Protein AF-A0A7S4FQL6-F1 (afdb_monomer)

Nearest PDB structures (foldseek):
  6flo-assembly2_B  TM=5.146E-01  e=4.686E-15  Trypanosoma brucei brucei TREU927
  4cyd-assembly2_C  TM=7.370E-01  e=1.671E-10  Corynebacterium glutamicum
  3gyd-assembly1_A  TM=7.976E-01  e=1.298E-09  Methylobacillus flagellatus KT
  4byy-assembly1_B  TM=6.722E-01  e=3.794E-10  Corynebacterium glutamicum
  3d0s-assembly1_B  TM=6.463E-01  e=5.716E-10  Mycobacterium tuberculosis

Solvent-accessible surface area (backbone atoms only — not comparable to full-atom values): 20893 Å² total; per-residue (Å²): 109,84,39,52,50,69,36,80,44,51,46,21,36,31,31,63,43,50,30,33,37,34,27,38,66,72,87,52,97,74,82,79,60,87,63,83,48,48,75,76,49,74,53,64,52,65,72,48,66,50,49,55,61,24,39,80,35,101,44,51,30,86,41,22,30,33,64,79,48,85,57,46,64,49,75,46,45,23,70,59,52,53,52,54,49,72,69,44,58,70,71,57,42,51,50,60,47,49,58,51,48,52,54,47,46,60,43,34,65,74,77,54,56,81,43,45,70,62,45,41,72,41,78,61,39,51,86,55,55,67,70,59,34,45,54,52,46,72,64,40,41,74,47,74,38,51,58,72,36,72,79,42,50,49,69,36,78,42,62,48,30,35,39,36,65,43,48,36,35,37,33,21,40,57,68,98,43,97,78,43,39,84,75,49,71,50,49,56,87,39,74,47,51,57,63,14,58,75,67,75,36,48,27,88,38,23,33,30,21,68,34,57,25,39,27,35,36,35,43,38,66,63,51,47,56,59,32,67,75,41,58,70,52,44,53,51,27,47,54,49,52,40,52,57,55,20,73,67,53,78,80,78,58,46,63,65,57,40,70,30,83,86,42,48,81,94,51,57,40,72,68,49,22,55,52,54,54,69,65,39,44,64,40,59,38,41,64,90,44,60,78,38,49,49,76,37,71,63,55,46,34,41,36,28,70,36,46,34,34,28,53,98,91,46,79,44,37,62,76,37,74,44,46,57,65,42,40,40,73,49,42,63,43,31,91,50,54,26,31,23,76,34,64,24,40,32,36,33,37,44,47,67,60,49,47,53,54,36,72,76,33,61,74,59,33,35,54,48,37,67,70,64,32,72,67,29,26,52,45,60,64,51,79,78,60,83,127

InterPro domains:
  IPR000595 Cyclic nucleotide-binding domain [PF00027] (4-81)
  IPR000595 Cyclic nucleotide-binding domain [PF00027] (144-228)
  IPR000595 Cyclic nucleotide-binding domain [PS50042] (1-81)
  IPR000595 Cyclic nucleotide-binding domain [PS50042] (124-228)
  IPR000595 Cyclic nucleotide-binding domain [SM00100] (124-245)
  IPR000595 Cyclic nucleotide-binding domain [cd00038] (3-89)
  IPR000595 Cyclic nucleotide-binding domain [cd00038] (124-232)
  IPR014710 RmlC-like jelly roll fold [G3DSA:2.60.120.10] (2-101)
  IPR014710 RmlC-like jelly roll f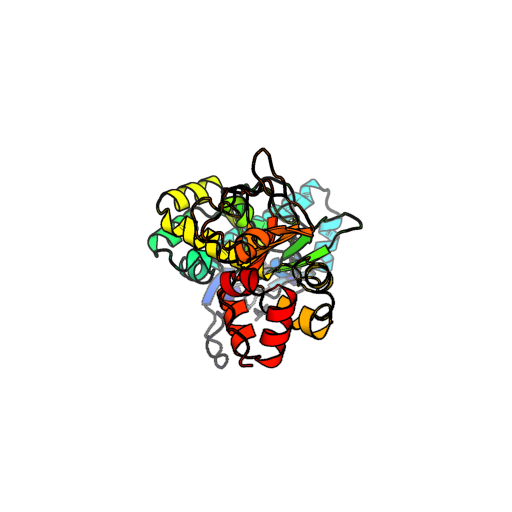old [G3DSA:2.60.120.10] (102-249)
  IPR014710 RmlC-like jelly roll fold [G3DSA:2.60.120.10] (284-380)
  IPR018488 Cyclic nucleotide-binding, conserved site [PS00889] (192-209)
  IPR018490 Cyclic nucleotide-binding domain superfamily [SSF51206] (4-89)
  IPR018490 Cyclic nucleotide-binding domain superfamily [SSF51206] (116-234)
  IPR018490 Cyclic nucleotide-binding domain superfamily [SSF51206] (306-371)

Secondary structure (DSSP, 8-state):
--B-TTS---EEEEEEES-EEEEEPPPPTTSS--PPPEEEEEE-STT-EE-HHHHHSSS--SSEEEESSS-EEEEEEHHHHHHHHHHS-HHHHHHHHHHHHHHHHHHHHHHS---HHHHHHSGGGTT--HHHHHHHHHH-EEEEE-TT-EEE-TTS---EEEEEEES-EEEEESTTSTT-EEEEEE-SSEEESHHHHHH-PPPSSEEEESS-EEEEEEEHHHHHHHHHH-HHHHHHHHHHHHHHHHHTSPPPPHHHHHTSTTS-GGG-SHHHHHHHHHH-EEEEE-TTSEEE-TTSB--EEEEEEES-EE-SS-EE-TT-EESHHHHHTT--B-SS-EEESS-EEEEEEEHHHHHHHHHT-HHHHHHHHHHH-HHHHHHTTPPPPP-

Foldseek 3Di:
DVAAFPAQDFKKKFWQAAKKWKFAFDDDPPNPDGDGTDTPDMDGDGGDMDPVCNLQFVGTHRTGMGTPDDTDIDIDGSVRVVVVLVVDDPVVVVVVVVVVFVVLQVVCVVPQQQALVQQCVDQLCVPPDRVLSVLQSVQWGKDKDAAFDWPFAAQAAQFKKKAWRAAKKWWWDPPPDPPIDTLDMDGPRDMPSVCCLLQVGGHHTIIGTNHITMIIIHTSVSVVVSCVVPVVSSVSSCVVVQLVVQVSDDQDDLVLVLVPPLQFPVQSDPVNSVVQSVQKGKGKAAQVDWPFAWFAFLFKKKAWQAAWKADPVDIDGHSDIPSLVCQQQLPGTDHDTIGGPHITIMIIRGLVSVLVVLVVPLVVLQVSCVRSDVSSCVSSVHDHRDD

Structure (mmCIF, N/CA/C/O backbone):
data_AF-A0A7S4FQL6-F1
#
_entry.id   AF-A0A7S4FQL6-F1
#
loop_
_atom_site.group_PDB
_atom_site.id
_atom_site.type_symbol
_atom_site.label_atom_id
_atom_site.label_alt_id
_atom_site.label_comp_id
_atom_site.label_asym_id
_atom_site.label_entity_id
_atom_site.label_seq_id
_atom_site.pdbx_PDB_ins_code
_atom_site.Cartn_x
_atom_site.Cartn_y
_atom_site.Cartn_z
_atom_site.occupancy
_atom_site.B_iso_or_equiv
_atom_site.auth_seq_id
_atom_site.auth_comp_id
_atom_site.auth_asym_id
_atom_site.auth_atom_id
_atom_site.pdbx_PDB_model_num
ATOM 1 N N . PHE A 1 1 ? -3.206 -10.158 40.724 1.00 79.44 1 PHE A N 1
ATOM 2 C CA . PHE A 1 1 ? -3.679 -9.679 39.409 1.00 79.44 1 PHE A CA 1
ATOM 3 C C . PHE A 1 1 ? -4.714 -10.658 38.898 1.00 79.44 1 PHE A C 1
ATOM 5 O O . PHE A 1 1 ? -4.441 -11.848 38.910 1.00 79.44 1 PHE A O 1
ATOM 12 N N . CYS A 1 2 ? -5.886 -10.172 38.501 1.00 85.56 2 CYS A N 1
ATOM 13 C CA . CYS A 1 2 ? -6.956 -10.993 37.926 1.00 85.56 2 CYS A CA 1
ATOM 14 C C . CYS A 1 2 ? -6.731 -11.196 36.419 1.00 85.56 2 CYS A C 1
ATOM 16 O O . CYS A 1 2 ? -7.103 -12.214 35.850 1.00 85.56 2 CYS A O 1
ATOM 18 N N . VAL A 1 3 ? -6.085 -10.217 35.779 1.00 89.56 3 VAL A N 1
ATOM 19 C CA . VAL A 1 3 ? -5.707 -10.226 34.366 1.00 89.56 3 VAL A CA 1
ATOM 20 C C . VAL A 1 3 ? -4.296 -9.659 34.243 1.00 89.56 3 VAL A C 1
ATOM 22 O O . VAL A 1 3 ? -3.945 -8.719 34.955 1.00 89.56 3 VAL A O 1
ATOM 25 N N . MET A 1 4 ? -3.494 -10.216 33.339 1.00 88.12 4 MET A N 1
ATOM 26 C CA . MET A 1 4 ? -2.138 -9.749 33.045 1.00 88.12 4 MET A CA 1
ATOM 27 C C . MET A 1 4 ? -2.039 -9.352 31.576 1.00 88.12 4 MET A C 1
ATOM 29 O O . MET A 1 4 ? -2.412 -10.142 30.709 1.00 88.12 4 MET A O 1
ATOM 33 N N . GLN A 1 5 ? -1.532 -8.150 31.305 1.00 85.06 5 GLN A N 1
ATOM 34 C CA . GLN A 1 5 ? -1.265 -7.661 29.954 1.00 85.06 5 GLN A CA 1
ATOM 35 C C . GLN A 1 5 ? -0.342 -8.617 29.191 1.00 85.06 5 GLN A C 1
ATOM 37 O O . GLN A 1 5 ? 0.608 -9.156 29.757 1.00 85.06 5 GLN A O 1
ATOM 42 N N . GLY A 1 6 ? -0.612 -8.812 27.901 1.00 80.19 6 GLY A N 1
ATOM 43 C CA . GLY A 1 6 ? 0.155 -9.686 27.014 1.00 80.19 6 GLY A CA 1
ATOM 44 C C . GLY A 1 6 ? -0.189 -11.172 27.134 1.00 80.19 6 GLY A C 1
ATOM 45 O O . GLY A 1 6 ? 0.158 -11.936 26.238 1.00 80.19 6 GLY A O 1
ATOM 46 N N . ASN A 1 7 ? -0.915 -11.595 28.175 1.00 83.75 7 ASN A N 1
ATOM 47 C CA . ASN A 1 7 ? -1.389 -12.974 28.255 1.00 83.75 7 ASN A CA 1
ATOM 48 C C . ASN A 1 7 ? -2.545 -13.199 27.268 1.00 83.75 7 ASN A C 1
ATOM 50 O O . ASN A 1 7 ? -3.341 -12.285 27.042 1.00 83.75 7 ASN A O 1
ATOM 54 N N . PRO A 1 8 ? -2.710 -14.412 26.721 1.00 80.44 8 PRO A N 1
ATOM 55 C CA . PRO A 1 8 ? -3.966 -14.784 26.086 1.00 80.44 8 PRO A CA 1
ATOM 56 C C . PRO A 1 8 ? -5.089 -14.756 27.132 1.00 80.44 8 PRO A C 1
ATOM 58 O O . PRO A 1 8 ? -4.867 -14.984 28.324 1.00 80.44 8 PRO A O 1
ATOM 61 N N . GLY A 1 9 ? -6.312 -14.460 26.706 1.00 76.06 9 GLY A N 1
ATOM 62 C CA . GLY A 1 9 ? -7.464 -14.454 27.599 1.00 76.06 9 GLY A CA 1
ATOM 63 C C . GLY A 1 9 ? -8.682 -15.059 26.936 1.00 76.06 9 GLY A C 1
ATOM 64 O O . GLY A 1 9 ? -8.991 -14.736 25.799 1.00 76.06 9 GLY A O 1
ATOM 65 N N . ALA A 1 10 ? -9.385 -15.907 27.682 1.00 82.25 10 ALA A N 1
ATOM 66 C CA . ALA A 1 10 ? -10.635 -16.523 27.251 1.00 82.25 10 ALA A CA 1
ATOM 67 C C . ALA A 1 10 ? -11.822 -16.123 28.140 1.00 82.25 10 ALA A C 1
ATOM 69 O O . ALA A 1 10 ? -12.900 -16.679 27.997 1.00 82.25 10 ALA A O 1
ATOM 70 N N . LEU A 1 11 ? -11.636 -15.187 29.075 1.00 89.12 11 LEU A N 1
ATOM 71 C CA . LEU A 1 11 ? -12.656 -14.781 30.046 1.00 89.12 11 LEU A CA 1
ATOM 72 C C . LEU A 1 11 ? -12.856 -13.267 30.013 1.00 89.12 11 LEU A C 1
ATOM 74 O O . LEU A 1 11 ? -11.873 -12.525 30.001 1.00 89.12 11 LEU A O 1
ATOM 78 N N . MET A 1 12 ? -14.094 -12.802 30.081 1.00 89.69 12 MET A N 1
ATOM 79 C CA . MET A 1 12 ? -14.406 -11.440 30.513 1.00 89.69 12 MET A CA 1
ATOM 80 C C . MET A 1 12 ? -14.982 -11.482 31.922 1.00 89.69 12 MET A C 1
ATOM 82 O O . MET A 1 12 ? -15.565 -12.490 32.318 1.00 89.69 12 MET A O 1
ATOM 86 N N . TYR A 1 13 ? -14.809 -10.403 32.672 1.00 93.06 13 TYR A N 1
ATOM 87 C CA . TYR A 1 13 ? -15.212 -10.324 34.068 1.00 93.06 13 TYR A CA 1
ATOM 88 C C . TYR A 1 13 ? -16.205 -9.192 34.269 1.00 93.06 13 TYR A C 1
ATOM 90 O O . TYR A 1 13 ? -16.000 -8.113 33.720 1.00 93.06 13 TYR A O 1
ATOM 98 N N . ILE A 1 14 ? -17.241 -9.421 35.069 1.00 94.25 14 ILE A N 1
ATOM 99 C CA . ILE A 1 14 ? -18.219 -8.414 35.493 1.00 94.25 14 ILE A CA 1
ATOM 100 C C . ILE A 1 14 ? -18.098 -8.265 37.006 1.00 94.25 14 ILE A C 1
ATOM 102 O O . ILE A 1 14 ? -18.117 -9.260 37.729 1.00 94.25 14 ILE A O 1
ATOM 106 N N . ILE A 1 15 ? -17.957 -7.034 37.487 1.00 95.44 15 ILE A N 1
ATOM 107 C CA . ILE A 1 15 ? -17.819 -6.737 38.912 1.00 95.44 15 ILE A CA 1
ATOM 108 C C . ILE A 1 15 ? -19.174 -6.922 39.592 1.00 95.44 15 ILE A C 1
ATOM 110 O O . ILE A 1 15 ? -20.138 -6.239 39.244 1.00 95.44 15 ILE A O 1
ATOM 114 N N . ASP A 1 16 ? -19.240 -7.814 40.581 1.00 96.19 16 ASP A N 1
ATOM 115 C CA . ASP A 1 16 ? -20.387 -7.886 41.488 1.00 96.19 16 ASP A CA 1
ATOM 116 C C . ASP A 1 16 ? -20.178 -6.969 42.703 1.00 96.19 16 ASP A C 1
ATOM 118 O O . ASP A 1 16 ? -21.017 -6.113 42.978 1.00 96.19 16 ASP A O 1
ATOM 122 N N . HIS A 1 17 ? -19.025 -7.076 43.369 1.00 95.44 17 HIS A N 1
ATOM 123 C CA . HIS A 1 17 ? -18.615 -6.187 44.460 1.00 95.44 17 HIS A CA 1
ATOM 124 C C . HIS A 1 17 ? -17.087 -6.070 44.555 1.00 95.44 17 HIS A C 1
ATOM 126 O O . HIS A 1 17 ? -16.366 -6.972 44.130 1.00 95.44 17 HIS A O 1
ATOM 132 N N . GLY A 1 18 ? -16.605 -4.963 45.126 1.00 94.81 18 GLY A N 1
ATOM 133 C CA . GLY A 1 18 ? -15.184 -4.626 45.253 1.00 94.81 18 GLY A CA 1
ATOM 134 C C . GLY A 1 18 ? -14.681 -3.654 44.178 1.00 94.81 18 GLY A C 1
ATOM 135 O O . GLY A 1 18 ? -15.458 -3.091 43.401 1.00 94.81 18 GLY A O 1
ATOM 136 N N . SER A 1 19 ? -13.362 -3.479 44.119 1.00 95.88 19 SER A N 1
ATOM 137 C CA . SER A 1 19 ? -12.692 -2.499 43.265 1.00 95.88 19 SER A CA 1
ATOM 138 C C . SER A 1 19 ? -11.448 -3.089 42.610 1.00 95.88 19 SER A C 1
ATOM 140 O O . SER A 1 19 ? -10.640 -3.784 43.235 1.00 95.88 19 SER A O 1
ATOM 142 N N . VAL A 1 20 ? -11.262 -2.760 41.332 1.00 96.00 20 VAL A N 1
ATOM 143 C CA . VAL A 1 20 ? -10.068 -3.104 40.560 1.00 96.00 20 VAL A CA 1
ATOM 144 C C . VAL A 1 20 ? -9.440 -1.863 39.936 1.00 96.00 20 VAL A C 1
ATOM 146 O O . VAL A 1 20 ? -10.123 -0.920 39.545 1.00 96.00 20 VAL A O 1
ATOM 149 N N . GLU A 1 21 ? -8.124 -1.884 39.772 1.00 94.19 21 GLU A N 1
ATOM 150 C CA . GLU A 1 21 ? -7.391 -0.915 38.963 1.00 94.19 21 GLU A CA 1
ATOM 151 C C . GLU A 1 21 ? -6.871 -1.556 37.674 1.00 94.19 21 GLU A C 1
ATOM 153 O O . GLU A 1 21 ? -6.461 -2.723 37.646 1.00 94.19 21 GLU A O 1
ATOM 158 N N . VAL A 1 22 ? -6.888 -0.772 36.598 1.00 90.56 22 VAL A N 1
ATOM 159 C CA . VAL A 1 22 ? -6.403 -1.154 35.271 1.00 90.56 22 VAL A CA 1
ATOM 160 C C . VAL A 1 22 ? -5.054 -0.485 35.035 1.00 90.56 22 VAL A C 1
ATOM 162 O O . VAL A 1 22 ? -4.926 0.735 35.142 1.00 90.56 22 VAL A O 1
ATOM 165 N N . LEU A 1 23 ? -4.050 -1.295 34.715 1.00 88.69 23 LEU A N 1
ATOM 166 C CA . LEU A 1 23 ? -2.646 -0.915 34.601 1.00 88.69 23 LEU A CA 1
ATOM 167 C C . LEU A 1 23 ? -2.124 -1.282 33.209 1.00 88.69 23 LEU A C 1
ATOM 169 O O . LEU A 1 23 ? -2.214 -2.443 32.805 1.00 88.69 23 LEU A O 1
ATOM 173 N N . ILE A 1 24 ? -1.531 -0.324 32.499 1.00 83.38 24 ILE A N 1
ATOM 174 C CA . ILE A 1 24 ? -0.880 -0.551 31.204 1.00 83.38 24 ILE A CA 1
ATOM 175 C C . ILE A 1 24 ? 0.624 -0.365 31.354 1.00 83.38 24 ILE A C 1
ATOM 177 O O . ILE A 1 24 ? 1.111 0.659 31.824 1.00 83.38 24 ILE A O 1
ATOM 181 N N . HIS A 1 25 ? 1.370 -1.379 30.946 1.00 79.75 25 HIS A N 1
ATOM 182 C CA . HIS A 1 25 ? 2.816 -1.354 30.855 1.00 79.75 25 HIS A CA 1
ATOM 183 C C . HIS A 1 25 ? 3.183 -0.965 29.428 1.00 79.75 25 HIS A C 1
ATOM 185 O O . HIS A 1 25 ? 2.857 -1.684 28.479 1.00 79.75 25 HIS A O 1
ATOM 191 N N . ASN A 1 26 ? 3.879 0.159 29.282 1.00 66.00 26 ASN A N 1
ATOM 192 C CA . ASN A 1 26 ? 4.527 0.484 28.021 1.00 66.00 26 ASN A CA 1
ATOM 193 C C . ASN A 1 26 ? 5.752 -0.428 27.850 1.00 66.00 26 ASN A C 1
ATOM 195 O O . ASN A 1 26 ? 6.461 -0.678 28.834 1.00 66.00 26 ASN A O 1
ATOM 199 N N . PRO A 1 27 ? 6.021 -0.941 26.637 1.00 54.94 27 PRO A N 1
ATOM 200 C CA . PRO A 1 27 ? 7.258 -1.660 26.377 1.00 54.9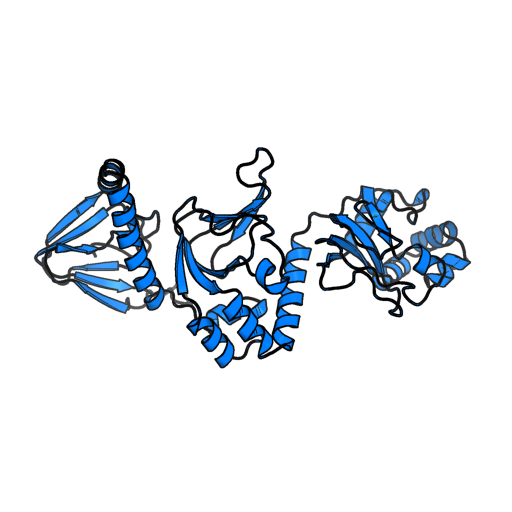4 27 PRO A CA 1
ATOM 201 C C . PRO A 1 27 ? 8.448 -0.752 26.718 1.00 54.94 27 PRO A C 1
ATOM 203 O O . PRO A 1 27 ? 8.566 0.353 26.191 1.00 54.94 27 PRO A O 1
ATOM 206 N N . SER A 1 28 ? 9.305 -1.192 27.642 1.00 46.72 28 SER A N 1
ATOM 207 C CA . SER A 1 28 ? 10.559 -0.495 27.942 1.00 46.72 28 SER A CA 1
ATOM 208 C C . SER A 1 28 ? 11.533 -0.700 26.783 1.00 46.72 28 SER A C 1
ATOM 210 O O . SER A 1 28 ? 11.661 -1.823 26.293 1.00 46.72 28 SER A O 1
ATOM 212 N N . ALA A 1 29 ? 12.242 0.358 26.383 1.00 44.81 29 ALA A N 1
ATOM 213 C CA . ALA A 1 29 ? 13.237 0.327 25.308 1.00 44.81 29 ALA A CA 1
ATOM 214 C C . ALA A 1 29 ? 14.391 -0.668 25.555 1.00 44.81 29 ALA A C 1
ATOM 216 O O . ALA A 1 29 ? 15.084 -1.029 24.613 1.00 44.81 29 ALA A O 1
ATOM 217 N N . ASP A 1 30 ? 14.580 -1.129 26.797 1.00 45.56 30 ASP A N 1
ATOM 218 C CA . ASP A 1 30 ? 15.787 -1.854 27.217 1.00 45.56 30 ASP A CA 1
ATOM 219 C C . ASP A 1 30 ? 15.522 -3.296 27.701 1.00 45.56 30 ASP A C 1
ATOM 221 O O . ASP A 1 30 ? 16.417 -3.972 28.203 1.00 45.56 30 ASP A O 1
ATOM 225 N N . GLY A 1 31 ? 14.273 -3.785 27.610 1.00 49.69 31 GLY A N 1
ATOM 226 C CA . GLY A 1 31 ? 13.874 -5.184 27.872 1.00 49.69 31 GLY A CA 1
ATOM 227 C C . GLY A 1 31 ? 14.119 -5.750 29.287 1.00 49.69 31 GLY A C 1
ATOM 228 O O . GLY A 1 31 ? 13.591 -6.808 29.619 1.00 49.69 31 GLY A O 1
ATOM 229 N N . LYS A 1 32 ? 14.886 -5.063 30.142 1.00 45.53 32 LYS A N 1
ATOM 230 C CA . LYS A 1 32 ? 15.458 -5.606 31.387 1.00 45.53 32 LYS A CA 1
ATOM 231 C C . LYS A 1 32 ? 14.798 -5.105 32.674 1.00 45.53 32 LYS A C 1
ATOM 233 O O . LYS A 1 32 ? 15.065 -5.651 33.741 1.00 45.53 32 LYS A O 1
ATOM 238 N N . ARG A 1 33 ? 13.892 -4.122 32.607 1.00 47.41 33 ARG A N 1
ATOM 239 C CA . ARG 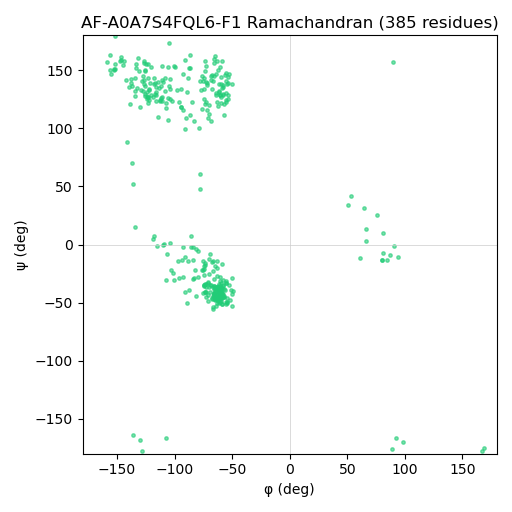A 1 33 ? 13.061 -3.689 33.748 1.00 47.41 33 ARG A CA 1
ATOM 240 C C . ARG A 1 33 ? 11.626 -3.413 33.299 1.00 47.41 33 ARG A C 1
ATOM 242 O O . ARG A 1 33 ? 11.394 -2.551 32.455 1.00 47.41 33 ARG A O 1
ATOM 249 N N . ARG A 1 34 ? 10.650 -4.120 33.888 1.00 52.75 34 ARG A N 1
ATOM 250 C CA . ARG A 1 34 ? 9.231 -3.737 33.792 1.00 52.75 34 ARG A CA 1
ATOM 251 C C . ARG A 1 34 ? 9.057 -2.436 34.577 1.00 52.75 34 ARG A C 1
ATOM 253 O O . ARG A 1 34 ? 9.119 -2.457 35.802 1.00 52.75 34 ARG A O 1
ATOM 260 N N . ALA A 1 35 ? 8.887 -1.316 33.876 1.00 57.03 35 ALA A N 1
ATOM 261 C CA . ALA A 1 35 ? 8.445 -0.073 34.501 1.00 57.03 35 ALA A CA 1
ATOM 262 C C . ALA A 1 35 ? 7.116 -0.320 35.246 1.00 57.03 35 ALA A C 1
ATOM 264 O O . ALA A 1 35 ? 6.336 -1.167 34.797 1.00 57.03 35 ALA A O 1
ATOM 265 N N . PRO A 1 36 ? 6.839 0.366 36.369 1.00 63.12 36 PRO A N 1
ATOM 266 C CA . PRO A 1 36 ? 5.543 0.257 37.030 1.00 63.12 36 PRO A CA 1
ATOM 267 C C . PRO A 1 36 ? 4.437 0.651 36.040 1.00 63.12 36 PRO A C 1
ATOM 269 O O . PRO A 1 36 ? 4.535 1.683 35.377 1.00 63.12 36 PRO A O 1
ATOM 272 N N . GLY A 1 37 ? 3.422 -0.205 35.887 1.00 70.62 37 GLY A N 1
ATOM 273 C CA . GLY A 1 37 ? 2.324 0.034 34.953 1.00 70.62 37 GLY A CA 1
ATOM 274 C C . GLY A 1 37 ? 1.604 1.352 35.247 1.00 70.62 37 GLY A C 1
ATOM 275 O O . GLY A 1 37 ? 1.335 1.680 36.402 1.00 70.62 37 GLY A O 1
ATOM 276 N N . ILE A 1 38 ? 1.278 2.103 34.198 1.00 82.25 38 ILE A N 1
ATOM 277 C CA . ILE A 1 38 ? 0.515 3.347 34.281 1.00 82.25 38 ILE A CA 1
ATOM 278 C C . ILE A 1 38 ? -0.935 2.982 34.599 1.00 82.25 38 ILE A C 1
ATOM 280 O O . ILE A 1 38 ? -1.566 2.223 33.857 1.00 82.25 38 ILE A O 1
ATOM 284 N N . ARG A 1 39 ? -1.477 3.510 35.702 1.00 87.69 39 ARG A N 1
ATOM 285 C CA . ARG A 1 39 ? -2.892 3.329 36.046 1.00 87.69 39 ARG A CA 1
ATOM 286 C C . ARG A 1 39 ? -3.755 4.158 35.105 1.00 87.69 39 ARG A C 1
ATOM 288 O O . ARG A 1 39 ? -3.689 5.382 35.130 1.00 87.69 39 ARG A O 1
ATOM 295 N N . VAL A 1 40 ? -4.578 3.483 34.308 1.00 85.12 40 VAL A N 1
ATOM 296 C CA . VAL A 1 40 ? -5.446 4.118 33.303 1.00 85.12 40 VAL A CA 1
ATOM 297 C C . VAL A 1 40 ? -6.905 4.216 33.737 1.00 85.12 40 VAL A C 1
ATOM 299 O O . VAL A 1 40 ? -7.632 5.063 33.225 1.00 85.12 40 VAL A O 1
ATOM 302 N N . ALA A 1 41 ? -7.346 3.378 34.680 1.00 85.50 41 ALA A N 1
ATOM 303 C CA . ALA A 1 41 ? -8.700 3.429 35.225 1.00 85.50 41 ALA A CA 1
ATOM 304 C C . ALA A 1 41 ? -8.800 2.744 36.596 1.00 85.50 41 ALA A C 1
ATOM 306 O O . ALA A 1 41 ? -8.028 1.833 36.902 1.00 85.50 41 ALA A O 1
ATOM 307 N N . THR A 1 42 ? -9.812 3.139 37.369 1.00 92.38 42 THR A N 1
ATOM 308 C CA . THR A 1 42 ? -10.306 2.416 38.548 1.00 92.38 42 THR A CA 1
ATOM 309 C C . THR A 1 42 ? -11.759 2.035 38.288 1.00 92.38 42 THR A C 1
ATOM 311 O O . THR A 1 42 ? -12.564 2.896 37.934 1.00 92.38 42 THR A O 1
ATOM 314 N N . LEU A 1 43 ? -12.091 0.754 38.436 1.00 92.75 43 LEU A N 1
ATOM 315 C CA . LEU A 1 43 ? -13.433 0.215 38.234 1.00 92.75 43 LEU A CA 1
ATOM 316 C C . LEU A 1 43 ? -13.954 -0.290 39.583 1.00 92.75 43 LEU A C 1
ATOM 318 O O . LEU A 1 43 ? -13.458 -1.282 40.109 1.00 92.75 43 LEU A O 1
ATOM 322 N N . ASN A 1 44 ? -14.936 0.410 40.145 1.00 93.25 44 ASN A N 1
ATOM 323 C CA . ASN A 1 44 ? -15.443 0.185 41.505 1.00 93.25 44 ASN A CA 1
ATOM 324 C C . ASN A 1 44 ? -16.979 0.179 41.586 1.00 93.25 44 ASN A C 1
ATOM 326 O O . ASN A 1 44 ? -17.549 0.319 42.664 1.00 93.25 44 ASN A O 1
ATOM 330 N N . LYS A 1 45 ? -17.665 0.065 40.442 1.00 92.56 45 LYS A N 1
ATOM 331 C CA . LYS A 1 45 ? -19.129 -0.006 40.392 1.00 92.56 45 LYS A CA 1
ATOM 332 C C . LYS A 1 45 ? -19.572 -1.390 39.945 1.00 92.56 45 LYS A C 1
ATOM 334 O O . LYS A 1 45 ? -19.044 -1.933 38.972 1.00 92.56 45 LYS A O 1
ATOM 339 N N . ARG A 1 46 ? -20.590 -1.915 40.626 1.00 93.94 46 ARG A N 1
ATOM 340 C CA . ARG A 1 46 ? -21.281 -3.152 40.252 1.00 93.94 46 ARG A CA 1
ATOM 341 C C . ARG A 1 46 ? -21.795 -3.075 38.812 1.00 93.94 46 ARG A C 1
ATOM 343 O O . ARG A 1 46 ? -22.306 -2.040 38.390 1.00 93.94 46 ARG A O 1
ATOM 350 N N . GLY A 1 47 ? -21.647 -4.165 38.065 1.00 88.56 47 GLY A N 1
ATOM 351 C CA . GLY A 1 47 ? -22.064 -4.282 36.665 1.00 88.56 47 GLY A CA 1
ATOM 352 C C . GLY A 1 47 ? -21.045 -3.766 35.644 1.00 88.56 47 GLY A C 1
ATOM 353 O O . GLY A 1 47 ? -21.165 -4.090 34.463 1.00 88.56 47 GLY A O 1
ATOM 354 N N . ILE A 1 48 ? -20.009 -3.024 36.060 1.00 89.19 48 ILE A N 1
ATOM 355 C CA . ILE A 1 48 ? -18.891 -2.703 35.163 1.00 89.19 48 ILE A CA 1
ATOM 356 C C . ILE A 1 48 ? -18.138 -3.991 34.834 1.00 89.19 48 ILE A C 1
ATOM 358 O O . ILE A 1 48 ? -17.922 -4.839 35.700 1.00 89.19 48 ILE A O 1
ATOM 362 N N . TYR A 1 49 ? -17.707 -4.126 33.584 1.00 89.25 49 TYR A N 1
ATOM 363 C CA . TYR A 1 49 ? -16.982 -5.292 33.105 1.00 89.25 49 TYR A CA 1
ATOM 364 C C . TYR A 1 49 ? -15.658 -4.928 32.434 1.00 89.25 49 TYR A C 1
ATOM 366 O O . TYR A 1 49 ? -15.473 -3.803 31.969 1.00 89.25 49 TYR A O 1
ATOM 374 N N . PHE A 1 50 ? -14.744 -5.895 32.386 1.00 88.06 50 PHE A N 1
ATOM 375 C CA . PHE A 1 50 ? -13.435 -5.782 31.746 1.00 88.06 50 PHE A CA 1
ATOM 376 C C . PHE A 1 50 ? -12.993 -7.112 31.129 1.00 88.06 50 PHE A C 1
ATOM 378 O O . PHE A 1 50 ? -13.431 -8.195 31.521 1.00 88.06 50 PHE A O 1
ATOM 385 N N . GLY A 1 51 ? -12.074 -7.044 30.168 1.00 82.31 51 GLY A N 1
ATOM 386 C CA . GLY A 1 51 ? -11.568 -8.232 29.479 1.00 82.31 51 GLY A CA 1
ATOM 387 C C . GLY A 1 51 ? -12.485 -8.731 28.359 1.00 82.31 51 GLY A C 1
ATOM 388 O O . GLY A 1 51 ? -12.236 -9.795 27.799 1.00 82.31 51 GLY A O 1
ATOM 389 N N . GLU A 1 52 ? -13.498 -7.944 28.004 1.00 76.62 52 GLU A N 1
ATOM 390 C CA . GLU A 1 52 ? -14.385 -8.132 26.858 1.00 76.62 52 GLU A CA 1
ATOM 391 C C . GLU A 1 52 ? -13.607 -8.235 25.546 1.00 76.62 52 GLU A C 1
ATOM 393 O O . GLU A 1 52 ? -13.966 -9.013 24.668 1.00 76.62 52 GLU A O 1
ATOM 398 N N . PHE A 1 53 ? -12.486 -7.516 25.441 1.00 69.56 53 PHE A N 1
ATOM 399 C CA . PHE A 1 53 ? -11.660 -7.494 24.239 1.00 69.56 53 PHE A CA 1
ATOM 400 C C . PHE A 1 53 ? -11.140 -8.876 23.873 1.00 69.56 53 PHE A C 1
ATOM 402 O O . PHE A 1 53 ? -11.178 -9.251 22.722 1.00 69.56 53 PHE A O 1
ATOM 409 N N . THR A 1 54 ? -10.705 -9.670 24.840 1.00 66.06 54 THR A N 1
ATOM 410 C CA . THR A 1 54 ? -10.106 -11.000 24.602 1.00 66.06 54 THR A CA 1
ATOM 411 C C . THR A 1 54 ? -11.159 -12.053 24.273 1.00 66.06 54 THR A C 1
ATOM 413 O O . THR A 1 54 ? -10.873 -13.087 23.677 1.00 66.06 54 THR A O 1
ATOM 416 N N . VAL A 1 55 ? -12.401 -11.787 24.677 1.00 69.69 55 VAL A N 1
ATOM 417 C CA . VAL A 1 55 ? -13.552 -12.612 24.335 1.00 69.69 55 VAL A CA 1
ATOM 418 C C . VAL A 1 55 ? -14.056 -12.276 22.930 1.00 69.69 55 VAL A C 1
ATOM 420 O O . VAL A 1 55 ? -14.327 -13.175 22.142 1.00 69.69 55 VAL A O 1
ATOM 423 N N . LEU A 1 56 ? -14.152 -10.994 22.590 1.00 64.06 56 LEU A N 1
ATOM 424 C CA . LEU A 1 56 ? -14.646 -10.551 21.286 1.00 64.06 56 LEU A CA 1
ATOM 425 C C . LEU A 1 56 ? -13.559 -10.590 20.199 1.00 64.06 56 LEU A C 1
ATOM 427 O O . LEU A 1 56 ? -13.875 -10.652 19.017 1.00 64.06 56 LEU A O 1
ATOM 431 N N . VAL A 1 57 ? -12.284 -10.554 20.591 1.00 56.88 57 VAL A N 1
ATOM 432 C CA . VAL A 1 57 ? -11.106 -10.444 19.720 1.00 56.88 57 VAL A CA 1
ATOM 433 C C . VAL A 1 57 ? -10.059 -11.470 20.132 1.00 56.88 57 VAL A C 1
ATOM 435 O O . VAL A 1 57 ? -9.733 -11.602 21.308 1.00 56.88 57 VAL A O 1
ATOM 438 N N . GLU A 1 58 ? -9.474 -12.172 19.163 1.00 60.19 58 GLU A N 1
ATOM 439 C CA . GLU A 1 58 ? -8.329 -13.072 19.377 1.00 60.19 58 GLU A CA 1
ATOM 440 C C . GLU A 1 58 ? -7.009 -12.323 19.517 1.00 60.19 58 GLU A C 1
ATOM 442 O O . GLU A 1 58 ? -6.066 -12.500 18.744 1.00 60.19 58 GLU A O 1
ATOM 447 N N . GLU A 1 59 ? -6.949 -11.469 20.529 1.00 67.81 59 GLU A N 1
ATOM 448 C CA . GLU A 1 59 ? -5.761 -10.705 20.867 1.00 67.81 59 GLU A CA 1
ATOM 449 C C . GLU A 1 59 ? -5.344 -10.932 22.318 1.00 67.81 59 GLU A C 1
ATOM 451 O O . GLU A 1 59 ? -6.175 -11.283 23.153 1.00 67.81 59 GLU A O 1
ATOM 456 N N . PRO A 1 60 ? -4.060 -10.735 22.657 1.00 72.56 60 PRO A N 1
ATOM 457 C CA . PRO A 1 60 ? -3.614 -10.745 24.042 1.00 72.56 60 PRO A CA 1
ATOM 458 C C . PRO A 1 60 ? -4.260 -9.619 24.860 1.00 72.56 60 PRO A C 1
ATOM 460 O O . PRO A 1 60 ? -4.685 -8.593 24.330 1.00 72.56 60 PRO A O 1
ATOM 463 N N . ARG A 1 61 ? -4.297 -9.772 26.185 1.00 82.94 61 ARG A N 1
ATOM 464 C CA . ARG A 1 61 ? -4.811 -8.754 27.112 1.00 82.94 61 ARG A CA 1
ATOM 465 C C . ARG A 1 61 ? -4.085 -7.417 26.909 1.00 82.94 61 ARG A C 1
ATOM 467 O O . ARG A 1 61 ? -2.871 -7.348 27.084 1.00 82.94 61 ARG A O 1
ATOM 474 N N . GLY A 1 62 ? -4.827 -6.350 26.609 1.00 76.81 62 GLY A N 1
ATOM 475 C CA . GLY A 1 62 ? -4.267 -5.003 26.413 1.00 76.81 62 GLY A CA 1
ATOM 476 C C . GLY A 1 62 ? -3.822 -4.297 27.701 1.00 76.81 62 GLY A C 1
ATOM 477 O O . GLY A 1 62 ? -3.032 -3.362 27.646 1.00 76.81 62 GLY A O 1
ATOM 478 N N . ALA A 1 63 ? -4.284 -4.764 28.862 1.00 83.38 63 ALA A N 1
ATOM 479 C CA . ALA A 1 63 ? -3.937 -4.213 30.168 1.00 83.38 63 ALA A CA 1
ATOM 480 C C . ALA A 1 63 ? -3.916 -5.309 31.241 1.00 83.38 63 ALA A C 1
ATOM 482 O O . ALA A 1 63 ? -4.549 -6.359 31.097 1.00 83.38 63 ALA A O 1
ATOM 483 N N . SER A 1 64 ? -3.203 -5.045 32.332 1.00 89.75 64 SER A N 1
ATOM 484 C CA . SER A 1 64 ? -3.277 -5.824 33.564 1.00 89.75 64 SER A CA 1
ATOM 485 C C . SER A 1 64 ? -4.385 -5.263 34.450 1.00 89.75 64 SER A C 1
ATOM 487 O O . SER A 1 64 ? -4.564 -4.052 34.529 1.00 89.75 64 SER A O 1
ATOM 489 N N . VAL A 1 65 ? -5.108 -6.128 35.156 1.00 92.75 65 VAL A N 1
ATOM 490 C CA . VAL A 1 65 ? -6.155 -5.725 36.104 1.00 92.75 65 VAL A CA 1
ATOM 491 C C . VAL A 1 65 ? -5.836 -6.311 37.472 1.00 92.75 65 VAL A C 1
ATOM 493 O O . VAL A 1 65 ? -5.594 -7.518 37.608 1.00 92.75 65 VAL A O 1
ATOM 496 N N . ARG A 1 66 ? -5.806 -5.456 38.494 1.00 94.31 66 ARG A N 1
ATOM 497 C CA . ARG A 1 66 ? -5.484 -5.822 39.876 1.00 94.31 66 ARG A CA 1
ATOM 498 C C . ARG A 1 66 ? -6.635 -5.428 40.793 1.00 94.31 66 ARG A C 1
ATOM 500 O O . ARG A 1 66 ? -7.034 -4.274 40.795 1.00 94.31 66 ARG A O 1
ATOM 507 N N . ALA A 1 67 ? -7.137 -6.375 41.580 1.00 95.31 67 ALA A N 1
ATOM 508 C CA . ALA A 1 67 ? -8.042 -6.064 42.680 1.00 95.31 67 ALA A CA 1
ATOM 509 C C . ALA A 1 67 ? -7.314 -5.220 43.736 1.00 95.31 67 ALA A C 1
ATOM 511 O O . ALA A 1 67 ? -6.194 -5.560 44.127 1.00 95.31 67 ALA A O 1
ATOM 512 N N . THR A 1 68 ? -7.929 -4.116 44.154 1.00 95.25 68 THR A N 1
ATOM 513 C CA . THR A 1 68 ? -7.407 -3.219 45.200 1.00 95.25 68 THR A CA 1
ATOM 514 C C . THR A 1 68 ? -7.951 -3.572 46.583 1.00 95.25 68 THR A C 1
ATOM 516 O O . THR A 1 68 ? -7.418 -3.114 47.586 1.00 95.25 68 THR A O 1
ATOM 519 N N . GLU A 1 69 ? -8.988 -4.405 46.627 1.00 94.88 69 GLU A N 1
ATOM 520 C CA . GLU A 1 69 ? -9.648 -4.933 47.821 1.00 94.88 69 GLU A CA 1
ATOM 521 C C . GLU A 1 69 ? -10.264 -6.310 47.514 1.00 94.88 69 GLU A C 1
ATOM 523 O O . GLU A 1 69 ? -10.180 -6.794 46.377 1.00 94.88 69 GLU A O 1
ATOM 528 N N . THR A 1 70 ? -10.906 -6.946 48.499 1.00 95.75 70 THR A N 1
ATOM 529 C CA . THR A 1 70 ? -11.684 -8.175 48.275 1.00 95.75 70 THR A CA 1
ATOM 530 C C . THR A 1 70 ? -12.756 -7.922 47.218 1.00 95.75 70 THR A C 1
ATOM 532 O O . THR A 1 70 ? -13.697 -7.166 47.439 1.00 95.75 70 THR A O 1
ATOM 535 N N . THR A 1 71 ? -12.592 -8.544 46.051 1.00 95.38 71 THR A N 1
ATOM 536 C CA . THR A 1 71 ? -13.422 -8.293 44.869 1.00 95.38 71 THR A CA 1
ATOM 537 C C . THR A 1 71 ? -14.011 -9.600 44.366 1.00 95.38 71 THR A C 1
ATOM 539 O O . THR A 1 71 ? -13.276 -10.562 44.137 1.00 95.38 71 THR A O 1
ATOM 542 N N . CYS A 1 72 ? -15.321 -9.621 44.145 1.00 96.00 72 CYS A N 1
ATOM 543 C CA . CYS A 1 72 ? -16.019 -10.731 43.515 1.00 96.00 72 CYS A CA 1
ATOM 544 C C . CYS A 1 72 ? -16.380 -10.382 42.074 1.00 96.00 72 CYS A C 1
ATOM 546 O O . CYS A 1 72 ? -16.881 -9.295 41.768 1.00 96.00 72 CYS A O 1
ATOM 548 N N . LEU A 1 73 ? -16.106 -11.332 41.186 1.00 95.81 73 LEU A N 1
ATOM 549 C CA . LEU A 1 73 ? -16.256 -11.183 39.750 1.00 95.81 73 LEU A CA 1
ATOM 550 C C . LEU A 1 73 ? -17.073 -12.352 39.208 1.00 95.81 73 LEU A C 1
ATOM 552 O O . LEU A 1 73 ? -16.746 -13.510 39.465 1.00 95.81 73 LEU A O 1
ATOM 556 N N . TRP A 1 74 ? -18.059 -12.054 38.370 1.00 95.56 74 TRP A N 1
ATOM 557 C CA . TRP A 1 74 ? -18.600 -13.040 37.442 1.00 95.56 74 TRP A CA 1
ATOM 558 C C . TRP A 1 74 ? -17.637 -13.194 36.275 1.00 95.56 74 TRP A C 1
ATOM 560 O O . TRP A 1 74 ? -17.194 -12.190 35.724 1.00 95.56 74 TRP A O 1
ATOM 570 N N . ALA A 1 75 ? -17.320 -14.425 35.882 1.00 92.75 75 ALA A N 1
ATOM 571 C CA . ALA A 1 75 ? -16.449 -14.702 34.745 1.00 92.75 75 ALA A CA 1
ATOM 572 C C . ALA A 1 75 ? -17.248 -15.366 33.617 1.00 92.75 75 ALA A C 1
ATOM 574 O O . AL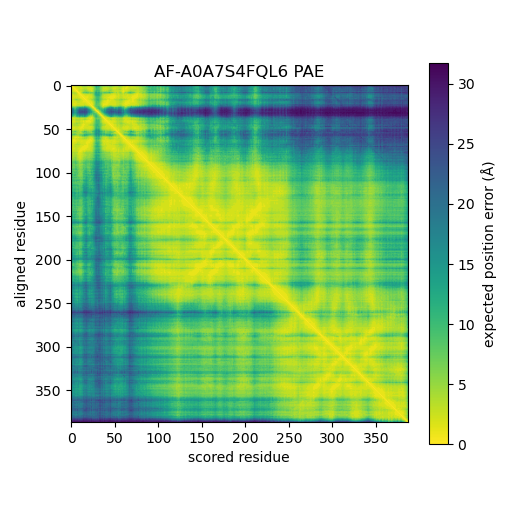A A 1 75 ? -17.872 -16.405 33.820 1.00 92.75 75 ALA A O 1
ATOM 575 N N . LEU A 1 76 ? -17.213 -14.778 32.422 1.00 89.69 76 LEU A N 1
ATOM 576 C CA . LEU A 1 76 ? -17.872 -15.302 31.229 1.00 89.69 76 LEU A CA 1
ATOM 577 C C . LEU A 1 76 ? -16.828 -15.774 30.218 1.00 89.69 76 LEU A C 1
ATOM 579 O O . LEU A 1 76 ? -15.959 -15.003 29.805 1.00 89.69 76 LEU A O 1
ATOM 583 N N . HIS A 1 77 ? -16.922 -17.042 29.812 1.00 89.31 77 HIS A N 1
ATOM 584 C CA . HIS A 1 77 ? -16.001 -17.642 28.850 1.00 89.31 77 HIS A CA 1
ATOM 585 C C . HIS A 1 77 ? -16.287 -17.199 27.420 1.00 89.31 77 HIS A C 1
ATOM 587 O O . HIS A 1 77 ? -17.441 -17.070 27.012 1.00 89.31 77 HIS A O 1
ATOM 593 N N . LYS A 1 78 ? -15.221 -17.052 26.634 1.00 82.94 78 LYS A N 1
ATOM 594 C CA . LYS A 1 78 ? -15.278 -16.627 25.244 1.00 82.94 78 LYS A CA 1
ATOM 595 C C . LYS A 1 78 ? -16.204 -17.509 24.431 1.00 82.94 78 LYS A C 1
ATOM 597 O O . LYS A 1 78 ? -17.099 -17.006 23.775 1.00 82.94 78 LYS A O 1
ATOM 602 N N . GLN A 1 79 ? -16.014 -18.822 24.528 1.00 85.00 79 GLN A N 1
ATOM 603 C CA . GLN A 1 79 ? -16.829 -19.785 23.787 1.00 85.00 79 GLN A CA 1
ATOM 604 C C . GLN A 1 79 ? -18.312 -19.672 24.153 1.00 85.00 79 GLN A C 1
ATOM 606 O O . GLN A 1 79 ? -19.155 -19.761 23.268 1.00 85.00 79 GLN A O 1
ATOM 611 N N . ALA A 1 80 ? -18.629 -19.417 25.427 1.00 88.25 80 ALA A N 1
ATOM 612 C CA . ALA A 1 80 ? -20.006 -19.222 25.863 1.00 88.25 80 ALA A CA 1
ATOM 613 C C . ALA A 1 80 ? -20.585 -17.922 25.289 1.00 88.25 80 ALA A C 1
ATOM 615 O O . ALA A 1 80 ? -21.676 -17.947 24.728 1.00 88.25 80 ALA A O 1
ATOM 616 N N . LEU A 1 81 ? -19.852 -16.804 25.361 1.00 84.12 81 LEU A N 1
ATOM 617 C CA . LEU A 1 81 ? -20.330 -15.543 24.792 1.00 84.12 81 LEU A CA 1
ATOM 618 C C . LEU A 1 81 ? -20.472 -15.627 23.268 1.00 84.12 81 LEU A C 1
ATOM 620 O O . LEU A 1 81 ? -21.507 -15.240 22.741 1.00 84.12 81 LEU A O 1
ATOM 624 N N . SER A 1 82 ? -19.477 -16.167 22.561 1.00 80.62 82 SER A N 1
ATOM 625 C CA . SER A 1 82 ? -19.533 -16.370 21.109 1.00 80.62 82 SER A CA 1
ATOM 626 C C . SER A 1 82 ? -20.705 -17.266 20.711 1.00 80.62 82 SER A C 1
ATOM 628 O O . SER A 1 82 ? -21.411 -16.951 19.755 1.00 80.62 82 SER A O 1
ATOM 630 N N . PHE A 1 83 ? -20.957 -18.342 21.466 1.00 85.75 83 PHE A N 1
ATOM 631 C CA . PHE A 1 83 ? -22.131 -19.186 21.266 1.00 85.75 83 PHE A CA 1
ATOM 632 C C . PHE A 1 83 ? -23.420 -18.372 21.408 1.00 85.75 83 PHE A C 1
ATOM 634 O O . PHE A 1 83 ? -24.235 -18.383 20.491 1.00 85.75 83 PHE A O 1
ATOM 641 N N . TRP A 1 84 ? -23.589 -17.609 22.489 1.00 86.38 84 TRP A N 1
ATOM 642 C CA . TRP A 1 84 ? -24.800 -16.812 22.695 1.00 86.38 84 TRP A CA 1
ATOM 643 C C . TRP A 1 84 ? -24.976 -15.697 21.660 1.00 86.38 84 TRP A C 1
ATOM 645 O O . TRP A 1 84 ? -26.077 -15.546 21.140 1.00 86.38 84 TRP A O 1
ATOM 655 N N . ILE A 1 85 ? -23.908 -14.985 21.281 1.00 82.69 85 ILE A N 1
ATOM 656 C CA . ILE A 1 85 ? -23.949 -13.982 20.205 1.00 82.69 85 ILE A CA 1
ATOM 657 C C . ILE A 1 85 ? -24.400 -14.629 18.891 1.00 82.69 85 ILE A C 1
ATOM 659 O O . ILE A 1 85 ? -25.262 -14.080 18.213 1.00 82.69 85 ILE A O 1
ATOM 663 N N . SER A 1 86 ? -23.904 -15.828 18.560 1.00 83.62 86 SER A N 1
ATOM 664 C CA . SER A 1 86 ? -24.321 -16.545 17.343 1.00 83.62 86 SER A CA 1
ATOM 665 C C . SER A 1 86 ? -25.807 -16.931 17.326 1.00 83.62 86 SER A C 1
ATOM 667 O O . SER A 1 86 ? -26.364 -17.192 16.261 1.00 83.62 86 SER A O 1
ATOM 669 N N . LYS A 1 87 ? -26.457 -16.978 18.498 1.00 90.19 87 LYS A N 1
ATOM 670 C CA . LYS A 1 87 ? -27.892 -17.258 18.643 1.00 90.19 87 LYS A CA 1
ATOM 671 C C . LYS A 1 87 ? -28.753 -15.998 18.634 1.00 90.19 87 LYS A C 1
ATOM 673 O O . LYS A 1 87 ? -29.972 -16.119 18.545 1.00 90.19 87 LYS A O 1
ATOM 678 N N . LEU A 1 88 ? -28.154 -14.809 18.729 1.00 87.12 88 LEU A N 1
ATOM 679 C CA . LEU A 1 88 ? -28.902 -13.561 18.651 1.00 87.12 88 LEU A CA 1
ATOM 680 C C . LEU A 1 88 ? -29.481 -13.374 17.240 1.00 87.12 88 LEU A C 1
ATOM 682 O O . LEU A 1 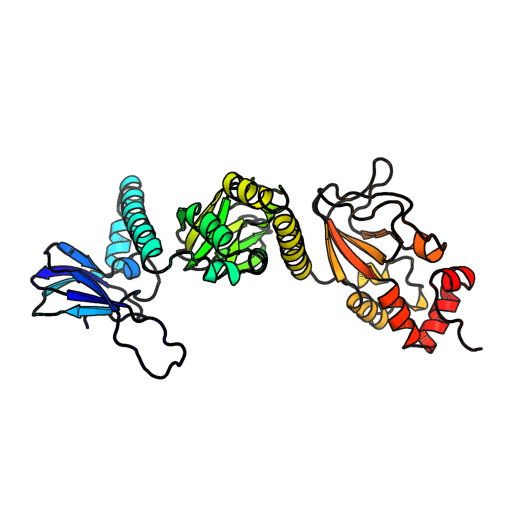88 ? -28.827 -13.732 16.259 1.00 87.12 88 LEU A O 1
ATOM 686 N N . PRO A 1 89 ? -30.670 -12.766 17.108 1.00 91.88 89 PRO A N 1
ATOM 687 C CA . PRO A 1 89 ? -31.155 -12.256 15.833 1.00 91.88 89 PRO A CA 1
ATOM 688 C C . PRO A 1 89 ? -30.124 -11.322 15.169 1.00 91.88 89 PRO A C 1
ATOM 690 O O . PRO A 1 89 ? -29.453 -10.572 15.885 1.00 91.88 89 PRO A O 1
ATOM 693 N N . PRO A 1 90 ? -30.026 -11.291 13.824 1.00 89.00 90 PRO A N 1
ATOM 694 C CA . PRO A 1 90 ? -29.030 -10.480 13.117 1.00 89.00 90 PRO A CA 1
ATOM 695 C C . PRO A 1 90 ? -28.943 -9.003 13.555 1.00 89.00 90 PRO A C 1
ATOM 697 O O . PRO A 1 90 ? -27.823 -8.522 13.716 1.00 89.00 90 PRO A O 1
ATOM 700 N N . PRO A 1 91 ? -30.052 -8.283 13.839 1.00 90.75 91 PRO A N 1
ATOM 701 C CA . PRO A 1 91 ? -29.970 -6.896 14.310 1.00 90.75 91 PRO A CA 1
ATOM 702 C C . PRO A 1 91 ? -29.185 -6.735 15.620 1.00 90.75 91 PRO A C 1
ATOM 704 O O . PRO A 1 91 ? -28.356 -5.837 15.739 1.00 90.75 91 PRO A O 1
ATOM 707 N N . LEU A 1 92 ? -29.380 -7.648 16.577 1.00 85.56 92 LEU A N 1
ATOM 708 C CA . LEU A 1 92 ? -28.690 -7.611 17.870 1.00 85.56 92 LEU A CA 1
ATOM 709 C C . LEU A 1 92 ? -27.220 -8.036 17.757 1.00 85.56 92 LEU A C 1
ATOM 711 O O . LEU A 1 92 ? -26.394 -7.605 18.557 1.00 85.56 92 LEU A O 1
ATOM 715 N N . GLN A 1 93 ? -26.866 -8.852 16.758 1.00 80.94 93 GLN A N 1
ATOM 716 C CA . GLN A 1 93 ? -25.461 -9.158 16.468 1.00 80.94 93 GLN A CA 1
ATOM 717 C C . GLN A 1 93 ? -24.709 -7.911 15.989 1.00 80.94 93 GLN A C 1
ATOM 719 O O . GLN A 1 93 ? -23.578 -7.672 16.415 1.00 80.94 93 GLN A O 1
ATOM 724 N N . VAL A 1 94 ? -25.345 -7.104 15.132 1.00 83.69 94 VAL A N 1
ATOM 725 C CA . VAL A 1 94 ? -24.787 -5.832 14.651 1.00 83.69 94 VAL A CA 1
ATOM 726 C C . VAL A 1 94 ? -24.650 -4.836 15.800 1.00 83.69 94 VAL A C 1
ATOM 728 O O . VAL A 1 94 ? -23.596 -4.226 15.946 1.00 83.69 94 VAL A O 1
ATOM 731 N N . GLU A 1 95 ? -25.660 -4.722 16.663 1.00 84.38 95 GLU A N 1
ATOM 732 C CA . GLU A 1 95 ? -25.612 -3.835 17.831 1.00 84.38 95 GLU A CA 1
ATOM 733 C C . GLU A 1 95 ? -24.502 -4.234 18.818 1.00 84.38 95 GLU A C 1
ATOM 735 O O . GLU A 1 95 ? -23.691 -3.400 19.219 1.00 84.38 95 GLU A O 1
ATOM 740 N N . ALA A 1 96 ? -24.391 -5.525 19.151 1.00 79.56 96 ALA A N 1
ATOM 741 C CA . ALA A 1 96 ? -23.326 -6.028 20.021 1.00 79.56 96 ALA A CA 1
ATOM 742 C C . ALA A 1 96 ? -21.927 -5.738 19.451 1.00 79.56 96 ALA A C 1
ATOM 744 O O . ALA A 1 96 ? -20.992 -5.418 2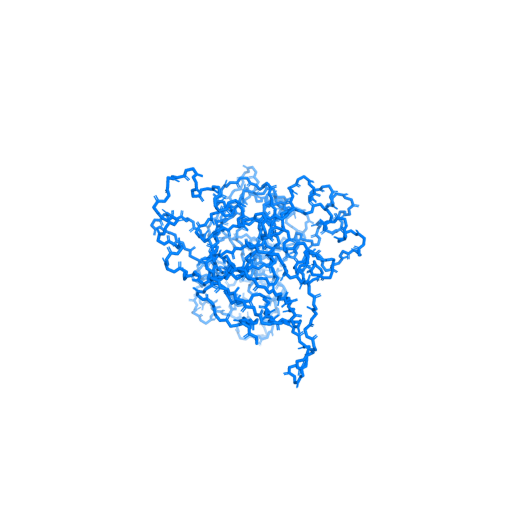0.193 1.00 79.56 96 ALA A O 1
ATOM 745 N N . ARG A 1 97 ? -21.784 -5.835 18.126 1.00 81.19 97 ARG A N 1
ATOM 746 C CA . ARG A 1 97 ? -20.556 -5.486 17.419 1.00 81.19 97 ARG A CA 1
ATOM 747 C C . ARG A 1 97 ? -20.269 -3.982 17.483 1.00 81.19 97 ARG A C 1
ATOM 749 O O . ARG A 1 97 ? -19.140 -3.616 17.804 1.00 81.19 97 ARG A O 1
ATOM 756 N N . GLU A 1 98 ? -21.259 -3.130 17.236 1.00 84.50 98 GLU A N 1
ATOM 757 C CA . GLU A 1 98 ? -21.099 -1.669 17.253 1.00 84.50 98 GLU A CA 1
ATOM 758 C C . GLU A 1 98 ? -20.670 -1.160 18.636 1.00 84.50 98 GLU A C 1
ATOM 760 O O . GLU A 1 98 ? -19.748 -0.352 18.738 1.00 84.50 98 GLU A O 1
ATOM 765 N N . VAL A 1 99 ? -21.242 -1.710 19.714 1.00 82.44 99 VAL A N 1
ATOM 766 C CA . VAL A 1 99 ? -20.832 -1.397 21.098 1.00 82.44 99 VAL A CA 1
ATOM 767 C C . VAL A 1 99 ? -19.354 -1.737 21.333 1.00 82.44 99 VAL A C 1
ATOM 769 O O . VAL A 1 99 ? -18.624 -1.000 22.006 1.00 82.44 99 VAL A O 1
ATOM 772 N N . ALA A 1 100 ? -18.879 -2.852 20.775 1.00 79.06 100 ALA A N 1
ATOM 773 C CA . ALA A 1 100 ? -17.472 -3.231 20.861 1.00 79.06 100 ALA A CA 1
ATOM 774 C C . ALA A 1 100 ? -16.573 -2.297 20.028 1.00 79.06 100 ALA A C 1
ATOM 776 O O . ALA A 1 100 ? -15.495 -1.907 20.488 1.00 79.06 100 ALA A O 1
ATOM 777 N N . ASP A 1 101 ? -17.020 -1.909 18.832 1.00 84.19 101 ASP A N 1
ATOM 778 C CA . ASP A 1 101 ? -16.306 -1.000 17.931 1.00 84.19 101 ASP A CA 1
ATOM 779 C C . ASP A 1 101 ? -16.256 0.440 18.479 1.00 84.19 101 ASP A C 1
ATOM 781 O O . ASP A 1 101 ? -15.237 1.120 18.351 1.00 84.19 101 ASP A O 1
ATOM 785 N N . GLU A 1 102 ? -17.294 0.918 19.168 1.00 85.25 102 GLU A N 1
ATOM 786 C CA . GLU A 1 102 ? -17.293 2.202 19.883 1.00 85.25 102 GLU A CA 1
ATOM 787 C C . GLU A 1 102 ? -16.230 2.240 20.989 1.00 85.25 102 GLU A C 1
ATOM 789 O O . GLU A 1 102 ? -15.412 3.164 21.050 1.00 85.25 102 GLU A O 1
ATOM 794 N N . ARG A 1 103 ? -16.154 1.187 21.812 1.00 79.31 103 ARG A N 1
ATOM 795 C CA . ARG A 1 103 ? -15.102 1.071 22.834 1.00 79.31 103 ARG A CA 1
ATOM 796 C C . ARG A 1 103 ? -13.704 1.013 22.226 1.00 79.31 103 ARG A C 1
ATOM 798 O O . ARG A 1 103 ? -12.785 1.628 22.770 1.00 79.31 103 ARG A O 1
ATOM 805 N N . ARG A 1 104 ? -13.525 0.305 21.104 1.00 80.88 104 ARG A N 1
ATOM 806 C CA . ARG A 1 104 ? -12.252 0.281 20.360 1.00 80.88 104 ARG A CA 1
ATOM 807 C C . ARG A 1 104 ? -11.861 1.672 19.889 1.00 80.88 104 ARG A C 1
ATOM 809 O O . ARG A 1 104 ? -10.742 2.088 20.159 1.00 80.88 104 ARG A O 1
ATOM 816 N N . ARG A 1 105 ? -12.780 2.420 19.273 1.00 87.12 105 ARG A N 1
ATOM 817 C CA . ARG A 1 105 ? -12.525 3.805 18.842 1.00 87.12 105 ARG A CA 1
ATOM 818 C C . ARG A 1 105 ? -12.107 4.689 20.018 1.00 87.12 105 ARG A C 1
ATOM 820 O O . ARG A 1 105 ? -11.110 5.399 19.919 1.00 87.12 105 ARG A O 1
ATOM 827 N N . ALA A 1 106 ? -12.797 4.593 21.156 1.00 83.25 106 ALA A N 1
ATOM 828 C CA . ALA A 1 106 ? -12.446 5.346 22.361 1.00 83.25 106 ALA A CA 1
ATOM 829 C C . ALA A 1 106 ? -11.056 4.980 22.921 1.00 83.25 106 ALA A C 1
ATOM 831 O O . ALA A 1 106 ? -10.319 5.856 23.380 1.00 83.25 106 ALA A O 1
ATOM 832 N N . ASN A 1 107 ? -10.682 3.699 22.879 1.00 78.38 107 ASN A N 1
ATOM 833 C CA . ASN A 1 107 ? -9.363 3.236 23.308 1.00 78.38 107 ASN A CA 1
ATOM 834 C C . ASN A 1 107 ? -8.260 3.597 22.312 1.00 78.38 107 ASN A C 1
ATOM 836 O O . ASN A 1 107 ? -7.153 3.900 22.746 1.00 78.38 107 ASN A O 1
ATOM 840 N N . LEU A 1 108 ? -8.551 3.619 21.012 1.00 84.12 108 LEU A N 1
ATOM 841 C CA . LEU A 1 108 ? -7.591 3.977 19.973 1.00 84.12 108 LEU A CA 1
ATOM 842 C C . LEU A 1 108 ? -7.067 5.404 20.186 1.00 84.12 108 LEU A C 1
ATOM 844 O O . LEU A 1 108 ? -5.857 5.603 20.205 1.00 84.12 108 LEU A O 1
ATOM 848 N N . TYR A 1 109 ? -7.946 6.367 20.494 1.00 81.62 109 TYR A N 1
ATOM 849 C CA . TYR A 1 109 ? -7.536 7.730 20.870 1.00 81.62 109 TYR A CA 1
ATOM 850 C C . TYR A 1 109 ? -6.596 7.779 22.084 1.00 81.62 109 TYR A C 1
ATOM 852 O O . TYR A 1 109 ? -5.686 8.602 22.126 1.00 81.62 109 TYR A O 1
ATOM 860 N N . LYS A 1 110 ? -6.826 6.928 23.090 1.00 78.81 110 LYS A N 1
ATOM 861 C CA . LYS A 1 110 ? -6.113 6.983 24.378 1.00 78.81 110 LYS A CA 1
ATOM 862 C C . LYS A 1 110 ? -4.806 6.197 24.379 1.00 78.81 110 LYS A C 1
ATOM 864 O O . LYS A 1 110 ? -3.848 6.609 25.023 1.00 78.81 110 LYS A O 1
ATOM 869 N N . LEU A 1 111 ? -4.799 5.038 23.729 1.00 76.25 111 LEU A N 1
ATOM 870 C CA . LEU A 1 111 ? -3.739 4.035 23.844 1.00 76.25 111 LEU A CA 1
ATOM 871 C C . LEU A 1 111 ? -2.865 3.959 22.596 1.00 76.25 111 LEU A C 1
ATOM 873 O O . LEU A 1 111 ? -1.682 3.646 22.703 1.00 76.25 111 LEU A O 1
ATOM 877 N N . PHE A 1 112 ? -3.436 4.251 21.427 1.00 84.81 112 PH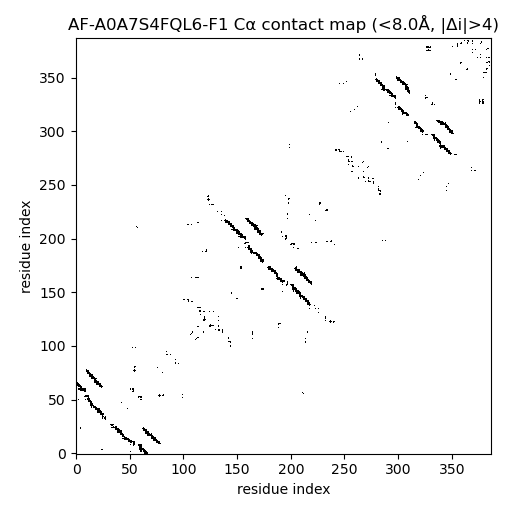E A N 1
ATOM 878 C CA . PHE A 1 112 ? -2.763 4.128 20.135 1.00 84.81 112 PHE A CA 1
ATOM 879 C C . PHE A 1 112 ? -3.048 5.347 19.237 1.00 84.81 112 PHE A C 1
ATOM 881 O O . PHE A 1 112 ? -3.498 5.183 18.095 1.00 84.81 112 PHE A O 1
ATOM 888 N N . PRO A 1 113 ? -2.827 6.580 19.739 1.00 88.62 113 PRO A N 1
ATOM 889 C CA . PRO A 1 113 ? -3.078 7.777 18.955 1.00 88.62 113 PRO A CA 1
ATOM 890 C C . PRO A 1 113 ? -2.182 7.788 17.718 1.00 88.62 113 PRO A C 1
ATOM 892 O O . PRO A 1 113 ? -0.983 7.500 17.801 1.00 88.62 113 PRO A O 1
ATOM 895 N N . LEU A 1 114 ? -2.742 8.176 16.572 1.00 92.50 114 LEU A N 1
ATOM 896 C CA . LEU A 1 114 ? -1.907 8.610 15.462 1.00 92.50 114 LEU A CA 1
ATOM 897 C C . LEU A 1 114 ? -1.175 9.875 15.910 1.00 92.50 114 LEU A C 1
ATOM 899 O O . LEU A 1 114 ? -1.788 10.809 16.418 1.00 92.50 114 LEU A O 1
ATOM 903 N N . THR A 1 115 ? 0.143 9.897 15.757 1.00 93.38 115 THR A N 1
ATOM 904 C CA . THR A 1 115 ? 0.963 11.052 16.132 1.00 93.38 115 THR A CA 1
ATOM 905 C C . THR A 1 115 ? 1.820 11.475 14.955 1.00 93.38 115 THR A C 1
ATOM 907 O O . THR A 1 115 ? 2.166 10.655 14.103 1.00 93.38 115 THR A O 1
ATOM 910 N N . ALA A 1 116 ? 2.233 12.741 14.939 1.00 93.00 116 ALA A N 1
ATOM 911 C CA . ALA A 1 116 ? 3.190 13.237 13.956 1.00 93.00 116 ALA A CA 1
ATOM 912 C C . ALA A 1 116 ? 4.496 12.422 13.942 1.00 93.00 116 ALA A C 1
ATOM 914 O O . ALA A 1 116 ? 5.077 12.197 12.884 1.00 93.00 116 ALA A O 1
ATOM 915 N N . ARG A 1 117 ? 4.925 11.910 15.104 1.00 90.81 117 ARG A N 1
ATOM 916 C CA . ARG A 1 117 ? 6.077 11.007 15.203 1.00 90.81 117 ARG A CA 1
ATOM 917 C C . ARG A 1 117 ? 5.856 9.714 14.416 1.00 90.81 117 ARG A C 1
ATOM 919 O O . ARG A 1 117 ? 6.717 9.354 13.626 1.00 90.81 117 ARG A O 1
ATOM 926 N N . LEU A 1 118 ? 4.716 9.047 14.615 1.00 90.62 118 LEU A N 1
ATOM 927 C CA . LEU A 1 118 ? 4.383 7.815 13.890 1.00 90.62 118 LEU A CA 1
ATOM 928 C C . LEU A 1 118 ? 4.221 8.068 12.387 1.00 90.62 118 LEU A C 1
ATOM 930 O O . LEU A 1 118 ? 4.645 7.247 11.580 1.00 90.62 118 LEU A O 1
ATOM 934 N N . LEU A 1 119 ? 3.657 9.218 11.998 1.00 91.94 119 LEU A N 1
ATOM 935 C CA . LEU A 1 119 ? 3.583 9.610 10.590 1.00 91.94 119 LEU A CA 1
ATOM 936 C C . LEU A 1 119 ? 4.972 9.706 9.962 1.00 91.94 119 LEU A C 1
ATOM 938 O O . LEU A 1 119 ? 5.183 9.160 8.886 1.00 91.94 119 LEU A O 1
ATOM 942 N N . LYS A 1 120 ? 5.940 10.312 10.653 1.00 90.94 120 LYS A N 1
ATOM 943 C CA . LYS A 1 120 ? 7.321 10.431 10.164 1.00 90.94 120 LYS A CA 1
ATOM 944 C C . LYS A 1 120 ? 8.069 9.097 10.064 1.00 90.94 120 LYS A C 1
ATOM 946 O O . LYS A 1 120 ? 9.098 9.045 9.402 1.00 90.94 120 LYS A O 1
ATOM 951 N N . GLU A 1 121 ? 7.577 8.008 10.656 1.00 90.19 121 GLU A N 1
ATOM 952 C CA . GLU A 1 121 ? 8.132 6.665 10.413 1.00 90.19 121 GLU A CA 1
ATOM 953 C C . GLU A 1 121 ? 7.730 6.118 9.032 1.00 90.19 121 GLU A C 1
ATOM 955 O O . GLU A 1 121 ? 8.411 5.255 8.476 1.00 90.19 121 GLU A O 1
ATOM 960 N N . ILE A 1 122 ? 6.657 6.648 8.436 1.00 89.44 122 ILE A N 1
ATOM 961 C CA . ILE A 1 122 ? 6.190 6.266 7.105 1.00 89.44 122 ILE A CA 1
ATOM 962 C C . ILE A 1 122 ? 6.965 7.082 6.051 1.00 89.44 122 ILE A C 1
ATOM 964 O O . ILE A 1 122 ? 6.880 8.314 6.051 1.00 89.44 122 ILE A O 1
ATOM 968 N N . PRO A 1 123 ? 7.668 6.433 5.097 1.00 89.19 123 PRO A N 1
ATOM 969 C CA . PRO A 1 123 ? 8.587 7.109 4.176 1.00 89.19 123 PRO A CA 1
ATOM 970 C C . PRO A 1 123 ? 8.029 8.344 3.456 1.00 89.19 123 PRO A C 1
ATOM 972 O O . PRO A 1 123 ? 8.705 9.364 3.383 1.00 89.19 123 PRO A O 1
ATOM 975 N N . MET A 1 124 ? 6.783 8.302 2.970 1.00 88.12 124 MET A N 1
ATOM 976 C CA . MET A 1 124 ? 6.202 9.422 2.212 1.00 88.12 124 MET A CA 1
ATOM 977 C C . MET A 1 124 ? 5.901 10.682 3.043 1.00 88.12 124 MET A C 1
ATOM 979 O O . MET A 1 124 ? 5.665 11.737 2.463 1.00 88.12 124 MET A O 1
ATOM 983 N N . PHE A 1 125 ? 5.935 10.589 4.377 1.00 89.94 125 PHE A N 1
ATOM 984 C CA . PHE A 1 125 ? 5.717 11.714 5.295 1.00 89.94 125 PHE A CA 1
ATOM 985 C C . PHE A 1 125 ? 6.996 12.152 6.024 1.00 89.94 125 PHE A C 1
ATOM 987 O O . PHE A 1 125 ? 6.958 13.090 6.814 1.00 89.94 125 PHE A O 1
ATOM 994 N N . GLN A 1 126 ? 8.145 11.512 5.774 1.00 89.00 126 GLN A N 1
ATOM 995 C CA . GLN A 1 126 ? 9.397 11.805 6.490 1.00 89.00 126 GLN A CA 1
ATOM 996 C C . GLN A 1 126 ? 9.840 13.267 6.371 1.00 89.00 126 GLN A C 1
ATOM 998 O O . GLN A 1 126 ? 10.375 13.832 7.322 1.00 89.00 126 GLN A O 1
ATOM 1003 N N . MET A 1 127 ? 9.601 13.883 5.211 1.00 86.75 127 MET A N 1
ATOM 1004 C CA . MET A 1 127 ? 9.992 15.267 4.923 1.00 86.75 127 MET A CA 1
ATOM 1005 C C . MET A 1 127 ? 8.965 16.308 5.392 1.00 86.75 127 MET A C 1
ATOM 1007 O O . MET A 1 127 ? 9.187 17.504 5.217 1.00 86.75 127 MET A O 1
ATOM 1011 N N . TRP A 1 128 ? 7.833 15.882 5.957 1.00 89.38 128 TRP A N 1
ATOM 1012 C CA . TRP A 1 128 ? 6.776 16.801 6.366 1.00 89.38 128 TRP A CA 1
ATOM 1013 C C . TRP A 1 128 ? 7.158 17.549 7.642 1.00 89.38 128 TRP A C 1
ATOM 1015 O O . TRP A 1 128 ? 7.757 16.990 8.570 1.00 89.38 128 TRP A O 1
ATOM 1025 N N . SER A 1 129 ? 6.760 18.822 7.723 1.00 90.69 129 SER A N 1
ATOM 1026 C CA . SER A 1 129 ? 6.924 19.584 8.962 1.00 90.69 129 SER A CA 1
ATOM 1027 C C . SER A 1 129 ? 6.042 19.005 10.073 1.00 90.69 129 SER A C 1
ATOM 1029 O O . SER A 1 129 ? 5.074 18.280 9.824 1.00 90.69 129 SER A O 1
ATOM 1031 N N . GLN A 1 130 ? 6.398 19.313 11.322 1.00 92.69 130 GLN A N 1
ATOM 1032 C CA . GLN A 1 130 ? 5.625 18.891 12.489 1.00 92.69 130 GLN A CA 1
ATOM 1033 C C . GLN A 1 130 ? 4.159 19.348 12.391 1.00 92.69 130 GLN A C 1
ATOM 1035 O O . GLN A 1 130 ? 3.266 18.508 12.457 1.00 92.69 130 GLN A O 1
ATOM 1040 N N . ASP A 1 131 ? 3.930 20.633 12.121 1.00 92.19 131 ASP A N 1
ATOM 1041 C CA . ASP A 1 131 ? 2.594 21.243 12.067 1.00 92.19 131 ASP A CA 1
ATOM 1042 C C . ASP A 1 131 ? 1.689 20.608 11.004 1.00 92.19 131 ASP A C 1
ATOM 1044 O O . ASP A 1 131 ? 0.496 20.390 11.220 1.00 92.19 131 ASP A O 1
ATOM 1048 N N . HIS A 1 132 ? 2.245 20.248 9.847 1.00 90.62 132 HIS A N 1
ATOM 1049 C CA . HIS A 1 132 ? 1.458 19.609 8.795 1.00 90.62 132 HIS A CA 1
ATOM 1050 C C . HIS A 1 132 ? 1.138 18.151 9.115 1.00 90.62 132 HIS A C 1
ATOM 1052 O O . HIS A 1 132 ? 0.042 17.682 8.808 1.00 90.62 132 HIS A O 1
ATOM 1058 N N . CYS A 1 133 ? 2.057 17.438 9.773 1.00 93.12 133 CYS A N 1
ATOM 1059 C CA . CYS A 1 133 ? 1.745 16.117 10.304 1.00 93.12 133 CYS A CA 1
ATOM 1060 C C . CYS A 1 133 ? 0.615 16.215 11.335 1.00 93.12 133 CYS A C 1
ATOM 1062 O O . CYS A 1 133 ? -0.322 15.429 11.279 1.00 93.12 133 CYS A O 1
ATOM 1064 N N . GLU A 1 134 ? 0.660 17.194 12.239 1.00 94.62 134 GLU A N 1
ATOM 1065 C CA . GLU A 1 134 ? -0.398 17.428 13.230 1.00 94.62 134 GLU A CA 1
ATOM 1066 C C . GLU A 1 134 ? -1.736 17.790 12.574 1.00 94.62 134 GLU A C 1
ATOM 1068 O O . GLU A 1 134 ? -2.776 17.260 12.966 1.00 94.62 134 GLU A O 1
ATOM 1073 N N . THR A 1 135 ? -1.709 18.593 11.509 1.00 94.00 135 THR A N 1
ATOM 1074 C CA . THR A 1 135 ? -2.901 18.917 10.712 1.00 94.00 135 THR A CA 1
ATOM 1075 C C . THR A 1 135 ? -3.499 17.663 10.064 1.00 94.00 135 THR A C 1
ATOM 1077 O O . THR A 1 135 ? -4.716 17.469 10.092 1.00 94.00 135 THR A O 1
ATOM 1080 N N . LEU A 1 136 ? -2.659 16.771 9.523 1.00 94.19 136 LEU A N 1
ATOM 1081 C CA . LEU A 1 136 ? -3.101 15.485 8.981 1.00 94.19 136 LEU A CA 1
ATOM 1082 C C . LEU A 1 136 ? -3.714 14.600 10.069 1.00 94.19 136 LEU A C 1
ATOM 1084 O O . LEU A 1 136 ? -4.793 14.042 9.868 1.00 94.19 136 LEU A O 1
ATOM 1088 N N . VAL A 1 137 ? -3.054 14.489 11.227 1.00 95.25 137 VAL A N 1
ATOM 1089 C CA . VAL A 1 137 ? -3.560 13.716 12.372 1.00 95.25 137 VAL A CA 1
ATOM 1090 C C . VAL A 1 137 ? -4.938 14.216 12.796 1.00 95.25 137 VAL A C 1
ATOM 1092 O O . VAL A 1 137 ? -5.838 13.404 12.994 1.00 95.25 137 VAL A O 1
ATOM 1095 N N . ALA A 1 138 ? -5.131 15.533 12.885 1.00 95.38 138 ALA A N 1
ATOM 1096 C CA . ALA A 1 138 ? -6.395 16.135 13.304 1.00 95.38 138 ALA A CA 1
ATOM 1097 C C . ALA A 1 138 ? -7.567 15.832 12.350 1.00 95.38 138 ALA A C 1
ATOM 1099 O O . ALA A 1 138 ? -8.720 15.795 12.780 1.00 95.38 138 ALA A O 1
ATOM 1100 N N . LYS A 1 139 ? -7.283 15.592 11.064 1.00 96.12 139 LYS A N 1
ATOM 1101 C CA . LYS A 1 139 ? -8.279 15.222 10.043 1.00 96.12 139 LYS A CA 1
ATOM 1102 C C . LYS A 1 139 ? -8.605 13.725 10.025 1.00 96.12 139 LYS A C 1
ATOM 1104 O O . LYS A 1 139 ? -9.594 13.321 9.415 1.00 96.12 139 LYS A O 1
ATOM 1109 N N . CYS A 1 140 ? -7.806 12.892 10.691 1.00 96.81 140 CYS A N 1
ATOM 1110 C CA . CYS A 1 140 ? -8.011 11.451 10.699 1.00 96.81 140 CYS A CA 1
ATOM 1111 C C . CYS A 1 140 ? -9.133 11.020 11.657 1.00 96.81 140 CYS A C 1
ATOM 1113 O O . CYS A 1 140 ? -9.241 11.505 12.784 1.00 96.81 140 CYS A O 1
ATOM 1115 N N . LYS A 1 141 ? -9.934 10.034 11.240 1.00 95.88 141 LYS A N 1
ATOM 1116 C CA . LYS A 1 141 ? -11.008 9.446 12.060 1.00 95.88 141 LYS A CA 1
ATOM 1117 C C . LYS A 1 141 ? -10.764 7.962 12.325 1.00 95.88 141 LYS A C 1
ATOM 1119 O O . LYS A 1 141 ? -10.296 7.267 11.428 1.00 95.88 141 LYS A O 1
ATOM 1124 N N . PRO A 1 142 ? -11.089 7.442 13.516 1.00 95.62 142 PRO A N 1
ATOM 1125 C CA . PRO A 1 142 ? -10.859 6.043 13.828 1.00 95.62 142 PRO A CA 1
ATOM 1126 C C . PRO A 1 142 ? -11.880 5.153 13.107 1.00 95.62 142 PRO A C 1
ATOM 1128 O O . PRO A 1 142 ? -13.084 5.415 13.149 1.00 95.62 142 PRO A O 1
ATOM 1131 N N . VAL A 1 143 ? -11.407 4.079 12.480 1.00 95.94 143 VAL A N 1
ATOM 1132 C CA . VAL A 1 143 ? -12.245 3.074 11.810 1.00 95.94 143 VAL A CA 1
ATOM 1133 C C . VAL A 1 143 ? -11.763 1.682 12.194 1.00 95.94 143 VAL A C 1
ATOM 1135 O O . VAL A 1 143 ? -10.561 1.400 12.162 1.00 95.94 143 VAL A O 1
ATOM 1138 N N . ILE A 1 144 ? -12.708 0.821 12.572 1.00 93.31 144 ILE A N 1
ATOM 1139 C CA . ILE A 1 144 ? -12.449 -0.557 12.983 1.00 93.31 144 ILE A CA 1
ATOM 1140 C C . ILE A 1 144 ? -12.946 -1.500 11.896 1.00 93.31 144 ILE A C 1
ATOM 1142 O O . ILE A 1 144 ? -14.080 -1.374 11.441 1.00 93.31 144 ILE A O 1
ATOM 1146 N N . PHE A 1 145 ? -12.103 -2.459 11.526 1.00 94.12 145 PHE A N 1
ATOM 1147 C CA . PHE A 1 145 ? -12.461 -3.552 10.632 1.00 94.12 145 PHE A CA 1
ATOM 1148 C C . PHE A 1 145 ? -12.366 -4.873 11.385 1.00 94.12 145 PHE A C 1
ATOM 1150 O O . PHE A 1 145 ? -11.379 -5.138 12.071 1.00 94.12 145 PHE A O 1
ATOM 1157 N N . ASN A 1 146 ? -13.400 -5.696 11.274 1.00 88.81 146 ASN A N 1
ATOM 1158 C CA . ASN A 1 146 ? -13.461 -7.028 11.861 1.00 88.81 146 ASN A CA 1
ATOM 1159 C C . ASN A 1 146 ? -12.836 -8.074 10.915 1.00 88.81 146 ASN A C 1
ATOM 1161 O O . ASN A 1 146 ? -12.646 -7.792 9.732 1.00 88.81 146 ASN A O 1
ATOM 1165 N N . PRO A 1 147 ? -12.479 -9.278 11.403 1.00 88.75 147 PRO A N 1
ATOM 1166 C CA . PRO A 1 147 ? -11.808 -10.282 10.582 1.00 88.75 147 PRO A CA 1
ATOM 1167 C C . PRO A 1 147 ? -12.646 -10.648 9.351 1.00 88.75 147 PRO A C 1
ATOM 1169 O O . PRO A 1 147 ? -13.856 -10.848 9.453 1.00 88.75 147 PRO A O 1
ATOM 1172 N N . GLY A 1 148 ? -11.997 -10.737 8.193 1.00 92.44 148 GLY A N 1
ATOM 1173 C CA . GLY A 1 148 ? -12.630 -11.013 6.904 1.00 92.44 148 GLY A CA 1
ATOM 1174 C C . GLY A 1 148 ? -13.280 -9.799 6.235 1.00 92.44 148 GLY A C 1
ATOM 1175 O O . GLY A 1 148 ? -13.694 -9.902 5.081 1.00 92.44 148 GLY A O 1
ATOM 1176 N N . GLU A 1 149 ? -13.357 -8.645 6.902 1.00 95.31 149 GLU A N 1
ATOM 1177 C CA . GLU A 1 149 ? -13.921 -7.453 6.281 1.00 95.31 149 GLU A CA 1
ATOM 1178 C C . GLU A 1 149 ? -13.006 -6.867 5.216 1.00 95.31 149 GLU A C 1
ATOM 1180 O O . GLU A 1 149 ? -11.785 -6.769 5.371 1.00 95.31 149 GLU A O 1
ATOM 1185 N N . VAL A 1 150 ? -13.631 -6.444 4.121 1.00 97.69 150 VAL A N 1
ATOM 1186 C CA . VAL A 1 150 ? -12.942 -5.808 3.008 1.00 97.69 150 VAL A CA 1
ATOM 1187 C C . VAL A 1 150 ? -12.830 -4.314 3.285 1.00 97.69 150 VAL A C 1
ATOM 1189 O O . VAL A 1 150 ? -13.824 -3.596 3.259 1.00 97.69 150 VAL A O 1
ATOM 1192 N N . ILE A 1 151 ? -11.603 -3.854 3.517 1.00 97.69 151 ILE A N 1
ATOM 1193 C CA . ILE A 1 151 ? -11.269 -2.449 3.783 1.00 97.69 151 ILE A CA 1
ATOM 1194 C C . ILE A 1 151 ? -11.393 -1.623 2.499 1.00 97.69 151 ILE A C 1
ATOM 1196 O O . ILE A 1 151 ? -11.877 -0.496 2.506 1.00 97.69 151 ILE A O 1
ATOM 1200 N N . MET A 1 152 ? -10.947 -2.187 1.375 1.00 96.88 152 MET A N 1
ATOM 1201 C CA . MET A 1 152 ? -11.087 -1.596 0.044 1.00 96.88 152 MET A CA 1
ATOM 1202 C C . MET A 1 152 ? -11.057 -2.697 -1.016 1.00 96.88 152 MET A C 1
ATOM 1204 O O . MET A 1 152 ? -10.360 -3.696 -0.840 1.00 96.88 152 MET A O 1
ATOM 1208 N N . ARG A 1 153 ? -11.800 -2.521 -2.114 1.00 96.56 153 ARG A N 1
ATOM 1209 C CA . ARG A 1 153 ? -11.887 -3.488 -3.221 1.00 96.56 153 ARG A CA 1
ATOM 1210 C C . ARG A 1 153 ? -11.094 -3.019 -4.425 1.00 96.56 153 ARG A C 1
ATOM 1212 O O . ARG A 1 153 ? -11.220 -1.859 -4.801 1.00 96.56 153 ARG A O 1
ATOM 1219 N N . GLN A 1 154 ? -10.343 -3.926 -5.047 1.00 95.06 154 GLN A N 1
ATOM 1220 C CA . GLN A 1 154 ? -9.698 -3.692 -6.340 1.00 95.06 154 GLN A CA 1
ATOM 1221 C C . GLN A 1 154 ? -10.712 -3.143 -7.354 1.00 95.06 154 GLN A C 1
ATOM 1223 O O . GLN A 1 154 ? -11.852 -3.599 -7.406 1.00 95.06 154 GLN A O 1
ATOM 1228 N N . GLY A 1 155 ? -10.300 -2.150 -8.141 1.00 92.75 155 GLY A N 1
ATOM 1229 C CA . GLY A 1 155 ? -11.145 -1.499 -9.144 1.00 92.75 155 GLY A CA 1
ATOM 1230 C C . GLY A 1 155 ? -12.110 -0.441 -8.596 1.00 92.75 155 GLY A C 1
ATOM 1231 O O . GLY A 1 155 ? -12.628 0.348 -9.380 1.00 92.75 155 GLY A O 1
ATOM 1232 N N . ALA A 1 156 ? -12.320 -0.358 -7.278 1.00 93.75 156 ALA A N 1
ATOM 1233 C CA . ALA A 1 156 ? -13.142 0.697 -6.689 1.00 93.75 156 ALA A CA 1
ATOM 1234 C C . ALA A 1 156 ? -12.420 2.062 -6.707 1.00 93.75 156 ALA A C 1
ATOM 1236 O O . ALA A 1 156 ? -11.186 2.107 -6.737 1.00 93.75 156 ALA A O 1
ATOM 1237 N N . PRO A 1 157 ? -13.149 3.186 -6.639 1.00 92.44 157 PRO A N 1
ATOM 1238 C CA . PRO A 1 157 ? -12.558 4.497 -6.395 1.00 92.44 157 PRO A CA 1
ATOM 1239 C C . PRO A 1 157 ? -11.778 4.583 -5.070 1.00 92.44 157 PRO A C 1
ATOM 1241 O O . PRO A 1 157 ? -11.956 3.795 -4.132 1.00 92.44 157 PRO A O 1
ATOM 1244 N N . GLY A 1 158 ? -10.861 5.548 -5.004 1.00 89.56 158 GLY A N 1
ATOM 1245 C CA . GLY A 1 158 ? -10.120 5.872 -3.792 1.00 89.56 158 GLY A CA 1
ATOM 1246 C C . GLY A 1 158 ? -10.818 6.935 -2.956 1.00 89.56 158 GLY A C 1
ATOM 1247 O O . GLY A 1 158 ? -10.632 8.108 -3.251 1.00 89.56 158 GLY A O 1
ATOM 1248 N N . ASP A 1 159 ? -11.551 6.545 -1.908 1.00 92.88 159 ASP A N 1
ATOM 1249 C CA . ASP A 1 159 ? -12.258 7.501 -1.025 1.00 92.88 159 ASP A CA 1
ATOM 1250 C C . ASP A 1 159 ? -11.477 7.854 0.252 1.00 92.88 159 ASP A C 1
ATOM 1252 O O . ASP A 1 159 ? -11.610 8.945 0.807 1.00 92.88 159 ASP A O 1
ATOM 1256 N N . PHE A 1 160 ? -10.654 6.911 0.717 1.00 96.00 160 PHE A N 1
ATOM 1257 C CA . PHE A 1 160 ? -9.872 7.024 1.946 1.00 96.00 160 PHE A CA 1
ATOM 1258 C C . PHE A 1 160 ? -8.512 6.336 1.818 1.00 96.00 160 PHE A C 1
ATOM 1260 O O . PHE A 1 160 ? -8.353 5.357 1.081 1.00 96.00 160 PHE A O 1
ATOM 1267 N N . MET A 1 161 ? -7.548 6.787 2.604 1.00 96.00 161 MET A N 1
ATOM 1268 C CA . MET A 1 161 ? -6.386 5.990 2.995 1.00 96.00 161 MET A CA 1
ATOM 1269 C C . MET A 1 161 ? -6.462 5.668 4.484 1.00 96.00 161 MET A C 1
ATOM 1271 O O . MET A 1 161 ? -7.074 6.414 5.250 1.00 96.00 161 MET A O 1
ATOM 1275 N N . TYR A 1 162 ? -5.835 4.567 4.889 1.00 97.38 162 TYR A N 1
ATOM 1276 C CA . TYR A 1 162 ? -5.888 4.077 6.263 1.00 97.38 162 TYR A CA 1
ATOM 1277 C C . TYR A 1 162 ? -4.484 3.893 6.827 1.00 97.38 162 TYR A C 1
ATOM 1279 O O . TYR A 1 162 ? -3.659 3.198 6.235 1.00 97.38 162 TYR A O 1
ATOM 1287 N N . PHE A 1 163 ? -4.240 4.474 7.997 1.00 96.44 163 PHE A N 1
ATOM 1288 C CA . PHE A 1 163 ? -3.055 4.237 8.813 1.00 96.44 163 PHE A CA 1
ATOM 1289 C C . PHE A 1 163 ? -3.370 3.124 9.808 1.00 96.44 163 PHE A C 1
ATOM 1291 O O . PHE A 1 163 ? -4.250 3.277 10.657 1.00 96.44 163 PHE A O 1
ATOM 1298 N N . LEU A 1 164 ? -2.676 1.995 9.700 1.00 94.56 164 LEU A N 1
ATOM 1299 C CA . LEU A 1 164 ? -2.870 0.854 10.587 1.00 94.56 164 LEU A CA 1
ATOM 1300 C C . LEU A 1 164 ? -2.218 1.151 11.936 1.00 94.56 164 LEU A C 1
ATOM 1302 O O . LEU A 1 164 ? -0.997 1.281 12.020 1.00 94.56 164 LEU A O 1
ATOM 1306 N N . ALA A 1 165 ? -3.032 1.211 12.988 1.00 91.56 165 ALA A N 1
ATOM 1307 C CA . ALA A 1 165 ? -2.559 1.324 14.362 1.00 91.56 165 ALA A CA 1
ATOM 1308 C C . ALA A 1 165 ? -2.370 -0.060 14.996 1.00 91.56 165 ALA A C 1
ATOM 1310 O O . ALA A 1 165 ? -1.380 -0.294 15.688 1.00 91.56 165 ALA A O 1
ATOM 1311 N N . ARG A 1 166 ? -3.297 -0.995 14.733 1.00 88.94 166 ARG A N 1
ATOM 1312 C CA . ARG A 1 166 ? -3.255 -2.384 15.223 1.00 88.94 166 ARG A CA 1
ATOM 1313 C C . ARG A 1 166 ? -3.854 -3.363 14.221 1.00 88.94 166 ARG A C 1
ATOM 1315 O O . ARG A 1 166 ? -4.624 -2.979 13.344 1.00 88.94 166 ARG A O 1
ATOM 1322 N N . GLY A 1 167 ? -3.515 -4.637 14.394 1.00 89.56 167 GLY A N 1
ATOM 1323 C CA . GLY A 1 167 ? -4.005 -5.736 13.570 1.00 89.56 167 GLY A CA 1
ATOM 1324 C C . GLY A 1 167 ? -3.093 -6.064 12.392 1.00 89.56 167 GLY A C 1
ATOM 1325 O O . GLY A 1 167 ? -1.932 -5.655 12.329 1.00 89.56 167 GLY A O 1
ATOM 1326 N N . LYS A 1 168 ? -3.628 -6.853 11.465 1.00 93.38 168 LYS A N 1
ATOM 1327 C CA . LYS A 1 168 ? -2.950 -7.283 10.244 1.00 93.38 168 LYS A CA 1
ATOM 1328 C C . LYS A 1 168 ? -3.952 -7.317 9.101 1.00 93.38 168 LYS A C 1
ATOM 1330 O O . LYS A 1 168 ? -5.095 -7.731 9.288 1.00 93.38 168 LYS A O 1
ATOM 1335 N N . VAL A 1 169 ? -3.505 -6.910 7.921 1.00 97.31 169 VAL A N 1
ATOM 1336 C CA . VAL A 1 169 ? -4.291 -6.996 6.687 1.00 97.31 169 VAL A CA 1
ATOM 1337 C C . VAL A 1 169 ? -3.572 -7.847 5.652 1.00 97.31 169 VAL A C 1
ATOM 1339 O O . VAL A 1 169 ? -2.340 -7.921 5.630 1.00 97.31 169 VAL A O 1
ATOM 1342 N N . HIS A 1 170 ? -4.356 -8.450 4.771 1.00 97.25 170 HIS A N 1
ATOM 1343 C CA . HIS A 1 170 ? -3.908 -9.158 3.585 1.00 97.25 170 HIS A CA 1
ATOM 1344 C C . HIS A 1 170 ? -4.293 -8.378 2.330 1.00 97.25 170 HIS A C 1
ATOM 1346 O O . HIS A 1 170 ? -5.377 -7.802 2.253 1.00 97.25 170 HIS A O 1
ATOM 1352 N N . VAL A 1 171 ? -3.388 -8.353 1.354 1.00 96.06 171 VAL A N 1
ATOM 1353 C CA . VAL A 1 171 ? -3.570 -7.654 0.080 1.00 96.06 171 VAL A CA 1
ATOM 1354 C C . VAL A 1 171 ? -3.672 -8.692 -1.028 1.00 96.06 171 VAL A C 1
ATOM 1356 O O . VAL A 1 171 ? -2.760 -9.500 -1.194 1.00 96.06 171 VAL A O 1
ATOM 1359 N N . PHE A 1 172 ? -4.759 -8.662 -1.792 1.00 96.06 172 PHE A N 1
ATOM 1360 C CA . PHE A 1 172 ? -5.073 -9.640 -2.831 1.00 96.06 172 PHE A CA 1
ATOM 1361 C C . PHE A 1 172 ? -5.279 -8.975 -4.193 1.00 96.06 172 PHE A C 1
ATOM 1363 O O . PHE A 1 172 ? -5.888 -7.907 -4.267 1.00 96.06 172 PHE A O 1
ATOM 1370 N N . SER A 1 173 ? -4.845 -9.635 -5.268 1.00 93.44 173 SER A N 1
ATOM 1371 C CA . SER A 1 173 ? -5.429 -9.425 -6.599 1.00 93.44 173 SER A CA 1
ATOM 1372 C C . SER A 1 173 ? -6.541 -10.441 -6.835 1.00 93.44 173 SER A C 1
ATOM 1374 O O . SER A 1 173 ? -6.450 -11.564 -6.336 1.00 93.44 173 SER A O 1
ATOM 1376 N N . ASP A 1 174 ? -7.572 -10.035 -7.576 1.00 92.88 174 ASP A N 1
ATOM 1377 C CA . ASP A 1 174 ? -8.690 -10.882 -8.016 1.00 92.88 174 ASP A CA 1
ATOM 1378 C C . ASP A 1 174 ? -9.364 -11.611 -6.837 1.00 92.88 174 ASP A C 1
ATOM 1380 O O . ASP A 1 174 ? -9.649 -12.802 -6.866 1.00 92.88 174 ASP A O 1
ATOM 1384 N N . TYR A 1 175 ? -9.555 -10.894 -5.725 1.00 95.50 175 TYR A N 1
ATOM 1385 C CA . TYR A 1 175 ? -10.095 -11.457 -4.485 1.00 95.50 175 TYR A CA 1
ATOM 1386 C C . TYR A 1 175 ? -11.487 -12.072 -4.691 1.00 95.50 175 TYR A C 1
ATOM 1388 O O . TYR A 1 175 ? -12.357 -11.424 -5.269 1.00 95.50 175 TYR A O 1
ATOM 1396 N N . GLN A 1 176 ? -11.701 -13.275 -4.142 1.00 92.56 176 GLN A N 1
ATOM 1397 C CA . GLN A 1 176 ? -12.910 -14.097 -4.335 1.00 92.56 176 GLN A CA 1
ATOM 1398 C C . GLN A 1 176 ? -13.119 -14.622 -5.773 1.00 92.56 176 GLN A C 1
ATOM 1400 O O . GLN A 1 176 ? -14.181 -15.171 -6.059 1.00 92.56 176 GLN A O 1
ATOM 1405 N N . ASP A 1 177 ? -12.104 -14.539 -6.639 1.00 94.56 177 ASP A N 1
ATOM 1406 C CA . ASP A 1 177 ? -12.034 -15.237 -7.930 1.00 94.56 177 ASP A CA 1
ATOM 1407 C C . ASP A 1 177 ? -11.156 -16.508 -7.819 1.00 94.56 177 ASP A C 1
ATOM 1409 O O . ASP A 1 177 ? -10.235 -16.547 -6.991 1.00 94.56 177 ASP A O 1
ATOM 1413 N N . PRO A 1 178 ? -11.378 -17.559 -8.636 1.00 93.88 178 PRO A N 1
ATOM 1414 C CA . PRO A 1 178 ? -10.436 -18.673 -8.768 1.00 93.88 178 PRO A CA 1
ATOM 1415 C C . PRO A 1 178 ? -8.978 -18.262 -9.040 1.00 93.88 178 PRO A C 1
ATOM 1417 O O . PRO A 1 178 ? -8.066 -18.984 -8.637 1.00 93.88 178 PRO A O 1
ATOM 1420 N N . SER A 1 179 ? -8.738 -17.118 -9.689 1.00 92.31 179 SER A N 1
ATOM 1421 C CA . SER A 1 179 ? -7.402 -16.573 -9.952 1.00 92.31 179 SER A CA 1
ATOM 1422 C C . SER A 1 179 ? -6.827 -15.731 -8.808 1.00 92.31 179 SER A C 1
ATOM 1424 O O . SER A 1 179 ? -5.774 -15.114 -8.998 1.00 92.31 179 SER A O 1
ATOM 1426 N N . GLN A 1 180 ? -7.481 -15.684 -7.637 1.00 95.25 180 GLN A N 1
ATOM 1427 C CA . GLN A 1 180 ? -7.031 -14.845 -6.528 1.00 95.25 180 GLN A CA 1
ATOM 1428 C C . GLN A 1 180 ? -5.568 -15.110 -6.161 1.00 95.25 180 GLN A C 1
ATOM 1430 O O . GLN A 1 180 ? -5.111 -16.254 -6.066 1.00 95.25 180 GLN A O 1
ATOM 1435 N N . LYS A 1 181 ? -4.828 -14.040 -5.874 1.00 93.38 181 LYS A N 1
ATOM 1436 C CA . LYS A 1 181 ? -3.429 -14.136 -5.455 1.00 93.38 181 LYS A CA 1
ATOM 1437 C C . LYS A 1 181 ? -3.164 -13.242 -4.259 1.00 93.38 181 LYS A C 1
ATOM 1439 O O . LYS A 1 181 ? -3.420 -12.041 -4.301 1.00 93.38 181 LYS A O 1
ATOM 1444 N N . LEU A 1 182 ? -2.586 -13.819 -3.204 1.00 94.12 182 LEU A N 1
ATOM 1445 C CA . LEU A 1 182 ? -2.051 -13.049 -2.084 1.00 94.12 182 LEU A CA 1
ATOM 1446 C C . LEU A 1 182 ? -0.795 -12.302 -2.551 1.00 94.12 182 LEU A C 1
ATOM 1448 O O . LEU A 1 182 ? 0.231 -12.913 -2.848 1.00 94.12 182 LEU A O 1
ATOM 1452 N N . LEU A 1 183 ? -0.885 -10.977 -2.616 1.00 90.81 183 LEU A N 1
ATOM 1453 C CA . LEU A 1 183 ? 0.220 -10.095 -2.995 1.00 90.81 183 LEU A CA 1
ATOM 1454 C C . LEU A 1 183 ? 1.134 -9.788 -1.807 1.00 90.81 183 LEU A C 1
ATOM 1456 O O . LEU A 1 183 ? 2.320 -9.525 -1.988 1.00 90.81 183 LEU A O 1
ATOM 1460 N N . GLY A 1 184 ? 0.589 -9.807 -0.591 1.00 91.81 184 GLY A N 1
ATOM 1461 C CA . GLY A 1 184 ? 1.352 -9.538 0.619 1.00 91.81 184 GLY A CA 1
ATOM 1462 C C . GLY A 1 184 ? 0.476 -9.344 1.848 1.00 91.81 184 GLY A C 1
ATOM 1463 O O . GLY A 1 184 ? -0.742 -9.514 1.818 1.00 91.81 184 GLY A O 1
ATOM 1464 N N . SER A 1 185 ? 1.122 -8.993 2.956 1.00 94.44 185 SER A N 1
ATOM 1465 C CA . SER A 1 185 ? 0.455 -8.638 4.209 1.00 94.44 185 SER A CA 1
ATOM 1466 C C . SER A 1 185 ? 1.068 -7.371 4.778 1.00 94.44 185 SER A C 1
ATOM 1468 O O . SER A 1 185 ? 2.254 -7.116 4.570 1.00 94.44 185 SER A O 1
ATOM 1470 N N . CYS A 1 186 ? 0.282 -6.614 5.533 1.00 92.31 186 CYS A N 1
ATOM 1471 C CA . CYS A 1 186 ? 0.735 -5.389 6.175 1.00 92.31 186 CYS A CA 1
ATOM 1472 C C . CYS A 1 186 ? 0.404 -5.405 7.670 1.00 92.31 186 CYS A C 1
ATOM 1474 O O . CYS A 1 186 ? -0.664 -5.869 8.074 1.00 92.31 186 CYS A O 1
ATOM 1476 N N . VAL A 1 187 ? 1.333 -4.893 8.476 1.00 91.69 187 VAL A N 1
ATOM 1477 C CA . VAL A 1 187 ? 1.217 -4.712 9.930 1.00 91.69 187 VAL A CA 1
ATOM 1478 C C . VAL A 1 187 ? 1.692 -3.298 10.293 1.00 91.69 187 VAL A C 1
ATOM 1480 O O . VAL A 1 187 ? 2.472 -2.730 9.527 1.00 91.69 187 VAL A O 1
ATOM 1483 N N . PRO A 1 188 ? 1.248 -2.714 11.417 1.00 89.12 188 PRO A N 1
ATOM 1484 C CA . PRO A 1 188 ? 1.720 -1.405 11.869 1.00 89.12 188 PRO A CA 1
ATOM 1485 C C . PRO A 1 188 ? 3.253 -1.324 12.047 1.00 89.12 188 PRO A C 1
ATOM 1487 O O . PRO A 1 188 ? 3.846 -2.303 12.510 1.00 89.12 188 PRO A O 1
ATOM 1490 N N . PRO A 1 189 ? 3.886 -0.163 11.773 1.00 85.00 189 PRO A N 1
ATOM 1491 C CA . PRO A 1 189 ? 3.314 1.009 11.108 1.00 85.00 189 PRO A CA 1
ATOM 1492 C C . PRO A 1 189 ? 3.155 0.750 9.601 1.00 85.00 189 PRO A C 1
ATOM 1494 O O . PRO A 1 189 ? 4.104 0.389 8.907 1.00 85.00 189 PRO A O 1
ATOM 1497 N N . CYS A 1 190 ? 1.945 0.934 9.074 1.00 88.31 190 CYS A N 1
ATOM 1498 C CA . CYS A 1 190 ? 1.683 0.783 7.646 1.00 88.31 190 CYS A CA 1
ATOM 1499 C C . CYS A 1 190 ? 0.520 1.668 7.203 1.00 88.31 190 CYS A C 1
ATOM 1501 O O . CYS A 1 190 ? -0.394 1.954 7.978 1.00 88.31 190 CYS A O 1
ATOM 1503 N N . VAL A 1 191 ? 0.562 2.072 5.938 1.00 93.44 191 VAL A N 1
ATOM 1504 C CA . VAL A 1 191 ? -0.507 2.787 5.256 1.00 93.44 191 VAL A CA 1
ATOM 1505 C C . VAL A 1 191 ? -1.012 1.931 4.109 1.00 93.44 191 VAL A C 1
ATOM 1507 O O . VAL A 1 191 ? -0.217 1.301 3.412 1.00 93.44 191 VAL A O 1
ATOM 1510 N N . VAL A 1 192 ? -2.330 1.914 3.927 1.00 94.56 192 VAL A N 1
ATOM 1511 C CA . VAL A 1 192 ? -2.976 1.286 2.776 1.00 94.56 192 VAL A CA 1
ATOM 1512 C C . VAL A 1 192 ? -3.926 2.259 2.087 1.00 94.56 192 VAL A C 1
ATOM 1514 O O . VAL A 1 192 ? -4.612 3.058 2.727 1.00 94.56 192 VAL A O 1
ATOM 1517 N N . GLY A 1 193 ? -4.003 2.151 0.763 1.00 93.00 193 GLY A N 1
ATOM 1518 C CA . GLY A 1 193 ? -4.909 2.940 -0.070 1.00 93.00 193 GLY A CA 1
ATOM 1519 C C . GLY A 1 193 ? -4.324 4.257 -0.584 1.00 93.00 193 GLY A C 1
ATOM 1520 O O . GLY A 1 193 ? -4.987 4.935 -1.363 1.00 93.00 193 GLY A O 1
ATOM 1521 N N . GLU A 1 194 ? -3.085 4.583 -0.228 1.00 92.56 194 GLU A N 1
ATOM 1522 C CA . GLU A 1 194 ? -2.351 5.790 -0.615 1.00 92.56 194 GLU A CA 1
ATOM 1523 C C . GLU A 1 194 ? -2.168 5.939 -2.131 1.00 92.56 194 GLU A C 1
ATOM 1525 O O . GLU A 1 194 ? -2.203 7.049 -2.657 1.00 92.56 194 GLU A O 1
ATOM 1530 N N . VAL A 1 195 ? -2.031 4.822 -2.855 1.00 90.19 195 VAL A N 1
ATOM 1531 C CA . VAL A 1 195 ? -1.809 4.830 -4.311 1.00 90.19 195 VAL A CA 1
ATOM 1532 C C . VAL A 1 195 ? -2.988 5.469 -5.047 1.00 90.19 195 VAL A C 1
ATOM 1534 O O . VAL A 1 195 ? -2.789 6.320 -5.910 1.00 90.19 195 VAL A O 1
ATOM 1537 N N . ALA A 1 196 ? -4.217 5.100 -4.683 1.00 88.88 196 ALA A N 1
ATOM 1538 C CA . ALA A 1 196 ? -5.414 5.623 -5.340 1.00 88.88 196 ALA A CA 1
ATOM 1539 C C . ALA A 1 196 ? -5.540 7.146 -5.159 1.00 88.88 196 ALA A C 1
ATOM 1541 O O . ALA A 1 196 ? -5.937 7.854 -6.080 1.00 88.88 196 ALA A O 1
ATOM 1542 N N . LEU A 1 197 ? -5.126 7.654 -3.995 1.00 90.56 197 LEU A N 1
ATOM 1543 C CA . LEU A 1 197 ? -5.173 9.078 -3.668 1.00 90.56 197 LEU A CA 1
ATOM 1544 C C . LEU A 1 197 ? -4.065 9.874 -4.379 1.00 90.56 197 LEU A C 1
ATOM 1546 O O . LEU A 1 197 ? -4.324 10.954 -4.902 1.00 90.56 197 LEU A O 1
ATOM 1550 N N . LEU A 1 198 ? -2.841 9.342 -4.440 1.00 88.50 198 LEU A N 1
ATOM 1551 C CA . LEU A 1 198 ? -1.691 10.018 -5.059 1.00 88.50 198 LEU A CA 1
ATOM 1552 C C . LEU A 1 198 ? -1.750 10.055 -6.592 1.00 88.50 198 LEU A C 1
ATOM 1554 O O . LEU A 1 198 ? -1.273 11.007 -7.213 1.00 88.50 198 LEU A O 1
ATOM 1558 N N . TYR A 1 199 ? -2.305 9.009 -7.201 1.00 85.56 199 TYR A N 1
ATOM 1559 C CA . TYR A 1 199 ? -2.284 8.815 -8.652 1.00 85.56 199 TYR A CA 1
ATOM 1560 C C . TYR A 1 199 ? -3.649 8.981 -9.317 1.00 85.56 199 TYR A C 1
ATOM 1562 O O . TYR A 1 199 ? -3.740 8.861 -10.535 1.00 85.56 199 TYR A O 1
ATOM 1570 N N . LYS A 1 200 ? -4.704 9.262 -8.536 1.00 79.69 200 LYS A N 1
ATOM 1571 C CA . LYS A 1 200 ? -6.099 9.285 -9.011 1.00 79.69 200 LYS A CA 1
ATOM 1572 C C . LYS A 1 200 ? -6.465 8.005 -9.779 1.00 79.69 200 LYS A C 1
ATOM 1574 O O . LYS A 1 200 ? -7.224 8.027 -10.743 1.00 79.69 200 LYS A O 1
ATOM 1579 N N . GLU A 1 201 ? -5.887 6.887 -9.347 1.00 83.94 201 GLU A N 1
ATOM 1580 C CA . GLU A 1 201 ? -6.155 5.552 -9.872 1.00 83.94 201 GLU A CA 1
ATOM 1581 C C . GLU A 1 201 ? -7.283 4.893 -9.064 1.00 83.94 201 GLU A C 1
ATOM 1583 O O . GLU A 1 201 ? -7.527 5.227 -7.902 1.00 83.94 201 GLU A O 1
ATOM 1588 N N . VAL A 1 202 ? -7.939 3.891 -9.651 1.00 90.50 202 VAL A N 1
ATOM 1589 C CA . VAL A 1 202 ? -8.755 2.945 -8.877 1.00 90.50 202 VAL A CA 1
ATOM 1590 C C . VAL A 1 202 ? -7.869 2.123 -7.932 1.00 90.50 202 VAL A C 1
ATOM 1592 O O . VAL A 1 202 ? -6.652 2.027 -8.114 1.00 90.50 202 VAL A O 1
ATOM 1595 N N . ARG A 1 203 ? -8.458 1.485 -6.917 1.00 93.69 203 ARG A N 1
ATOM 1596 C CA . ARG A 1 203 ? -7.725 0.583 -6.020 1.00 93.69 203 ARG A CA 1
ATOM 1597 C C . ARG A 1 203 ? -7.021 -0.508 -6.827 1.00 93.69 203 ARG A C 1
ATOM 1599 O O . ARG A 1 203 ? -7.653 -1.262 -7.563 1.00 93.69 203 ARG A O 1
ATOM 1606 N N . SER A 1 204 ? -5.712 -0.621 -6.641 1.00 88.75 204 SER A N 1
ATOM 1607 C CA . SER A 1 204 ? -4.870 -1.584 -7.358 1.00 88.75 204 SER A CA 1
ATOM 1608 C C . SER A 1 204 ? -5.027 -3.027 -6.872 1.00 88.75 204 SER A C 1
ATOM 1610 O O . SER A 1 204 ? -4.644 -3.950 -7.583 1.00 88.75 204 SER A O 1
ATOM 1612 N N . ALA A 1 205 ? -5.565 -3.219 -5.668 1.00 92.50 205 ALA A N 1
ATOM 1613 C CA . ALA A 1 205 ? -5.739 -4.507 -5.014 1.00 92.50 205 ALA A CA 1
ATOM 1614 C C . ALA A 1 205 ? -6.877 -4.427 -3.987 1.00 92.50 205 ALA A C 1
ATOM 1616 O O . ALA A 1 205 ? -7.279 -3.339 -3.565 1.00 92.50 205 ALA A O 1
ATOM 1617 N N . THR A 1 206 ? -7.375 -5.587 -3.570 1.00 97.12 206 THR A N 1
ATOM 1618 C CA . THR A 1 206 ? -8.328 -5.713 -2.468 1.00 97.12 206 THR A CA 1
ATOM 1619 C C . THR A 1 206 ? -7.563 -5.875 -1.160 1.00 97.12 206 THR A C 1
ATOM 1621 O O . THR A 1 206 ? -6.657 -6.702 -1.075 1.00 97.12 206 THR A O 1
ATOM 1624 N N . VAL A 1 207 ? -7.922 -5.106 -0.134 1.00 97.88 207 VAL A N 1
ATOM 1625 C CA . VAL A 1 207 ? -7.329 -5.209 1.208 1.00 97.88 207 VAL A CA 1
ATOM 1626 C C . VAL A 1 207 ? -8.370 -5.769 2.163 1.00 97.88 207 VAL A C 1
ATOM 1628 O O . VAL A 1 207 ? -9.474 -5.234 2.257 1.00 97.88 207 VAL A O 1
ATOM 1631 N N . VAL A 1 208 ? -8.011 -6.836 2.869 1.00 98.12 208 VAL A N 1
ATOM 1632 C CA . VAL A 1 208 ? -8.903 -7.581 3.762 1.00 98.12 208 VAL A CA 1
ATOM 1633 C C . VAL A 1 208 ? -8.278 -7.670 5.144 1.00 98.12 208 VAL A C 1
ATOM 1635 O O . VAL A 1 208 ? -7.080 -7.925 5.276 1.00 98.12 208 VAL A O 1
ATOM 1638 N N . ALA A 1 209 ? -9.080 -7.460 6.178 1.00 96.69 209 ALA A N 1
ATOM 1639 C CA . ALA A 1 209 ? -8.656 -7.615 7.558 1.00 96.69 209 ALA A CA 1
ATOM 1640 C C . ALA A 1 209 ? -8.432 -9.107 7.888 1.00 96.69 209 ALA A C 1
ATOM 1642 O O . ALA A 1 209 ? -9.347 -9.917 7.776 1.00 96.69 209 ALA A O 1
ATOM 1643 N N . ASP A 1 210 ? -7.211 -9.485 8.281 1.00 93.25 210 ASP A N 1
ATOM 1644 C CA . ASP A 1 210 ? -6.880 -10.855 8.730 1.00 93.25 210 ASP A CA 1
ATOM 1645 C C . ASP A 1 210 ? -7.451 -11.118 10.130 1.00 93.25 210 ASP A C 1
ATOM 1647 O O . ASP A 1 210 ? -8.007 -12.169 10.439 1.00 93.25 210 ASP A O 1
ATOM 1651 N N . LYS A 1 211 ? -7.337 -10.100 10.983 1.00 85.25 211 LYS A N 1
ATOM 1652 C CA . LYS A 1 211 ? -7.881 -10.043 12.342 1.00 85.25 211 LYS A CA 1
ATOM 1653 C C . LYS A 1 211 ? -8.648 -8.739 12.509 1.00 85.25 211 LYS A C 1
ATOM 1655 O O . LYS A 1 211 ? -8.876 -8.037 11.533 1.00 85.25 211 LYS A O 1
ATOM 1660 N N . ILE A 1 212 ? -9.023 -8.388 13.738 1.00 86.00 212 ILE A N 1
ATOM 1661 C CA . ILE A 1 212 ? -9.490 -7.026 13.996 1.00 86.00 212 ILE A CA 1
ATOM 1662 C C . ILE A 1 212 ? -8.352 -6.056 13.681 1.00 86.00 212 ILE A C 1
ATOM 1664 O O . ILE A 1 212 ? -7.208 -6.269 14.083 1.00 86.00 212 ILE A O 1
ATOM 1668 N N . VAL A 1 213 ? -8.675 -5.024 12.914 1.00 92.69 213 VAL A N 1
ATOM 1669 C CA . VAL A 1 213 ? -7.745 -4.001 12.457 1.00 92.69 213 VAL A CA 1
ATOM 1670 C C . VAL A 1 213 ? -8.280 -2.655 12.912 1.00 92.69 213 VAL A C 1
ATOM 1672 O O . VAL A 1 213 ? -9.402 -2.268 12.588 1.00 92.69 213 VAL A O 1
ATOM 1675 N N . GLU A 1 214 ? -7.467 -1.948 13.687 1.00 92.88 214 GLU A N 1
ATOM 1676 C CA . GLU A 1 214 ? -7.775 -0.609 14.178 1.00 92.88 214 GLU A CA 1
ATOM 1677 C C . GLU A 1 214 ? -6.996 0.391 13.327 1.00 92.88 214 GLU A C 1
ATOM 1679 O O . GLU A 1 214 ? -5.768 0.295 13.206 1.00 92.88 214 GLU A O 1
ATOM 1684 N N . THR A 1 215 ? -7.705 1.333 12.709 1.00 96.69 215 THR A N 1
ATOM 1685 C CA . THR A 1 215 ? -7.118 2.265 11.744 1.00 96.69 215 THR A CA 1
ATOM 1686 C C . THR A 1 215 ? -7.510 3.704 12.011 1.00 96.69 215 THR A C 1
ATOM 1688 O O . THR A 1 215 ? -8.534 3.987 12.631 1.00 96.69 215 THR A O 1
ATOM 1691 N N . TRP A 1 216 ? -6.711 4.607 11.458 1.00 97.75 216 TRP A N 1
ATOM 1692 C CA . TRP A 1 216 ? -7.056 6.005 11.263 1.00 97.75 216 TRP A CA 1
ATOM 1693 C C . TRP A 1 216 ? -7.309 6.239 9.775 1.00 97.75 216 TRP A C 1
ATOM 1695 O O . TRP A 1 216 ? -6.437 5.961 8.958 1.00 97.75 216 TRP A O 1
ATOM 1705 N N . ALA A 1 217 ? -8.496 6.710 9.417 1.00 97.56 217 ALA A N 1
ATOM 1706 C CA . ALA A 1 217 ? -8.902 6.987 8.048 1.00 97.56 217 ALA A CA 1
ATOM 1707 C C . ALA A 1 217 ? -8.748 8.477 7.732 1.00 97.56 217 ALA A C 1
ATOM 1709 O O . ALA A 1 217 ? -9.225 9.322 8.492 1.00 97.56 217 ALA A O 1
ATOM 1710 N N . LEU A 1 218 ? -8.138 8.782 6.590 1.00 97.31 218 LEU A N 1
ATOM 1711 C CA . LEU A 1 218 ? -8.056 10.123 6.016 1.00 97.31 218 LEU A CA 1
ATOM 1712 C C . LEU A 1 218 ? -8.775 10.123 4.669 1.00 97.31 218 LEU A C 1
ATOM 1714 O O . LEU A 1 218 ? -8.524 9.243 3.843 1.00 97.31 218 LEU A O 1
ATOM 1718 N N . SER A 1 219 ? -9.676 11.083 4.463 1.00 96.56 219 SER A N 1
ATOM 1719 C CA . SER A 1 219 ? -10.436 11.189 3.216 1.00 96.56 219 SER A CA 1
ATOM 1720 C C . SER A 1 219 ? -9.562 11.677 2.061 1.00 96.56 219 SER A C 1
ATOM 1722 O O . SER A 1 219 ? -8.579 12.391 2.261 1.00 96.56 219 SER A O 1
ATOM 1724 N N . THR A 1 220 ? -9.937 11.322 0.835 1.00 93.25 220 THR A N 1
ATOM 1725 C CA . THR A 1 220 ? -9.266 11.804 -0.381 1.00 93.25 220 THR A CA 1
ATOM 1726 C C . THR A 1 220 ? -9.304 13.323 -0.503 1.00 93.25 220 THR A C 1
ATOM 1728 O O . THR A 1 220 ? -8.315 13.911 -0.933 1.00 93.25 220 THR A O 1
ATOM 1731 N N . GLY A 1 221 ? -10.408 13.960 -0.098 1.00 92.75 221 GLY A N 1
ATOM 1732 C CA . GLY A 1 221 ? -10.531 15.420 -0.082 1.00 92.75 221 GLY A CA 1
ATOM 1733 C C . GLY A 1 221 ? -9.543 16.055 0.893 1.00 92.75 221 GLY A C 1
ATOM 1734 O O . GLY A 1 221 ? -8.714 16.862 0.490 1.00 92.75 221 GLY A O 1
ATOM 1735 N N . ASP A 1 222 ? -9.544 15.592 2.146 1.00 94.31 222 ASP A N 1
ATOM 1736 C CA . ASP A 1 222 ? -8.628 16.092 3.175 1.00 94.31 222 ASP A CA 1
ATOM 1737 C C . ASP A 1 222 ? -7.156 15.895 2.801 1.00 94.31 222 ASP A C 1
ATOM 1739 O O . ASP A 1 222 ? -6.326 16.773 3.030 1.00 94.31 222 ASP A O 1
ATOM 1743 N N . PHE A 1 223 ? -6.824 14.737 2.228 1.00 91.88 223 PHE A N 1
ATOM 1744 C CA . PHE A 1 223 ? -5.477 14.456 1.751 1.00 91.88 223 PHE A CA 1
ATOM 1745 C C . PHE A 1 223 ? -5.084 15.362 0.585 1.00 91.88 223 PHE A C 1
ATOM 1747 O O . PHE A 1 223 ? -3.960 15.858 0.547 1.00 91.88 223 PHE A O 1
ATOM 1754 N N . HIS A 1 224 ? -5.996 15.586 -0.363 1.00 88.81 224 HIS A N 1
ATOM 1755 C CA . HIS A 1 224 ? -5.741 16.457 -1.500 1.00 88.81 224 HIS A CA 1
ATOM 1756 C C . HIS A 1 224 ? -5.484 17.897 -1.051 1.00 88.81 224 HIS A C 1
ATOM 1758 O O . HIS A 1 224 ? -4.485 18.476 -1.470 1.00 88.81 224 HIS A O 1
ATOM 1764 N N . ASP A 1 225 ? -6.305 18.434 -0.147 1.00 89.62 225 ASP A N 1
ATOM 1765 C CA . ASP A 1 225 ? -6.143 19.790 0.385 1.00 89.62 225 ASP A CA 1
ATOM 1766 C C . ASP A 1 225 ? -4.771 19.979 1.055 1.00 89.62 225 ASP A C 1
ATOM 1768 O O . ASP A 1 225 ? -4.084 20.971 0.809 1.00 89.62 225 ASP A O 1
ATOM 1772 N N . LEU A 1 226 ? -4.330 18.990 1.842 1.00 88.62 226 LEU A N 1
ATOM 1773 C CA . LEU A 1 226 ? -3.005 18.985 2.478 1.00 88.62 226 LEU A CA 1
ATOM 1774 C C . LEU A 1 226 ? -1.860 18.894 1.464 1.00 88.62 226 LEU A C 1
ATOM 1776 O O . LEU A 1 226 ? -0.816 19.513 1.636 1.00 88.62 226 LEU A O 1
ATOM 1780 N N . MET A 1 227 ? -2.032 18.110 0.403 1.00 84.44 227 MET A N 1
ATOM 1781 C CA . MET A 1 227 ? -1.014 17.978 -0.639 1.00 84.44 227 MET A CA 1
ATOM 1782 C C . MET A 1 227 ? -0.892 19.246 -1.486 1.00 84.44 227 MET A C 1
ATOM 1784 O O . MET A 1 227 ? 0.202 19.593 -1.928 1.00 84.44 227 MET A O 1
ATOM 1788 N N . MET A 1 228 ? -2.000 19.957 -1.696 1.00 83.50 228 MET A N 1
ATOM 1789 C CA . MET A 1 228 ? -2.015 21.208 -2.450 1.00 83.50 228 MET A CA 1
ATOM 1790 C C . MET A 1 228 ? -1.444 22.388 -1.658 1.00 83.50 228 MET A C 1
ATOM 1792 O O . MET A 1 228 ? -0.976 23.341 -2.278 1.00 83.50 228 MET A O 1
ATOM 1796 N N . SER A 1 229 ? -1.418 22.328 -0.320 1.00 84.94 229 SER A N 1
ATOM 1797 C CA . SER A 1 229 ? -0.765 23.367 0.484 1.00 84.94 229 SER A CA 1
ATOM 1798 C C . SER A 1 229 ? 0.762 23.342 0.355 1.00 84.94 229 SER A C 1
ATOM 1800 O O . SER A 1 229 ? 1.393 24.381 0.535 1.00 84.94 229 SER A O 1
ATOM 1802 N N . VAL A 1 230 ? 1.359 22.190 0.013 1.00 82.38 230 VAL A N 1
ATOM 1803 C CA . VAL A 1 230 ? 2.809 22.044 -0.215 1.00 82.38 230 VAL A CA 1
ATOM 1804 C C . VAL A 1 230 ? 3.094 21.091 -1.395 1.00 82.38 230 VAL A C 1
ATOM 1806 O O . VAL A 1 230 ? 3.313 19.891 -1.199 1.00 82.38 230 VAL A O 1
ATOM 1809 N N . PRO A 1 231 ? 3.151 21.600 -2.642 1.00 83.19 231 PRO A N 1
ATOM 1810 C CA . PRO A 1 231 ? 3.307 20.770 -3.844 1.00 83.19 231 PRO A CA 1
ATOM 1811 C C . PRO A 1 231 ? 4.567 19.889 -3.878 1.00 83.19 231 PRO A C 1
ATOM 1813 O O . PRO A 1 231 ? 4.553 18.797 -4.451 1.00 83.19 231 PRO A O 1
ATOM 1816 N N . GLU A 1 232 ? 5.659 20.331 -3.251 1.00 84.56 232 GLU A N 1
ATOM 1817 C CA . GLU A 1 232 ? 6.919 19.576 -3.173 1.00 84.56 232 GLU A CA 1
ATOM 1818 C C . GLU A 1 232 ? 6.735 18.224 -2.470 1.00 84.56 232 GLU A C 1
ATOM 1820 O O . GLU A 1 232 ? 7.320 17.214 -2.868 1.00 84.56 232 GLU A O 1
ATOM 1825 N N . TRP A 1 233 ? 5.864 18.173 -1.462 1.00 84.50 233 TRP A N 1
ATOM 1826 C CA . TRP A 1 233 ? 5.563 16.947 -0.732 1.00 84.50 233 TRP A CA 1
ATOM 1827 C C . TRP A 1 233 ? 4.737 15.975 -1.538 1.00 84.50 233 TRP A C 1
ATOM 1829 O O . TRP A 1 233 ? 4.970 14.771 -1.458 1.00 84.50 233 TRP A O 1
ATOM 1839 N N . PHE A 1 234 ? 3.807 16.489 -2.339 1.00 84.88 234 PHE A N 1
ATOM 1840 C CA . PHE A 1 234 ? 3.051 15.661 -3.261 1.00 84.88 234 PHE A CA 1
ATOM 1841 C C . PHE A 1 234 ? 3.992 14.957 -4.241 1.00 84.88 234 PHE A C 1
ATOM 1843 O O . PHE A 1 234 ? 3.890 13.745 -4.439 1.00 84.88 234 PHE A O 1
ATOM 1850 N N . LEU A 1 235 ? 4.968 15.685 -4.793 1.00 85.12 235 LEU A N 1
ATOM 1851 C CA . LEU A 1 235 ? 5.959 15.100 -5.690 1.00 85.12 235 LEU A CA 1
ATOM 1852 C C . LEU A 1 235 ? 6.842 14.069 -4.971 1.00 85.12 235 LEU A C 1
ATOM 1854 O O . LEU A 1 235 ? 7.001 12.956 -5.475 1.00 85.12 235 LEU A O 1
ATOM 1858 N N . ALA A 1 236 ? 7.359 14.392 -3.782 1.00 87.25 236 ALA A N 1
ATOM 1859 C CA . ALA A 1 236 ? 8.175 13.472 -2.989 1.00 87.25 236 ALA A CA 1
ATOM 1860 C C . ALA A 1 236 ? 7.410 12.187 -2.620 1.00 87.25 236 ALA A C 1
ATOM 1862 O O . ALA A 1 236 ? 7.919 11.079 -2.810 1.00 87.25 236 ALA A O 1
ATOM 1863 N N . ALA A 1 237 ? 6.160 12.318 -2.168 1.00 88.88 237 ALA A N 1
ATOM 1864 C CA . ALA A 1 237 ? 5.295 11.193 -1.836 1.00 88.88 237 ALA A CA 1
ATOM 1865 C C . ALA A 1 237 ? 5.034 10.306 -3.057 1.00 88.88 237 ALA A C 1
ATOM 1867 O O . ALA A 1 237 ? 5.160 9.083 -2.961 1.00 88.88 237 ALA A O 1
ATOM 1868 N N . LYS A 1 238 ? 4.747 10.901 -4.226 1.00 88.31 238 LYS A N 1
ATOM 1869 C CA . LYS A 1 238 ? 4.615 10.144 -5.477 1.00 88.31 238 LYS A CA 1
ATOM 1870 C C . LYS A 1 238 ? 5.896 9.382 -5.786 1.00 88.31 238 LYS A C 1
ATOM 1872 O O . LYS A 1 238 ? 5.828 8.171 -5.950 1.00 88.31 238 LYS A O 1
ATOM 1877 N N . VAL A 1 239 ? 7.062 10.028 -5.781 1.00 88.25 239 VAL A N 1
ATOM 1878 C CA . VAL A 1 239 ? 8.343 9.356 -6.067 1.00 88.25 239 VAL A CA 1
ATOM 1879 C C . VAL A 1 239 ? 8.563 8.150 -5.146 1.00 88.25 239 VAL A C 1
ATOM 1881 O O . VAL A 1 239 ? 8.804 7.046 -5.635 1.00 88.25 239 VAL A O 1
ATOM 1884 N N . ILE A 1 240 ? 8.397 8.327 -3.834 1.00 90.06 240 ILE A N 1
ATOM 1885 C CA . ILE A 1 240 ? 8.595 7.267 -2.835 1.00 90.06 240 ILE A CA 1
ATOM 1886 C 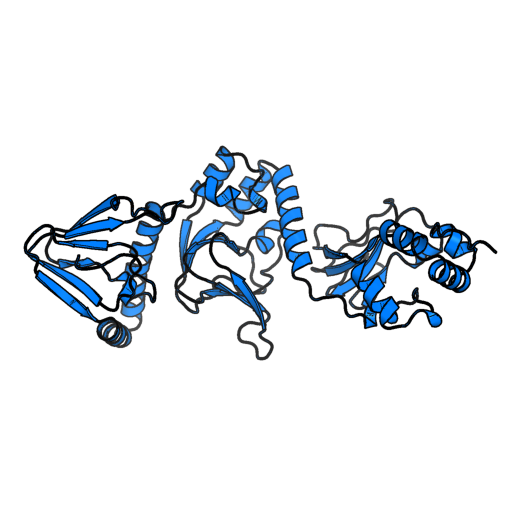C . ILE A 1 240 ? 7.616 6.109 -3.050 1.00 90.06 240 ILE A C 1
ATOM 1888 O O . ILE A 1 240 ? 8.027 4.948 -3.115 1.00 90.06 240 ILE A O 1
ATOM 1892 N N . VAL A 1 241 ? 6.323 6.404 -3.207 1.00 89.69 241 VAL A N 1
ATOM 1893 C CA . VAL A 1 241 ? 5.303 5.370 -3.433 1.00 89.69 241 VAL A CA 1
ATOM 1894 C C . VAL A 1 241 ? 5.522 4.676 -4.778 1.00 89.69 241 VAL A C 1
ATOM 1896 O O . VAL A 1 241 ? 5.351 3.463 -4.873 1.00 89.69 241 VAL A O 1
ATOM 1899 N N . ASN A 1 242 ? 5.967 5.391 -5.816 1.00 88.56 242 ASN A N 1
ATOM 1900 C CA . ASN A 1 242 ? 6.265 4.781 -7.110 1.00 88.56 242 ASN A CA 1
ATOM 1901 C C . ASN A 1 242 ? 7.445 3.811 -7.029 1.00 88.56 242 ASN A C 1
ATOM 1903 O O . ASN A 1 242 ? 7.381 2.716 -7.584 1.00 88.56 242 ASN A O 1
ATOM 1907 N N . MET A 1 243 ? 8.504 4.185 -6.305 1.00 87.75 243 MET A N 1
ATOM 1908 C CA . MET A 1 243 ? 9.651 3.308 -6.060 1.00 87.75 243 MET A CA 1
ATOM 1909 C C . MET A 1 243 ? 9.226 2.038 -5.313 1.00 87.75 243 MET A C 1
ATOM 1911 O O . MET A 1 243 ? 9.625 0.938 -5.691 1.00 87.75 243 MET A O 1
ATOM 1915 N N . GLN A 1 244 ? 8.357 2.160 -4.305 1.00 88.00 244 GLN A N 1
ATOM 1916 C CA . GLN A 1 244 ? 7.806 1.003 -3.591 1.00 88.00 244 GLN A CA 1
ATOM 1917 C C . GLN A 1 244 ? 6.935 0.116 -4.493 1.00 88.00 244 GLN A C 1
ATOM 1919 O O . GLN A 1 244 ? 6.993 -1.109 -4.379 1.00 88.00 244 GLN A O 1
ATOM 1924 N N . ARG A 1 245 ? 6.148 0.705 -5.406 1.00 87.44 245 ARG A N 1
ATOM 1925 C CA . ARG A 1 245 ? 5.383 -0.041 -6.423 1.00 87.44 245 ARG A CA 1
ATOM 1926 C C . ARG A 1 245 ? 6.321 -0.808 -7.354 1.00 87.44 245 ARG A C 1
ATOM 1928 O O . ARG A 1 245 ? 6.109 -1.997 -7.569 1.00 87.44 245 ARG A O 1
ATOM 1935 N N . ALA A 1 246 ? 7.367 -0.150 -7.853 1.00 89.56 246 ALA A N 1
ATOM 1936 C CA . ALA A 1 246 ? 8.362 -0.746 -8.739 1.00 89.56 246 ALA A CA 1
ATOM 1937 C C . ALA A 1 246 ? 9.121 -1.906 -8.072 1.00 89.56 246 ALA A C 1
ATOM 1939 O O . ALA A 1 246 ? 9.291 -2.961 -8.675 1.00 89.56 246 ALA A O 1
ATOM 1940 N N . ALA A 1 247 ? 9.495 -1.765 -6.798 1.00 87.69 247 ALA A N 1
ATOM 1941 C CA . ALA A 1 247 ? 10.188 -2.809 -6.040 1.00 87.69 247 ALA A CA 1
ATOM 1942 C C . ALA A 1 247 ? 9.351 -4.084 -5.813 1.00 87.69 247 ALA A C 1
ATOM 1944 O O . ALA A 1 247 ? 9.904 -5.135 -5.499 1.00 87.69 247 ALA A O 1
ATOM 1945 N N . ARG A 1 248 ? 8.021 -4.002 -5.956 1.00 86.38 248 ARG A N 1
ATOM 1946 C CA . ARG A 1 248 ? 7.096 -5.141 -5.826 1.00 86.38 248 ARG A CA 1
ATOM 1947 C C . ARG A 1 248 ? 6.790 -5.824 -7.161 1.00 86.38 248 ARG A C 1
ATOM 1949 O O . ARG A 1 248 ? 6.033 -6.795 -7.168 1.00 86.38 248 ARG A O 1
ATOM 1956 N N . LEU A 1 249 ? 7.326 -5.322 -8.278 1.00 87.12 249 LEU A N 1
ATOM 1957 C CA . LEU A 1 249 ? 7.136 -5.956 -9.579 1.00 87.12 249 LEU A CA 1
ATOM 1958 C C . LEU A 1 249 ? 7.781 -7.348 -9.608 1.00 87.12 249 LEU A C 1
ATOM 1960 O O . LEU A 1 249 ? 8.824 -7.561 -8.983 1.00 87.12 249 LEU A O 1
ATOM 1964 N N . PRO A 1 250 ? 7.190 -8.307 -10.343 1.00 85.00 250 PRO A N 1
ATOM 1965 C CA . PRO A 1 250 ? 7.836 -9.590 -10.565 1.00 85.00 250 PRO A CA 1
ATOM 1966 C C . PRO A 1 250 ? 9.176 -9.397 -11.298 1.00 85.00 250 PRO A C 1
ATOM 1968 O O . PRO A 1 250 ? 9.335 -8.436 -12.060 1.00 85.00 250 PRO A O 1
ATOM 1971 N N . PRO A 1 251 ? 10.139 -10.315 -11.100 1.00 85.38 251 PRO A N 1
ATOM 1972 C CA . PRO A 1 251 ? 11.413 -10.254 -11.802 1.00 85.38 251 PRO A CA 1
ATOM 1973 C C . PRO A 1 251 ? 11.197 -10.314 -13.316 1.00 85.38 251 PRO A C 1
ATOM 1975 O O . PRO A 1 251 ? 10.324 -11.042 -13.799 1.00 85.38 251 PRO A O 1
ATOM 1978 N N . LEU A 1 252 ? 12.020 -9.575 -14.063 1.00 85.81 252 LEU A N 1
ATOM 1979 C CA . LEU A 1 252 ? 11.982 -9.584 -15.519 1.00 85.81 252 LEU A CA 1
ATOM 1980 C C . LEU A 1 252 ? 12.249 -11.000 -16.053 1.00 85.81 252 LEU A C 1
ATOM 1982 O O . LEU A 1 252 ? 13.314 -11.565 -15.778 1.00 85.81 252 LEU A O 1
ATOM 1986 N N . PRO A 1 253 ? 11.330 -11.596 -16.833 1.00 87.50 253 PRO A N 1
ATOM 1987 C CA . PRO A 1 253 ? 11.581 -12.891 -17.441 1.00 87.50 253 PRO A CA 1
ATOM 1988 C C . PRO A 1 253 ? 12.750 -12.789 -18.423 1.00 87.50 253 PRO A C 1
ATOM 1990 O O . PRO A 1 253 ? 12.678 -12.039 -19.395 1.00 87.50 253 PRO A O 1
ATOM 1993 N N . MET A 1 254 ? 13.800 -13.594 -18.217 1.00 87.25 254 MET A N 1
ATOM 1994 C CA . MET A 1 254 ? 14.998 -13.586 -19.077 1.00 87.25 254 MET A CA 1
ATOM 1995 C C . MET A 1 254 ? 14.662 -13.740 -20.562 1.00 87.25 254 MET A C 1
ATOM 1997 O O . MET A 1 254 ? 15.309 -13.126 -21.400 1.00 87.25 254 MET A O 1
ATOM 2001 N N . ARG A 1 255 ? 13.622 -14.514 -20.895 1.00 84.62 255 ARG A N 1
ATOM 2002 C CA . ARG A 1 255 ? 13.176 -14.713 -22.277 1.00 84.62 255 ARG A CA 1
ATOM 2003 C C . ARG A 1 255 ? 12.841 -13.400 -22.993 1.00 84.62 255 ARG A C 1
ATOM 2005 O O . ARG A 1 255 ? 13.219 -13.250 -24.141 1.00 84.62 255 ARG A O 1
ATOM 2012 N N . VAL A 1 256 ? 12.221 -12.434 -22.311 1.00 84.50 256 VAL A N 1
ATOM 2013 C CA . VAL A 1 256 ? 11.900 -11.120 -22.905 1.00 84.50 256 VAL A CA 1
ATOM 2014 C C . VAL A 1 256 ? 13.171 -10.371 -23.303 1.00 84.50 256 VAL A C 1
ATOM 2016 O O . VAL A 1 256 ? 13.211 -9.712 -24.335 1.00 84.50 256 VAL A O 1
ATOM 2019 N N . VAL A 1 257 ? 14.229 -10.511 -22.505 1.00 84.50 257 VAL A N 1
ATOM 2020 C CA . VAL A 1 257 ? 15.531 -9.910 -22.799 1.00 84.50 257 VAL A CA 1
ATOM 2021 C C . VAL A 1 257 ? 16.240 -10.650 -23.933 1.00 84.50 257 VAL A C 1
ATOM 2023 O O . VAL A 1 257 ? 16.822 -10.009 -24.795 1.00 84.50 257 VAL A O 1
ATOM 2026 N N . LEU A 1 258 ? 16.180 -11.982 -23.965 1.00 84.38 258 LEU A N 1
ATOM 2027 C CA . LEU A 1 258 ? 16.829 -12.793 -25.004 1.00 84.38 258 LEU A CA 1
ATOM 2028 C C . LEU A 1 258 ? 16.146 -12.685 -26.373 1.00 84.38 258 LEU A C 1
ATOM 2030 O O . LEU A 1 258 ? 16.825 -12.750 -27.395 1.00 84.38 258 LEU A O 1
ATOM 2034 N N . ASP A 1 259 ? 14.827 -12.500 -26.385 1.00 82.62 259 ASP A N 1
ATOM 2035 C CA . ASP A 1 259 ? 14.031 -12.299 -27.599 1.00 82.62 259 ASP A CA 1
ATOM 2036 C C . ASP A 1 259 ? 14.127 -10.845 -28.111 1.00 82.62 259 ASP A C 1
ATOM 2038 O O . ASP A 1 259 ? 13.627 -10.530 -29.191 1.00 82.62 259 ASP A O 1
ATOM 2042 N N . CYS A 1 260 ? 14.799 -9.958 -27.365 1.00 76.56 260 CYS A N 1
ATOM 2043 C CA . CYS A 1 260 ? 15.042 -8.582 -27.770 1.00 76.56 260 CYS A CA 1
ATOM 2044 C C . CYS A 1 260 ? 15.861 -8.536 -29.076 1.00 76.56 260 CYS A C 1
ATOM 2046 O O . CYS A 1 260 ? 16.942 -9.136 -29.131 1.00 76.56 260 CYS A O 1
ATOM 2048 N N . PRO A 1 261 ? 15.419 -7.788 -30.106 1.00 68.50 261 PRO A N 1
ATOM 2049 C CA . PRO A 1 261 ? 16.140 -7.670 -31.375 1.00 68.50 261 PRO A CA 1
ATOM 2050 C C . PRO A 1 261 ? 17.592 -7.203 -31.223 1.00 68.50 261 PRO A C 1
ATOM 2052 O O . PRO A 1 261 ? 18.453 -7.639 -31.983 1.00 68.50 261 PRO A O 1
ATOM 2055 N N . LEU A 1 262 ? 17.878 -6.385 -30.201 1.00 66.00 262 LEU A N 1
ATOM 2056 C CA . LEU A 1 262 ? 19.234 -5.926 -29.891 1.00 66.00 262 LEU A CA 1
ATOM 2057 C C . LEU A 1 262 ? 20.186 -7.003 -29.420 1.00 66.00 262 LEU A C 1
ATOM 2059 O O . LEU A 1 262 ? 21.388 -6.772 -29.468 1.00 66.00 262 LEU A O 1
ATOM 2063 N N . VAL A 1 263 ? 19.690 -8.116 -28.882 1.00 77.12 263 VAL A N 1
ATOM 2064 C CA . VAL A 1 263 ? 20.557 -9.191 -28.412 1.00 77.12 263 VAL A CA 1
ATOM 2065 C C . VAL A 1 263 ? 20.913 -10.036 -29.626 1.00 77.12 263 VAL A C 1
ATOM 2067 O O . VAL A 1 263 ? 20.059 -10.796 -30.114 1.00 77.12 263 VAL A O 1
ATOM 2070 N N . PRO A 1 264 ? 22.157 -9.935 -30.137 1.00 80.44 264 PRO A N 1
ATOM 2071 C CA . PRO A 1 264 ? 22.497 -10.654 -31.343 1.00 80.44 264 PRO A CA 1
ATOM 2072 C C . PRO A 1 264 ? 22.456 -12.160 -31.092 1.00 80.44 264 PRO A C 1
ATOM 2074 O O . PRO A 1 264 ? 22.633 -12.585 -29.948 1.00 80.44 264 PRO A O 1
ATOM 2077 N N . PRO A 1 265 ? 22.269 -12.996 -32.127 1.00 81.12 265 PRO A N 1
ATOM 2078 C CA . PRO A 1 265 ? 22.085 -14.436 -31.948 1.00 81.12 265 PRO A CA 1
ATOM 2079 C C . PRO A 1 265 ? 23.162 -15.101 -31.074 1.00 81.12 265 PRO A C 1
ATOM 2081 O O . PRO A 1 265 ? 22.833 -15.910 -30.210 1.00 81.12 265 PRO A O 1
ATOM 2084 N N . GLY A 1 266 ? 24.429 -14.694 -31.221 1.00 80.44 266 GLY A N 1
ATOM 2085 C CA . GLY A 1 266 ? 25.550 -15.206 -30.418 1.00 80.44 266 GLY A CA 1
ATOM 2086 C C . GLY A 1 266 ? 25.517 -14.828 -28.928 1.00 80.44 266 GLY A C 1
ATOM 2087 O O . GLY A 1 266 ? 26.211 -15.445 -28.128 1.00 80.44 266 GLY A O 1
ATOM 2088 N N . PHE A 1 267 ? 24.693 -13.854 -28.544 1.00 82.19 267 PHE A N 1
ATOM 2089 C CA . PHE A 1 267 ? 24.518 -13.378 -27.169 1.00 82.19 267 PHE A CA 1
ATOM 2090 C C . PHE A 1 267 ? 23.224 -13.877 -26.527 1.00 82.19 267 PHE A C 1
ATOM 2092 O O . PHE A 1 267 ? 22.953 -13.559 -25.372 1.00 82.19 267 PHE A O 1
ATOM 2099 N N . ARG A 1 268 ? 22.416 -14.690 -27.218 1.00 85.94 268 ARG A N 1
ATOM 2100 C CA . ARG A 1 268 ? 21.168 -15.242 -26.664 1.00 85.94 268 ARG A CA 1
ATOM 2101 C C . ARG A 1 268 ? 21.425 -16.421 -25.716 1.00 85.94 268 ARG A C 1
ATOM 2103 O O . ARG A 1 268 ? 20.808 -17.476 -25.826 1.00 85.94 268 ARG A O 1
ATOM 2110 N N . THR A 1 269 ? 22.360 -16.251 -24.784 1.00 87.06 269 THR A N 1
ATOM 2111 C CA . THR A 1 269 ? 22.743 -17.257 -23.788 1.00 87.06 269 THR A CA 1
ATOM 2112 C C . THR A 1 269 ? 22.086 -16.971 -22.439 1.00 87.06 269 THR A C 1
ATOM 2114 O O . THR A 1 269 ? 21.788 -15.827 -22.095 1.00 87.06 269 THR A O 1
ATOM 2117 N N . MET A 1 270 ? 21.888 -18.011 -21.625 1.00 86.06 270 MET A N 1
ATOM 2118 C CA . MET A 1 270 ? 21.321 -17.856 -20.277 1.00 86.06 270 MET A CA 1
ATOM 2119 C C . MET A 1 270 ? 22.191 -16.981 -19.365 1.00 86.06 270 MET A C 1
ATOM 2121 O O . MET A 1 270 ? 21.666 -16.252 -18.525 1.00 86.06 270 MET A O 1
ATOM 2125 N N . GLU A 1 271 ? 23.513 -17.041 -19.529 1.00 85.75 271 GLU A N 1
ATOM 2126 C CA . GLU A 1 271 ? 24.454 -16.213 -18.773 1.00 85.75 271 GLU A CA 1
ATOM 2127 C C . GLU A 1 271 ? 24.285 -14.729 -19.112 1.00 85.75 271 GLU A C 1
ATOM 2129 O O . GLU A 1 271 ? 24.122 -13.903 -18.209 1.00 85.75 271 GLU A O 1
ATOM 2134 N N . TRP A 1 272 ? 24.229 -14.408 -20.409 1.00 83.69 272 TRP A N 1
ATOM 2135 C CA . TRP A 1 272 ? 23.981 -13.053 -20.889 1.00 83.69 272 TRP A CA 1
ATOM 2136 C C . TRP A 1 272 ? 22.630 -12.525 -20.423 1.00 83.69 272 TRP A C 1
ATOM 2138 O O . TRP A 1 272 ? 22.552 -11.446 -19.837 1.00 83.69 272 TRP A O 1
ATOM 2148 N N . GLY A 1 273 ? 21.575 -13.322 -20.617 1.00 86.38 273 GLY A N 1
ATOM 2149 C CA . GLY A 1 273 ? 20.219 -12.984 -20.197 1.00 86.38 273 GLY A CA 1
ATOM 2150 C C . GLY A 1 273 ? 20.159 -12.655 -18.710 1.00 86.38 273 GLY A C 1
ATOM 2151 O O . GLY A 1 273 ? 19.682 -11.583 -18.348 1.00 86.38 273 GLY A O 1
ATOM 2152 N N . ARG A 1 274 ? 20.728 -13.516 -17.852 1.00 87.94 274 ARG A N 1
ATOM 2153 C CA . ARG A 1 274 ? 20.786 -13.283 -16.402 1.00 87.94 274 ARG A CA 1
ATOM 2154 C C . ARG A 1 274 ? 21.516 -11.984 -16.072 1.00 87.94 274 ARG A C 1
ATOM 2156 O O . ARG A 1 274 ? 21.037 -11.205 -15.246 1.00 87.94 274 ARG A O 1
ATOM 2163 N N . LYS A 1 275 ? 22.664 -11.736 -16.706 1.00 87.94 275 LYS A N 1
ATOM 2164 C CA . LYS A 1 275 ? 23.451 -10.538 -16.421 1.00 87.94 275 LYS A CA 1
ATOM 2165 C C . LYS A 1 275 ? 22.717 -9.272 -16.844 1.00 87.94 275 LYS A C 1
ATOM 2167 O O . LYS A 1 275 ? 22.612 -8.358 -16.034 1.00 87.94 275 LYS A O 1
ATOM 2172 N N . LEU A 1 276 ? 22.161 -9.250 -18.052 1.00 86.88 276 LEU A N 1
ATOM 2173 C CA . LEU A 1 276 ? 21.448 -8.098 -18.590 1.00 86.88 276 LEU A CA 1
ATOM 2174 C C . LEU A 1 276 ? 20.162 -7.810 -17.804 1.00 86.88 276 LEU A C 1
ATOM 2176 O O . LEU A 1 276 ? 19.938 -6.662 -17.432 1.00 86.88 276 LEU A O 1
ATOM 2180 N N . THR A 1 277 ? 19.387 -8.840 -17.427 1.00 89.25 277 THR A N 1
ATOM 2181 C CA . THR A 1 277 ? 18.240 -8.663 -16.513 1.00 89.25 277 THR A CA 1
ATOM 2182 C C . THR A 1 277 ? 18.652 -8.062 -15.168 1.00 89.25 277 THR A C 1
ATOM 2184 O O . THR A 1 277 ? 17.913 -7.261 -14.610 1.00 89.25 277 THR A O 1
ATOM 2187 N N . GLY A 1 278 ? 19.841 -8.404 -14.655 1.00 90.19 278 GLY A N 1
ATOM 2188 C CA . GLY A 1 278 ? 20.354 -7.878 -13.388 1.00 90.19 278 GLY A CA 1
ATOM 2189 C C . GLY A 1 278 ? 20.861 -6.433 -13.452 1.00 90.19 278 GLY A C 1
ATOM 2190 O O . GLY A 1 278 ? 21.070 -5.828 -12.406 1.00 90.19 278 GLY A O 1
ATOM 2191 N N . LEU A 1 279 ? 21.069 -5.878 -14.651 1.00 91.06 279 LEU A N 1
ATOM 2192 C CA . LEU A 1 279 ? 21.428 -4.467 -14.852 1.00 91.06 279 LEU A CA 1
ATOM 2193 C C . LEU A 1 279 ? 20.202 -3.557 -14.976 1.00 91.06 279 LEU A C 1
ATOM 2195 O O . LEU A 1 279 ? 20.336 -2.335 -14.916 1.00 91.06 279 LEU A O 1
ATOM 2199 N N . MET A 1 280 ? 19.024 -4.137 -15.188 1.00 92.56 280 MET A N 1
ATOM 2200 C CA . MET A 1 280 ? 17.803 -3.385 -15.422 1.00 92.56 280 MET A CA 1
ATOM 2201 C C . MET A 1 280 ? 17.098 -3.021 -14.117 1.00 92.56 280 MET A C 1
ATOM 2203 O O . MET A 1 280 ? 17.196 -3.726 -13.113 1.00 92.56 280 MET A O 1
ATOM 2207 N N . GLN A 1 281 ? 16.361 -1.914 -14.147 1.00 92.44 281 GLN A N 1
ATOM 2208 C CA . GLN A 1 281 ? 15.624 -1.395 -13.000 1.00 92.44 281 GLN A CA 1
ATOM 2209 C C . GLN A 1 281 ? 14.118 -1.415 -13.278 1.00 92.44 281 GLN A C 1
ATOM 2211 O O . GLN A 1 281 ? 13.696 -1.016 -14.367 1.00 92.44 281 GLN A O 1
ATOM 2216 N N . PRO A 1 282 ? 13.284 -1.854 -12.319 1.00 94.69 282 PRO A N 1
ATOM 2217 C CA . PRO A 1 282 ? 11.842 -1.765 -12.469 1.00 94.69 282 PRO A CA 1
ATOM 2218 C C . PRO A 1 282 ? 11.396 -0.298 -12.429 1.00 94.69 282 PRO A C 1
ATOM 2220 O O . PRO A 1 282 ? 11.880 0.499 -11.623 1.00 94.69 282 PRO A O 1
ATOM 2223 N N . ARG A 1 283 ? 10.421 0.051 -13.266 1.00 92.94 283 ARG A N 1
ATOM 2224 C CA . ARG A 1 283 ? 9.794 1.373 -13.329 1.00 92.94 283 ARG A CA 1
ATOM 2225 C C . ARG A 1 283 ? 8.287 1.195 -13.478 1.00 92.94 283 ARG A C 1
ATOM 2227 O O . ARG A 1 283 ? 7.824 0.373 -14.259 1.00 92.94 283 ARG A O 1
ATOM 2234 N N . VAL A 1 284 ? 7.504 1.966 -12.733 1.00 92.00 284 VAL A N 1
ATOM 2235 C CA . VAL A 1 284 ? 6.045 2.025 -12.901 1.00 92.00 284 VAL A CA 1
ATOM 2236 C C . VAL A 1 284 ? 5.687 3.415 -13.404 1.00 92.00 284 VAL A C 1
ATOM 2238 O O . VAL A 1 284 ? 6.206 4.410 -12.902 1.00 92.00 284 VAL A O 1
ATOM 2241 N N . CYS A 1 285 ? 4.825 3.482 -14.412 1.00 90.50 285 CYS A N 1
ATOM 2242 C CA . CYS A 1 285 ? 4.296 4.734 -14.936 1.00 90.50 285 CYS A CA 1
ATOM 2243 C C . CYS A 1 285 ? 2.774 4.718 -14.853 1.00 90.50 285 CYS A C 1
ATOM 2245 O O . CYS A 1 285 ? 2.129 3.741 -15.233 1.00 90.50 285 CYS A O 1
ATOM 2247 N N . ASP A 1 286 ? 2.211 5.809 -14.358 1.00 86.38 286 ASP A N 1
ATOM 2248 C CA . ASP A 1 286 ? 0.782 6.093 -14.387 1.00 86.38 286 ASP A CA 1
ATOM 2249 C C . ASP A 1 286 ? 0.468 7.157 -15.449 1.00 86.38 286 ASP A C 1
ATOM 2251 O O . ASP A 1 286 ? 1.370 7.766 -16.024 1.00 86.38 286 ASP A O 1
ATOM 2255 N N . VAL A 1 287 ? -0.819 7.409 -15.683 1.00 85.12 287 VAL A N 1
ATOM 2256 C CA . VAL A 1 287 ? -1.309 8.326 -16.729 1.00 85.12 287 VAL A CA 1
ATOM 2257 C C . VAL A 1 287 ? -0.887 9.792 -16.548 1.00 85.12 287 VAL A C 1
ATOM 2259 O O . VAL A 1 287 ? -0.998 10.583 -17.483 1.00 85.12 287 VAL A O 1
ATOM 2262 N N . THR A 1 288 ? -0.393 10.172 -15.367 1.00 79.19 288 THR A N 1
ATOM 2263 C CA . THR A 1 288 ? 0.067 11.536 -15.077 1.00 79.19 288 THR A CA 1
ATOM 2264 C C . THR A 1 288 ? 1.409 11.833 -15.736 1.00 79.19 288 THR A C 1
ATOM 2266 O O . THR A 1 288 ? 1.641 12.971 -16.141 1.00 79.19 288 THR A O 1
ATOM 2269 N N . TYR A 1 289 ? 2.304 10.842 -15.830 1.00 79.81 289 TYR A N 1
ATOM 2270 C CA . TYR A 1 289 ? 3.677 11.064 -16.276 1.00 79.81 289 TYR A CA 1
ATOM 2271 C C . TYR A 1 289 ? 3.979 10.374 -17.606 1.00 79.81 289 TYR A C 1
ATOM 2273 O O . TYR A 1 289 ? 3.574 9.231 -17.835 1.00 79.81 289 TYR A O 1
ATOM 2281 N N . PRO A 1 290 ? 4.732 11.044 -18.489 1.00 89.94 290 PRO A N 1
ATOM 2282 C CA . PRO A 1 290 ? 5.195 10.422 -19.713 1.00 89.94 290 PRO A CA 1
ATOM 2283 C C . PRO A 1 290 ? 6.177 9.274 -19.422 1.00 89.94 290 PRO A C 1
ATOM 2285 O O . PRO A 1 290 ? 6.990 9.330 -18.495 1.00 89.94 290 PRO A O 1
ATOM 2288 N N . VAL A 1 291 ? 6.113 8.230 -20.247 1.00 93.69 291 VAL A N 1
ATOM 2289 C CA . VAL A 1 291 ? 7.116 7.159 -20.296 1.00 93.69 291 VAL A CA 1
ATOM 2290 C C . VAL A 1 291 ? 8.404 7.709 -20.910 1.00 93.69 291 VAL A C 1
ATOM 2292 O O . VAL A 1 291 ? 9.466 7.590 -20.299 1.00 93.69 291 VAL A O 1
ATOM 2295 N N . THR A 1 292 ? 8.279 8.398 -22.047 1.00 94.56 292 THR A N 1
ATOM 2296 C CA . THR A 1 292 ? 9.341 9.176 -22.704 1.00 94.56 292 THR A CA 1
ATOM 2297 C C . THR A 1 292 ? 8.856 10.601 -22.932 1.00 94.56 292 THR A C 1
ATOM 2299 O O . THR A 1 292 ? 7.662 10.822 -23.137 1.00 94.56 292 THR A O 1
ATOM 2302 N N . GLN A 1 293 ? 9.763 11.571 -22.937 1.00 94.56 293 GLN A N 1
ATOM 2303 C CA . GLN A 1 293 ? 9.433 12.977 -23.161 1.00 94.56 293 GLN A CA 1
ATOM 2304 C C . GLN A 1 293 ? 10.257 13.505 -24.330 1.00 94.56 293 GLN A C 1
ATOM 2306 O O . GLN A 1 293 ? 11.482 13.424 -24.291 1.00 94.56 293 GLN A O 1
ATOM 2311 N N . ALA A 1 294 ? 9.582 14.059 -25.339 1.00 94.06 294 ALA A N 1
ATOM 2312 C CA . ALA A 1 294 ? 10.229 14.628 -26.512 1.00 94.06 294 ALA A CA 1
ATOM 2313 C C . ALA A 1 294 ? 11.285 15.670 -26.119 1.00 94.06 294 ALA A C 1
ATOM 2315 O O . ALA A 1 294 ? 11.078 16.433 -25.170 1.00 94.06 294 ALA A O 1
ATOM 2316 N N . ASN A 1 295 ? 12.379 15.710 -26.879 1.00 93.25 295 ASN A N 1
ATOM 2317 C CA . ASN A 1 295 ? 13.528 16.600 -26.675 1.00 93.25 295 ASN A CA 1
ATOM 2318 C C . ASN A 1 295 ? 14.337 16.350 -25.389 1.00 93.25 295 ASN A C 1
ATOM 2320 O O . ASN A 1 295 ? 15.272 17.099 -25.125 1.00 93.25 295 ASN A O 1
ATOM 2324 N N . LEU A 1 296 ? 14.013 15.332 -24.583 1.00 94.12 296 LEU A N 1
ATOM 2325 C CA . LEU A 1 296 ? 14.928 14.858 -23.542 1.00 94.12 296 LEU A CA 1
ATOM 2326 C C . LEU A 1 296 ? 15.894 13.832 -24.120 1.00 94.12 296 LEU A C 1
ATOM 2328 O O . LEU A 1 296 ? 15.541 13.113 -25.051 1.00 94.12 296 LEU A O 1
ATOM 2332 N N . GLU A 1 297 ? 17.083 13.743 -23.536 1.00 94.25 297 GLU A N 1
ATOM 2333 C CA . GLU A 1 297 ? 18.116 12.806 -23.967 1.00 94.25 297 GLU A CA 1
ATOM 2334 C C . GLU A 1 297 ? 17.646 11.342 -23.875 1.00 94.25 297 GLU A C 1
ATOM 2336 O O . GLU A 1 297 ? 17.005 10.920 -22.898 1.00 94.25 297 GLU A O 1
ATOM 2341 N N . VAL A 1 298 ? 17.989 10.548 -24.889 1.00 93.00 298 VAL A N 1
ATOM 2342 C CA . VAL A 1 298 ? 17.754 9.102 -24.890 1.00 93.00 298 VAL A CA 1
ATOM 2343 C C . VAL A 1 298 ? 18.824 8.427 -24.036 1.00 93.00 298 VAL A C 1
ATOM 2345 O O . VAL A 1 298 ? 19.951 8.200 -24.459 1.00 93.00 298 VAL A O 1
ATOM 2348 N N . THR A 1 299 ? 18.462 8.087 -22.801 1.00 93.00 299 THR A N 1
ATOM 2349 C CA . THR A 1 299 ? 19.403 7.548 -21.797 1.00 93.00 299 THR A CA 1
ATOM 2350 C C . THR A 1 299 ? 19.094 6.114 -21.379 1.00 93.00 299 THR A C 1
ATOM 2352 O O . THR A 1 299 ? 19.809 5.530 -20.559 1.00 93.00 299 THR A O 1
ATOM 2355 N N . GLU A 1 300 ? 18.032 5.514 -21.913 1.00 93.69 300 GLU A N 1
ATOM 2356 C CA . GLU A 1 300 ? 17.587 4.189 -21.501 1.00 93.69 300 GLU A CA 1
ATOM 2357 C C . GLU A 1 300 ? 16.839 3.429 -22.596 1.00 93.69 300 GLU A C 1
ATOM 2359 O O . GLU A 1 300 ? 16.146 4.012 -23.426 1.00 93.69 300 GLU A O 1
ATOM 2364 N N . VAL A 1 301 ? 16.944 2.101 -22.535 1.00 92.62 301 VAL A N 1
ATOM 2365 C CA . VAL A 1 301 ? 16.060 1.175 -23.250 1.00 92.62 301 VAL A CA 1
ATOM 2366 C C . VAL A 1 301 ? 14.929 0.764 -22.317 1.00 92.62 301 VAL A C 1
ATOM 2368 O O . VAL A 1 301 ? 15.182 0.399 -21.168 1.00 92.62 301 VAL A O 1
ATOM 2371 N N . ILE A 1 302 ? 13.692 0.780 -22.806 1.00 94.25 302 ILE A N 1
ATOM 2372 C CA . ILE A 1 302 ? 12.479 0.552 -22.017 1.00 94.25 302 ILE A CA 1
ATOM 2373 C C . ILE A 1 302 ? 11.775 -0.717 -22.497 1.00 94.25 302 ILE A C 1
ATOM 2375 O O . ILE A 1 302 ? 11.382 -0.813 -23.654 1.00 94.25 302 ILE A O 1
ATOM 2379 N N . PHE A 1 303 ? 11.558 -1.662 -21.585 1.00 93.50 303 PHE A N 1
ATOM 2380 C CA . PHE A 1 303 ? 10.837 -2.913 -21.810 1.00 93.50 303 PHE A CA 1
ATOM 2381 C C . PHE A 1 303 ? 9.461 -2.839 -21.160 1.00 93.50 303 PHE A C 1
ATOM 2383 O O . PHE A 1 303 ? 9.358 -2.589 -19.959 1.00 93.50 303 PHE A O 1
ATOM 2390 N N . CYS A 1 304 ? 8.405 -3.095 -21.928 1.00 93.12 304 CYS A N 1
ATOM 2391 C CA . CYS A 1 304 ? 7.039 -3.083 -21.421 1.00 93.12 304 CYS A CA 1
ATOM 2392 C C . CYS A 1 304 ? 6.569 -4.476 -21.012 1.00 93.12 304 CYS A C 1
ATOM 2394 O O . CYS A 1 304 ? 6.449 -5.378 -21.842 1.00 93.12 304 CYS A O 1
ATOM 2396 N N . MET A 1 305 ? 6.253 -4.652 -19.731 1.00 92.75 305 MET A N 1
ATOM 2397 C CA . MET A 1 305 ? 5.829 -5.938 -19.173 1.00 92.75 305 MET A CA 1
ATOM 2398 C C . MET A 1 305 ? 4.318 -6.037 -18.993 1.00 92.75 305 MET A C 1
ATOM 2400 O O . MET A 1 305 ? 3.747 -7.124 -19.126 1.00 92.75 305 MET A O 1
ATOM 2404 N N . GLN A 1 306 ? 3.664 -4.907 -18.730 1.00 91.19 306 GLN A N 1
ATOM 2405 C CA . GLN A 1 306 ? 2.217 -4.819 -18.579 1.00 91.19 306 GLN A CA 1
ATOM 2406 C C . GLN A 1 306 ? 1.730 -3.401 -18.875 1.00 91.19 306 GLN A C 1
ATOM 2408 O O . GLN A 1 306 ? 2.437 -2.435 -18.607 1.00 91.19 306 GLN A O 1
ATOM 2413 N N . GLY A 1 307 ? 0.495 -3.282 -19.365 1.00 91.56 307 GLY A N 1
ATOM 2414 C CA . GLY A 1 307 ? -0.134 -2.001 -19.685 1.00 91.56 307 GLY A CA 1
ATOM 2415 C C . GLY A 1 307 ? 0.141 -1.538 -21.113 1.00 91.56 307 GLY A C 1
ATOM 2416 O O . GLY A 1 307 ? 0.728 -2.262 -21.920 1.00 91.56 307 GLY A O 1
ATOM 2417 N N . THR A 1 308 ? -0.337 -0.334 -21.427 1.00 94.06 308 THR A N 1
ATOM 2418 C CA . THR A 1 308 ? -0.142 0.299 -22.737 1.00 94.06 308 THR A CA 1
ATOM 2419 C C . THR A 1 308 ? 0.276 1.756 -22.591 1.00 94.06 308 THR A C 1
ATOM 2421 O O . THR A 1 308 ? -0.185 2.471 -21.696 1.00 94.06 308 THR A O 1
ATOM 2424 N N . PHE A 1 309 ? 1.154 2.204 -23.481 1.00 96.06 309 PHE A N 1
ATOM 2425 C CA . PHE A 1 309 ? 1.615 3.586 -23.566 1.00 96.06 309 PHE A CA 1
ATOM 2426 C C . PHE A 1 309 ? 1.822 3.974 -25.025 1.00 96.06 309 PHE A C 1
ATOM 2428 O O . PHE A 1 309 ? 1.956 3.114 -25.892 1.00 96.06 309 PHE A O 1
ATOM 2435 N N . GLY A 1 310 ? 1.803 5.266 -25.320 1.00 94.94 310 GLY A N 1
ATOM 2436 C CA . GLY A 1 310 ? 1.875 5.712 -26.700 1.00 94.94 310 GLY A CA 1
ATOM 2437 C C . GLY A 1 310 ? 1.543 7.179 -26.902 1.00 94.94 310 GLY A C 1
ATOM 2438 O O . GLY A 1 310 ? 1.230 7.900 -25.954 1.00 94.94 310 GLY A O 1
ATOM 2439 N N . ASP A 1 311 ? 1.562 7.579 -28.165 1.00 94.19 311 ASP A N 1
ATOM 2440 C CA . ASP A 1 311 ? 0.910 8.785 -28.676 1.00 94.19 311 ASP A CA 1
ATOM 2441 C C . ASP A 1 311 ? -0.325 8.380 -29.510 1.00 94.19 311 ASP A C 1
ATOM 2443 O O . ASP A 1 311 ? -0.803 7.247 -29.402 1.00 94.19 311 ASP A O 1
ATOM 2447 N N . GLU A 1 312 ? -0.905 9.289 -30.294 1.00 90.56 312 GLU A N 1
ATOM 2448 C CA . GLU A 1 312 ? -2.075 8.989 -31.135 1.00 90.56 312 GLU A CA 1
ATOM 2449 C C . GLU A 1 312 ? -1.781 7.986 -32.260 1.00 90.56 312 GLU A C 1
ATOM 2451 O O . GLU A 1 312 ? -2.670 7.234 -32.655 1.00 90.56 312 GLU A O 1
ATOM 2456 N N . LYS A 1 313 ? -0.543 7.953 -32.764 1.00 91.62 313 LYS A N 1
ATOM 2457 C CA . LYS A 1 313 ? -0.142 7.168 -33.940 1.00 91.62 313 LYS A CA 1
ATOM 2458 C C . LYS A 1 313 ? 0.579 5.873 -33.572 1.00 91.62 313 LYS A C 1
ATOM 2460 O O . LYS A 1 313 ? 0.584 4.937 -34.361 1.00 91.62 313 LYS A O 1
ATOM 2465 N N . ASN A 1 314 ? 1.189 5.815 -32.392 1.00 91.44 314 ASN A N 1
ATOM 2466 C CA . ASN A 1 314 ? 2.078 4.738 -31.977 1.00 91.44 314 ASN A CA 1
ATOM 2467 C C . ASN A 1 314 ? 1.665 4.242 -30.600 1.00 91.44 314 ASN A C 1
ATOM 2469 O O . ASN A 1 314 ? 1.710 4.992 -29.623 1.00 91.44 314 ASN A O 1
ATOM 2473 N N . VAL A 1 315 ? 1.276 2.971 -30.525 1.00 94.00 315 VAL A N 1
ATOM 2474 C CA . VAL A 1 315 ? 0.840 2.331 -29.286 1.00 94.00 315 VAL A CA 1
ATOM 2475 C C . VAL A 1 315 ? 1.718 1.123 -29.017 1.00 94.00 315 VAL A C 1
ATOM 2477 O O . VAL A 1 315 ? 1.820 0.216 -29.839 1.00 94.00 315 VAL A O 1
ATOM 2480 N N . PHE A 1 316 ? 2.320 1.116 -27.837 1.00 94.06 316 PHE A N 1
ATOM 2481 C CA . PHE A 1 316 ? 3.185 0.065 -27.335 1.00 94.06 316 PHE A CA 1
ATOM 2482 C C . PHE A 1 316 ? 2.485 -0.661 -26.189 1.00 94.06 316 PHE A C 1
ATOM 2484 O O . PHE A 1 316 ? 1.790 -0.055 -25.366 1.00 94.06 316 PHE A O 1
ATOM 2491 N N . GLY A 1 317 ? 2.667 -1.975 -26.135 1.00 92.69 317 GLY A N 1
ATOM 2492 C CA . GLY A 1 317 ? 2.029 -2.849 -25.159 1.00 92.69 317 GLY A CA 1
ATOM 2493 C C . GLY A 1 317 ? 3.007 -3.865 -24.589 1.00 92.69 317 GLY A C 1
ATOM 2494 O O . GLY A 1 317 ? 4.222 -3.730 -24.717 1.00 92.69 317 GLY A O 1
ATOM 2495 N N . LYS A 1 318 ? 2.474 -4.904 -23.950 1.00 91.19 318 LYS A N 1
ATOM 2496 C CA . LYS A 1 318 ? 3.281 -5.991 -23.388 1.00 91.19 318 LYS A CA 1
ATOM 2497 C C . LYS A 1 318 ? 4.215 -6.600 -24.445 1.00 91.19 318 LYS A C 1
ATOM 2499 O O . LYS A 1 318 ? 3.763 -7.007 -25.510 1.00 91.19 318 LYS A O 1
ATOM 2504 N N . GLY A 1 319 ? 5.498 -6.705 -24.110 1.00 87.88 319 GLY A N 1
ATOM 2505 C CA . GLY A 1 319 ? 6.560 -7.227 -24.972 1.00 87.88 319 GLY A CA 1
ATOM 2506 C C . GLY A 1 319 ? 7.210 -6.182 -25.881 1.00 87.88 319 GLY A C 1
ATOM 2507 O O . GLY A 1 319 ? 8.231 -6.480 -26.490 1.00 87.88 319 GLY A O 1
ATOM 2508 N N . SER A 1 320 ? 6.665 -4.964 -25.966 1.00 90.81 320 SER A N 1
ATOM 2509 C CA . SER A 1 320 ? 7.294 -3.878 -26.720 1.00 90.81 320 SER A CA 1
ATOM 2510 C C . SER A 1 320 ? 8.590 -3.414 -26.055 1.00 90.81 320 SER A C 1
ATOM 2512 O O . SER A 1 320 ? 8.681 -3.362 -24.823 1.00 90.81 320 SER A O 1
ATOM 2514 N N . VAL A 1 321 ? 9.562 -3.027 -26.882 1.00 91.50 321 VAL A N 1
ATOM 2515 C CA . VAL A 1 321 ? 10.833 -2.443 -26.449 1.00 91.50 321 VAL A CA 1
ATOM 2516 C C . VAL A 1 321 ? 11.059 -1.129 -27.197 1.00 91.50 321 VAL A C 1
ATOM 2518 O O . VAL A 1 321 ? 10.855 -1.082 -28.405 1.00 91.50 321 VAL A O 1
ATOM 2521 N N . VAL A 1 322 ? 11.423 -0.064 -26.480 1.00 92.81 322 VAL A N 1
ATOM 2522 C CA . VAL A 1 322 ? 11.545 1.314 -27.000 1.00 92.81 322 VAL A CA 1
ATOM 2523 C C . VAL A 1 322 ? 12.893 1.914 -26.581 1.00 92.81 322 VAL A C 1
ATOM 2525 O O . VAL A 1 322 ? 13.411 1.552 -25.524 1.00 92.81 322 VAL A O 1
ATOM 2528 N N . GLY A 1 323 ? 13.468 2.813 -27.387 1.00 90.94 323 GLY A N 1
ATOM 2529 C CA . GLY A 1 323 ? 14.776 3.442 -27.142 1.00 90.94 323 GLY A CA 1
ATOM 2530 C C . GLY A 1 323 ? 15.940 2.735 -27.824 1.00 90.94 323 GLY A C 1
ATOM 2531 O O . GLY A 1 323 ? 17.052 3.241 -27.845 1.00 90.94 323 GLY A O 1
ATOM 2532 N N . ILE A 1 324 ? 15.699 1.543 -28.365 1.00 88.31 324 ILE A N 1
ATOM 2533 C CA . ILE A 1 324 ? 16.707 0.717 -29.026 1.00 88.31 324 ILE A CA 1
ATOM 2534 C C . ILE A 1 324 ? 17.198 1.363 -30.314 1.00 88.31 324 ILE A C 1
ATOM 2536 O O . ILE A 1 324 ? 18.401 1.526 -30.498 1.00 88.31 324 ILE A O 1
ATOM 2540 N N . GLU A 1 325 ? 16.257 1.667 -31.202 1.00 86.88 325 GLU A N 1
ATOM 2541 C CA . GLU A 1 325 ? 16.542 2.182 -32.537 1.00 86.88 325 GLU A CA 1
ATOM 2542 C C . GLU A 1 325 ? 17.165 3.563 -32.397 1.00 86.88 325 GLU A C 1
ATOM 2544 O O . GLU A 1 325 ? 18.231 3.810 -32.947 1.00 86.88 325 GLU A O 1
ATOM 2549 N N . GLU A 1 326 ? 16.593 4.392 -31.520 1.00 90.88 326 GLU A N 1
ATOM 2550 C CA . GLU A 1 326 ? 17.123 5.709 -31.200 1.00 90.88 326 GLU A CA 1
ATOM 2551 C C . GLU A 1 326 ? 18.591 5.647 -30.742 1.00 90.88 326 GLU A C 1
ATOM 2553 O O . GLU A 1 326 ? 19.431 6.397 -31.236 1.00 90.88 326 GLU A O 1
ATOM 2558 N N . LEU A 1 327 ? 18.936 4.712 -29.851 1.00 88.62 327 LEU A N 1
ATOM 2559 C CA . LEU A 1 327 ? 20.306 4.566 -29.355 1.00 88.62 327 LEU A CA 1
ATOM 2560 C C . LEU A 1 327 ? 21.282 4.022 -30.411 1.00 88.62 327 LEU A C 1
ATOM 2562 O O . LEU A 1 327 ? 22.442 4.435 -30.431 1.00 88.62 327 LEU A O 1
ATOM 2566 N N . LEU A 1 328 ? 20.852 3.095 -31.275 1.00 87.19 328 LEU A N 1
ATOM 2567 C CA . LEU A 1 328 ? 21.707 2.552 -32.338 1.00 87.19 328 LEU A CA 1
ATOM 2568 C C . LEU A 1 328 ? 21.918 3.541 -33.488 1.00 87.19 328 LEU A C 1
ATOM 2570 O O . LEU A 1 328 ? 23.007 3.588 -34.056 1.00 87.19 328 LEU A O 1
ATOM 2574 N N . GLU A 1 329 ? 20.902 4.331 -33.822 1.00 89.44 329 GLU A N 1
ATOM 2575 C CA . GLU A 1 329 ? 20.946 5.336 -34.889 1.00 89.44 329 GLU A CA 1
ATOM 2576 C C . GLU A 1 329 ? 21.616 6.646 -34.445 1.00 89.44 329 GLU A C 1
ATOM 2578 O O . GLU A 1 329 ? 21.825 7.539 -35.261 1.00 89.44 329 GLU A O 1
ATOM 2583 N N . GLY A 1 330 ? 21.996 6.765 -33.167 1.00 86.31 330 GLY A N 1
ATOM 2584 C CA . GLY A 1 330 ? 22.658 7.963 -32.639 1.00 86.31 330 GLY A CA 1
ATOM 2585 C C . GLY A 1 330 ? 21.702 9.137 -32.433 1.00 86.31 330 GLY A C 1
ATOM 2586 O O . GLY A 1 330 ? 22.119 10.294 -32.448 1.00 86.31 330 GLY A O 1
ATOM 2587 N N . VAL A 1 331 ? 20.415 8.855 -32.238 1.00 90.44 331 VAL A N 1
ATOM 2588 C CA . VAL A 1 331 ? 19.407 9.858 -31.909 1.00 90.44 331 VAL A CA 1
ATOM 2589 C C . VAL A 1 331 ? 19.641 10.336 -30.477 1.00 90.44 331 VAL A C 1
ATOM 2591 O O . VAL A 1 331 ? 19.382 9.620 -29.512 1.00 90.44 331 VAL A O 1
ATOM 2594 N N . GLU A 1 332 ? 20.108 11.575 -30.337 1.00 88.75 332 GLU A N 1
ATOM 2595 C CA . GLU A 1 332 ? 20.423 12.154 -29.025 1.00 88.75 332 GLU A CA 1
ATOM 2596 C C . GLU A 1 332 ? 19.176 12.365 -28.157 1.00 88.75 332 GLU A C 1
ATOM 2598 O O . GLU A 1 332 ? 19.228 12.172 -26.946 1.00 88.75 332 GLU A O 1
ATOM 2603 N N . HIS A 1 333 ? 18.043 12.738 -28.761 1.00 94.75 333 HIS A N 1
ATOM 2604 C CA . HIS A 1 333 ? 16.843 13.153 -28.036 1.00 94.75 333 HIS A CA 1
ATOM 2605 C C . HIS A 1 333 ? 15.608 12.361 -28.459 1.00 94.75 333 HIS A C 1
ATOM 2607 O O . HIS A 1 333 ? 15.393 12.117 -29.644 1.00 94.75 333 HIS A O 1
ATOM 2613 N N . TRP A 1 334 ? 14.742 12.022 -27.500 1.00 94.50 334 TRP A N 1
ATOM 2614 C CA . TRP A 1 334 ? 13.491 11.324 -27.775 1.00 94.50 334 TRP A CA 1
ATOM 2615 C C . TRP A 1 334 ? 12.681 12.086 -28.831 1.00 94.50 334 TRP A C 1
ATOM 2617 O O . TRP A 1 334 ? 12.349 13.258 -28.619 1.00 94.50 334 TRP A O 1
ATOM 2627 N N . PRO A 1 335 ? 12.280 11.433 -29.935 1.00 92.31 335 PRO A N 1
ATOM 2628 C CA . PRO A 1 335 ? 11.562 12.107 -31.014 1.00 92.31 335 PRO A CA 1
ATOM 2629 C C . PRO A 1 335 ? 10.112 12.433 -30.636 1.00 92.31 335 PRO A C 1
ATOM 2631 O O . PRO A 1 335 ? 9.436 13.198 -31.321 1.00 92.31 335 PRO A O 1
ATOM 2634 N N . ARG A 1 336 ? 9.597 11.810 -29.570 1.00 93.12 336 ARG A N 1
ATOM 2635 C CA . ARG A 1 336 ? 8.183 11.851 -29.205 1.00 93.12 336 ARG A CA 1
ATOM 2636 C C . ARG A 1 336 ? 7.967 11.675 -27.708 1.00 93.12 336 ARG A C 1
ATOM 2638 O O . ARG A 1 336 ? 8.713 10.969 -27.026 1.00 93.12 336 ARG A O 1
ATOM 2645 N N . THR A 1 337 ? 6.890 12.284 -27.223 1.00 95.25 337 THR A N 1
ATOM 2646 C CA . THR A 1 337 ? 6.396 12.083 -25.862 1.00 95.25 337 THR A CA 1
ATOM 2647 C C . THR A 1 337 ? 5.406 10.928 -25.859 1.00 95.25 337 THR A C 1
ATOM 2649 O O . THR A 1 337 ? 4.288 11.076 -26.351 1.00 95.25 337 THR A O 1
ATOM 2652 N N . LEU A 1 338 ? 5.788 9.792 -25.282 1.00 95.44 338 LEU A N 1
ATOM 2653 C CA . LEU A 1 338 ? 4.896 8.648 -25.122 1.00 95.44 338 LEU A CA 1
ATOM 2654 C C . LEU A 1 338 ? 4.286 8.676 -23.727 1.00 95.44 338 LEU A C 1
ATOM 2656 O O . LEU A 1 338 ? 5.006 8.663 -22.730 1.00 95.44 338 LEU A O 1
ATOM 2660 N N . LYS A 1 339 ? 2.956 8.695 -23.635 1.00 94.81 339 LYS A N 1
ATOM 2661 C CA . LYS A 1 339 ? 2.246 8.735 -22.351 1.00 94.81 339 LYS A CA 1
ATOM 2662 C C . LYS A 1 339 ? 1.668 7.376 -22.006 1.00 94.81 339 LYS A C 1
ATOM 2664 O O . LYS A 1 339 ? 1.176 6.656 -22.874 1.00 94.81 339 LYS A O 1
ATOM 2669 N N . ALA A 1 340 ? 1.708 7.039 -20.725 1.00 92.69 340 ALA A N 1
ATOM 2670 C CA . ALA A 1 340 ? 0.980 5.899 -20.199 1.00 92.69 340 ALA A CA 1
ATOM 2671 C C . ALA A 1 340 ? -0.529 6.102 -20.433 1.00 92.69 340 ALA A C 1
ATOM 2673 O O . ALA A 1 340 ? -1.075 7.155 -20.106 1.00 92.69 340 ALA A O 1
ATOM 2674 N N . ARG A 1 341 ? -1.199 5.109 -21.028 1.00 88.44 341 ARG A N 1
ATOM 2675 C CA . ARG A 1 341 ? -2.665 5.106 -21.214 1.00 88.44 341 ARG A CA 1
ATOM 2676 C C . ARG A 1 341 ? -3.377 4.399 -20.062 1.00 88.44 341 ARG A C 1
ATOM 2678 O O . ARG A 1 341 ? -4.512 4.718 -19.732 1.00 88.44 341 ARG A O 1
ATOM 2685 N N . THR A 1 342 ? -2.685 3.449 -19.444 1.00 83.50 342 THR A N 1
ATOM 2686 C CA . THR A 1 342 ? -3.059 2.765 -18.201 1.00 83.50 342 THR A CA 1
ATOM 2687 C C . THR A 1 342 ? -1.886 2.845 -17.230 1.00 83.50 342 THR A C 1
ATOM 2689 O O . THR A 1 342 ? -0.836 3.371 -17.582 1.00 83.50 342 THR A O 1
ATOM 2692 N N . ARG A 1 343 ? -1.991 2.248 -16.038 1.00 88.06 343 ARG A N 1
ATOM 2693 C CA . ARG A 1 343 ? -0.779 1.859 -15.303 1.00 88.06 343 ARG A CA 1
ATOM 2694 C C . ARG A 1 343 ? 0.074 0.954 -16.203 1.00 88.06 343 ARG A C 1
ATOM 2696 O O . ARG A 1 343 ? -0.458 0.003 -16.783 1.00 88.06 343 ARG A O 1
ATOM 2703 N N . VAL A 1 344 ? 1.363 1.258 -16.319 1.00 92.75 344 VAL A N 1
ATOM 2704 C CA . VAL A 1 344 ? 2.337 0.505 -17.117 1.00 92.75 344 VAL A CA 1
ATOM 2705 C C . VAL A 1 344 ? 3.474 0.044 -16.218 1.00 92.75 344 VAL A C 1
ATOM 2707 O O . VAL A 1 344 ? 3.987 0.810 -15.400 1.00 92.75 344 VAL A O 1
ATOM 2710 N N . GLU A 1 345 ? 3.850 -1.220 -16.363 1.00 94.12 345 GLU A N 1
ATOM 2711 C CA . GLU A 1 345 ? 4.952 -1.842 -15.637 1.00 94.1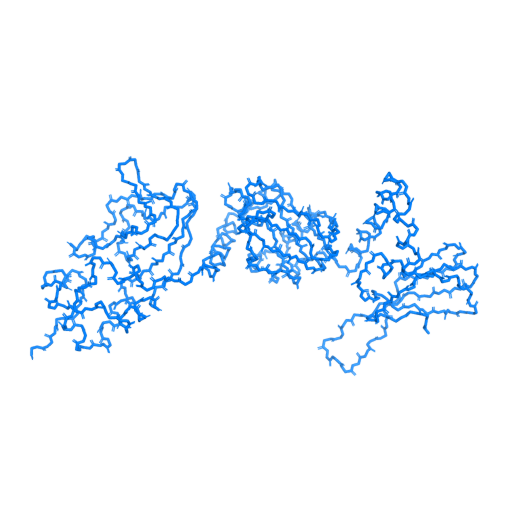2 345 GLU A CA 1
ATOM 2712 C C . GLU A 1 345 ? 6.105 -2.058 -16.606 1.00 94.12 345 GLU A C 1
ATOM 2714 O O . GLU A 1 345 ? 5.972 -2.762 -17.611 1.00 94.12 345 GLU A O 1
ATOM 2719 N N . LEU A 1 346 ? 7.221 -1.403 -16.315 1.00 94.62 346 LEU A N 1
ATOM 2720 C CA . LEU A 1 346 ? 8.366 -1.277 -17.194 1.00 94.62 346 LEU A CA 1
ATOM 2721 C C . LEU A 1 346 ? 9.621 -1.814 -16.512 1.00 94.62 346 LEU A C 1
ATOM 2723 O O . LEU A 1 346 ? 9.743 -1.807 -15.287 1.00 94.62 346 LEU A O 1
ATOM 2727 N N . TRP A 1 347 ? 10.579 -2.225 -17.327 1.00 94.69 347 TRP A N 1
ATOM 2728 C CA . TRP A 1 347 ? 11.961 -2.430 -16.913 1.00 94.69 347 TRP A CA 1
ATOM 2729 C C . TRP A 1 347 ? 12.860 -1.594 -17.808 1.00 94.69 347 TRP A C 1
ATOM 2731 O O . TRP A 1 347 ? 12.694 -1.618 -19.026 1.00 94.69 347 TRP A O 1
ATOM 2741 N N . THR A 1 348 ? 13.785 -0.837 -17.223 1.00 94.25 348 THR A N 1
ATOM 2742 C CA . THR A 1 348 ? 14.671 0.039 -17.991 1.00 94.25 348 THR A CA 1
ATOM 2743 C C . THR A 1 348 ? 16.131 -0.358 -17.842 1.00 94.25 348 THR A C 1
ATOM 2745 O O . THR A 1 348 ? 16.595 -0.714 -16.757 1.00 94.25 348 THR A O 1
ATOM 2748 N N . LEU A 1 349 ? 16.862 -0.326 -18.955 1.00 93.12 349 LEU A N 1
ATOM 2749 C CA . LEU A 1 349 ? 18.313 -0.458 -18.994 1.00 93.12 349 LEU A CA 1
ATOM 2750 C C . LEU A 1 349 ? 18.903 0.916 -19.279 1.00 93.12 349 LEU A C 1
ATOM 2752 O O . LEU A 1 349 ? 18.829 1.391 -20.411 1.00 93.12 349 LEU A O 1
ATOM 2756 N N . LYS A 1 350 ? 19.513 1.538 -18.270 1.00 93.88 350 LYS A N 1
ATOM 2757 C CA . LYS A 1 350 ? 20.239 2.793 -18.481 1.00 93.88 350 LYS A CA 1
ATOM 2758 C C . LYS A 1 350 ? 21.479 2.553 -19.327 1.00 93.88 350 LYS A C 1
ATOM 2760 O O . LYS A 1 350 ? 22.261 1.640 -19.041 1.00 93.88 350 LYS A O 1
ATOM 2765 N N . ILE A 1 351 ? 21.686 3.404 -20.325 1.00 90.88 351 ILE A N 1
ATOM 2766 C CA . ILE A 1 351 ? 22.783 3.226 -21.269 1.00 90.88 351 ILE A CA 1
ATOM 2767 C C . ILE A 1 351 ? 24.145 3.334 -20.577 1.00 90.88 351 ILE A C 1
ATOM 2769 O O . ILE A 1 351 ? 25.026 2.533 -20.861 1.00 90.88 351 ILE A O 1
ATOM 2773 N N . ASP A 1 352 ? 24.314 4.219 -19.595 1.00 92.50 352 ASP A N 1
ATOM 2774 C CA . ASP A 1 352 ? 25.586 4.347 -18.869 1.00 92.50 352 ASP A CA 1
ATOM 2775 C C . ASP A 1 352 ? 25.934 3.102 -18.049 1.00 92.50 352 ASP A C 1
ATOM 2777 O O . ASP A 1 352 ? 27.096 2.694 -17.989 1.00 92.50 352 ASP A O 1
ATOM 2781 N N . VAL A 1 353 ? 24.921 2.449 -17.468 1.00 93.69 353 VAL A N 1
ATOM 2782 C CA . VAL A 1 353 ? 25.088 1.173 -16.756 1.00 93.69 353 VAL A CA 1
ATOM 2783 C C . VAL A 1 353 ? 25.530 0.090 -17.738 1.00 93.69 353 VAL A C 1
ATOM 2785 O O . VAL A 1 353 ? 26.455 -0.672 -17.447 1.00 93.69 353 VAL A O 1
ATOM 2788 N N . PHE A 1 354 ? 24.924 0.056 -18.926 1.00 91.00 354 PHE A N 1
ATOM 2789 C CA . PHE A 1 354 ? 25.327 -0.854 -19.992 1.00 91.00 354 PHE A CA 1
ATOM 2790 C C . PHE A 1 354 ? 26.760 -0.576 -20.475 1.00 91.00 354 PHE A C 1
ATOM 2792 O O . PHE A 1 354 ? 27.584 -1.488 -20.481 1.00 91.00 354 PHE A O 1
ATOM 2799 N N . LYS A 1 355 ? 27.108 0.680 -20.791 1.00 89.75 355 LYS A N 1
ATOM 2800 C CA . LYS A 1 355 ? 28.464 1.088 -21.208 1.00 89.75 355 LYS A CA 1
ATOM 2801 C C . LYS A 1 355 ? 29.510 0.715 -20.158 1.00 89.75 355 LYS A C 1
ATOM 2803 O O . LYS A 1 355 ? 30.571 0.202 -20.506 1.00 89.75 355 LYS A O 1
ATOM 2808 N N . SER A 1 356 ? 29.221 0.956 -18.878 1.00 91.44 356 SER A N 1
ATOM 2809 C CA . SER A 1 356 ? 30.104 0.587 -17.767 1.00 91.44 356 SER A CA 1
ATOM 2810 C C . SER A 1 356 ? 30.336 -0.925 -17.719 1.00 91.44 356 SER A C 1
ATOM 2812 O O . SER A 1 356 ? 31.483 -1.366 -17.669 1.00 91.44 356 SER A O 1
ATOM 2814 N N . TYR A 1 357 ? 29.270 -1.720 -17.843 1.00 89.81 357 TYR A N 1
ATOM 2815 C CA . TYR A 1 357 ? 29.377 -3.175 -17.898 1.00 89.81 357 TYR A CA 1
ATOM 2816 C C . TYR A 1 357 ? 30.217 -3.657 -19.093 1.00 89.81 357 TYR A C 1
ATOM 2818 O O . TYR A 1 357 ? 31.093 -4.505 -18.916 1.00 89.81 357 TYR A O 1
ATOM 2826 N N . MET A 1 358 ? 30.012 -3.087 -20.283 1.00 88.06 358 MET A N 1
ATOM 2827 C CA . MET A 1 358 ? 30.771 -3.448 -21.486 1.00 88.06 358 MET A CA 1
ATOM 2828 C C . MET A 1 358 ? 32.260 -3.116 -21.345 1.00 88.06 358 MET A C 1
ATOM 2830 O O . MET A 1 358 ? 33.103 -3.956 -21.649 1.00 88.06 358 MET A O 1
ATOM 2834 N N . LYS A 1 359 ? 32.595 -1.943 -20.792 1.00 87.19 359 LYS A N 1
ATOM 2835 C CA . LYS A 1 359 ? 33.986 -1.534 -20.519 1.00 87.19 359 LYS A CA 1
ATOM 2836 C C . LYS A 1 359 ? 34.716 -2.459 -19.545 1.00 87.19 359 LYS A C 1
ATOM 2838 O O . LYS A 1 359 ? 35.933 -2.549 -19.598 1.00 87.19 359 LYS A O 1
ATOM 2843 N N . SER A 1 360 ? 34.005 -3.130 -18.643 1.00 86.62 360 SER A N 1
ATOM 2844 C CA . SER A 1 360 ? 34.611 -4.100 -17.721 1.00 86.62 360 SER A CA 1
ATOM 2845 C C . SER A 1 360 ? 34.787 -5.497 -18.328 1.00 86.62 360 SER A C 1
ATOM 2847 O O . SER A 1 360 ? 35.292 -6.386 -17.648 1.00 86.62 360 SER A O 1
ATOM 2849 N N . ASN A 1 361 ? 34.352 -5.724 -19.573 1.00 85.12 361 ASN A N 1
ATOM 2850 C CA . ASN A 1 361 ? 34.334 -7.040 -20.210 1.00 85.12 361 ASN A CA 1
ATOM 2851 C C . ASN A 1 361 ? 34.831 -6.958 -21.665 1.00 85.12 361 ASN A C 1
ATOM 2853 O O . ASN A 1 361 ? 34.061 -7.157 -22.602 1.00 85.12 361 ASN A O 1
ATOM 2857 N N . ASP A 1 362 ? 36.127 -6.714 -21.869 1.00 83.75 362 ASP A N 1
ATOM 2858 C CA . ASP A 1 362 ? 36.719 -6.434 -23.191 1.00 83.75 362 ASP A CA 1
ATOM 2859 C C . ASP A 1 362 ? 36.376 -7.463 -24.281 1.00 83.75 362 ASP A C 1
ATOM 2861 O O . ASP A 1 362 ? 35.949 -7.091 -25.373 1.00 83.75 362 ASP A O 1
ATOM 2865 N N . LYS A 1 363 ? 36.504 -8.768 -23.992 1.00 83.75 363 LYS A N 1
ATOM 2866 C CA . LYS A 1 363 ? 36.207 -9.842 -24.967 1.00 83.75 363 LYS A CA 1
ATOM 2867 C C . LYS A 1 363 ? 34.752 -9.816 -25.432 1.00 83.75 363 LYS A C 1
ATOM 2869 O O . LYS A 1 363 ? 34.451 -10.010 -26.606 1.00 83.75 363 LYS A O 1
ATOM 2874 N N . LEU A 1 364 ? 33.857 -9.587 -24.483 1.00 84.19 364 LEU A N 1
ATOM 2875 C CA . LEU A 1 364 ? 32.427 -9.512 -24.709 1.00 84.19 364 LEU A CA 1
ATOM 2876 C C . LEU A 1 364 ? 32.067 -8.224 -25.462 1.00 84.19 364 LEU A C 1
ATOM 2878 O O . LEU A 1 364 ? 31.303 -8.277 -26.424 1.00 84.19 364 LEU A O 1
ATOM 2882 N N . CYS A 1 365 ? 32.654 -7.093 -25.067 1.00 86.12 365 CYS A N 1
ATOM 2883 C CA . CYS A 1 365 ? 32.486 -5.819 -25.751 1.00 86.12 365 CYS A CA 1
ATOM 2884 C C . CYS A 1 365 ? 32.924 -5.920 -27.213 1.00 86.12 365 CYS A C 1
ATOM 2886 O O . CYS A 1 365 ? 32.173 -5.514 -28.090 1.00 86.12 365 CYS A O 1
ATOM 2888 N N . ALA A 1 366 ? 34.077 -6.538 -27.489 1.00 85.69 366 ALA A N 1
ATOM 2889 C CA . ALA A 1 366 ? 34.574 -6.763 -28.844 1.00 85.69 366 ALA A CA 1
ATOM 2890 C C . ALA A 1 366 ? 33.609 -7.602 -29.696 1.00 85.69 366 ALA A C 1
ATOM 2892 O O . ALA A 1 366 ? 33.292 -7.241 -30.830 1.00 85.69 366 ALA A O 1
ATOM 2893 N N . ALA A 1 367 ? 33.110 -8.709 -29.139 1.00 85.81 367 ALA A N 1
ATOM 2894 C CA . ALA A 1 367 ? 32.162 -9.574 -29.831 1.00 85.81 367 ALA A CA 1
ATOM 2895 C C . ALA A 1 367 ? 30.820 -8.866 -30.097 1.00 85.81 367 ALA A C 1
ATOM 2897 O O . ALA A 1 367 ? 30.233 -9.045 -31.163 1.00 85.81 367 ALA A O 1
ATOM 2898 N N . PHE A 1 368 ? 30.347 -8.042 -29.158 1.00 87.00 368 PHE A N 1
ATOM 2899 C CA . PHE A 1 368 ? 29.088 -7.314 -29.299 1.00 87.00 368 PHE A CA 1
ATOM 2900 C C . PHE A 1 368 ? 29.228 -6.174 -30.304 1.00 87.00 368 PHE A C 1
ATOM 2902 O O . PHE A 1 368 ? 28.401 -6.065 -31.202 1.00 87.00 368 PHE A O 1
ATOM 2909 N N . TYR A 1 369 ? 30.315 -5.400 -30.205 1.00 89.12 369 TYR A N 1
ATOM 2910 C CA . TYR A 1 369 ? 30.693 -4.341 -31.142 1.00 89.12 369 TYR A CA 1
ATOM 2911 C C . TYR A 1 369 ? 30.654 -4.862 -32.581 1.00 89.12 369 TYR A C 1
ATOM 2913 O O . TYR A 1 369 ? 29.935 -4.329 -33.423 1.00 89.12 369 TYR A O 1
ATOM 2921 N N . LYS A 1 370 ? 31.342 -5.982 -32.843 1.00 86.19 370 LYS A N 1
ATOM 2922 C CA . LYS A 1 370 ? 31.357 -6.623 -34.165 1.00 86.19 370 LYS A CA 1
ATOM 2923 C C . LYS A 1 370 ? 29.966 -7.058 -34.629 1.00 86.19 370 LYS A C 1
ATOM 2925 O O . LYS A 1 370 ? 29.701 -7.090 -35.825 1.00 86.19 370 LYS A O 1
ATOM 2930 N N . SER A 1 371 ? 29.094 -7.426 -33.697 1.00 86.12 371 SER A N 1
ATOM 2931 C CA . SER A 1 371 ? 27.775 -7.949 -34.024 1.00 86.12 371 SER A CA 1
ATOM 2932 C C . SER A 1 371 ? 26.743 -6.882 -34.377 1.00 86.12 371 SER A C 1
ATOM 2934 O O . SER A 1 371 ? 25.800 -7.208 -35.093 1.00 86.12 371 SER A O 1
ATOM 2936 N N . ILE A 1 372 ? 26.879 -5.662 -33.856 1.00 85.44 372 ILE A N 1
ATOM 2937 C CA . ILE A 1 372 ? 25.972 -4.544 -34.163 1.00 85.44 372 ILE A CA 1
ATOM 2938 C C . ILE A 1 372 ? 26.521 -3.626 -35.265 1.00 85.44 372 ILE A C 1
ATOM 2940 O O . ILE A 1 372 ? 25.772 -2.836 -35.827 1.00 85.44 372 ILE A O 1
ATOM 2944 N N . GLY A 1 373 ? 27.810 -3.760 -35.596 1.00 86.69 373 GLY A N 1
ATOM 2945 C CA . GLY A 1 373 ? 28.493 -2.964 -36.613 1.00 86.69 373 GLY A CA 1
ATOM 2946 C C . GLY A 1 373 ? 29.111 -1.676 -36.063 1.00 86.69 373 GLY A C 1
ATOM 2947 O O . GLY A 1 373 ? 28.701 -1.153 -35.026 1.00 86.69 373 GLY A O 1
ATOM 2948 N N . ASP A 1 374 ? 30.116 -1.165 -36.777 1.00 87.44 374 ASP A N 1
ATOM 2949 C CA . ASP A 1 374 ? 30.964 -0.053 -36.328 1.00 87.44 374 ASP A CA 1
ATOM 2950 C C . ASP A 1 374 ? 30.184 1.240 -36.064 1.00 87.44 374 ASP A C 1
ATOM 2952 O O . ASP A 1 374 ? 30.463 1.939 -35.093 1.00 87.44 374 ASP A O 1
ATOM 2956 N N . GLU A 1 375 ? 29.223 1.577 -36.926 1.00 88.75 375 GLU A N 1
ATOM 2957 C CA . GLU A 1 375 ? 28.429 2.805 -36.812 1.00 88.75 375 GLU A CA 1
ATOM 2958 C C . GLU A 1 375 ? 27.542 2.776 -35.564 1.00 88.75 375 GLU A C 1
ATOM 2960 O O . GLU A 1 375 ? 27.673 3.633 -34.691 1.00 88.75 375 GLU A O 1
ATOM 2965 N N . ALA A 1 376 ? 26.739 1.723 -35.403 1.00 87.50 376 ALA A N 1
ATOM 2966 C CA . ALA A 1 376 ? 25.876 1.559 -34.240 1.00 87.50 376 ALA A CA 1
ATOM 2967 C C . ALA A 1 376 ? 26.676 1.453 -32.929 1.00 87.50 376 ALA A C 1
ATOM 2969 O O . ALA A 1 376 ? 26.289 2.008 -31.901 1.00 87.50 376 ALA A O 1
ATOM 2970 N N . ALA A 1 377 ? 27.833 0.785 -32.951 1.00 87.44 377 ALA A N 1
ATOM 2971 C CA . ALA A 1 377 ? 28.691 0.690 -31.778 1.00 87.44 377 ALA A CA 1
ATOM 2972 C C . ALA A 1 377 ? 29.331 2.036 -31.393 1.00 87.44 377 ALA A C 1
ATOM 2974 O O . ALA A 1 377 ? 29.476 2.321 -30.199 1.00 87.44 377 ALA A O 1
ATOM 2975 N N . LYS A 1 378 ? 29.676 2.877 -32.380 1.00 88.44 378 LYS A N 1
ATOM 2976 C CA . LYS A 1 378 ? 30.124 4.260 -32.150 1.00 88.44 378 LYS A CA 1
ATOM 2977 C C . LYS A 1 378 ? 29.002 5.122 -31.581 1.00 88.44 378 LYS A C 1
ATOM 2979 O O . LYS A 1 378 ? 29.253 5.820 -30.602 1.00 88.44 378 LYS A O 1
ATOM 2984 N N . ASN A 1 379 ? 27.788 5.018 -32.118 1.00 88.81 379 ASN A N 1
ATOM 2985 C CA . ASN A 1 379 ? 26.613 5.746 -31.627 1.00 88.81 379 ASN A CA 1
ATOM 2986 C C . ASN A 1 379 ? 26.293 5.390 -30.166 1.00 88.81 379 ASN A C 1
ATOM 2988 O O . ASN A 1 379 ? 26.094 6.269 -29.330 1.00 88.81 379 ASN A O 1
ATOM 2992 N N . LEU A 1 380 ? 26.391 4.106 -29.803 1.00 85.19 380 LEU A N 1
ATOM 2993 C CA . LEU A 1 380 ? 26.287 3.657 -28.409 1.00 85.19 380 LEU A CA 1
ATOM 2994 C C . LEU A 1 380 ? 27.473 4.084 -27.524 1.00 85.19 380 LEU A C 1
ATOM 2996 O O . LEU A 1 380 ? 27.439 3.880 -26.308 1.00 85.19 380 LEU A O 1
ATOM 3000 N N . GLY A 1 381 ? 28.541 4.648 -28.089 1.00 86.12 381 GLY A N 1
ATOM 3001 C CA . GLY A 1 381 ? 29.751 5.030 -27.362 1.00 86.12 381 GLY A CA 1
ATOM 3002 C C . GLY A 1 381 ? 30.500 3.839 -26.758 1.00 86.12 381 GLY A C 1
ATOM 3003 O O . GLY A 1 381 ? 31.091 3.964 -25.679 1.00 86.12 381 GLY A O 1
ATOM 3004 N N . LEU A 1 382 ? 30.445 2.671 -27.407 1.00 86.69 382 LEU A N 1
ATOM 3005 C CA . LEU A 1 382 ? 31.210 1.499 -26.991 1.00 86.69 382 LEU A CA 1
ATOM 3006 C C . LEU A 1 382 ? 32.689 1.667 -27.372 1.00 86.69 382 LEU A C 1
ATOM 3008 O O . LEU A 1 382 ? 32.992 2.180 -28.453 1.00 86.69 382 LEU A O 1
ATOM 3012 N N . PRO A 1 383 ? 33.633 1.241 -26.511 1.00 82.25 383 PRO A N 1
ATOM 3013 C CA . PRO A 1 383 ? 35.046 1.297 -26.852 1.00 82.25 383 PRO A CA 1
ATOM 3014 C C . PRO A 1 383 ? 35.318 0.416 -28.075 1.00 82.25 383 PRO A C 1
ATOM 3016 O O . PRO A 1 383 ? 34.897 -0.742 -28.119 1.00 82.25 383 PRO A O 1
ATOM 3019 N N . CYS A 1 384 ? 36.037 0.969 -29.056 1.00 76.75 384 CYS A N 1
ATOM 3020 C CA . CYS A 1 384 ? 36.516 0.189 -30.190 1.00 76.75 384 CYS A CA 1
ATOM 3021 C C . CYS A 1 384 ? 37.412 -0.940 -29.655 1.00 76.75 384 CYS A C 1
ATOM 3023 O O . CYS A 1 384 ? 38.326 -0.652 -28.868 1.00 76.75 384 CYS A O 1
ATOM 3025 N N . PRO A 1 385 ? 37.157 -2.208 -30.015 1.00 73.69 385 PRO A N 1
ATOM 3026 C CA . PRO A 1 385 ? 38.019 -3.296 -29.594 1.00 73.69 385 PRO A CA 1
ATOM 3027 C C . PRO A 1 385 ? 39.448 -3.031 -30.068 1.00 73.69 385 PRO A C 1
ATOM 3029 O O . PRO A 1 385 ? 39.679 -2.706 -31.231 1.00 73.69 385 PRO A O 1
ATOM 3032 N N . LYS A 1 386 ? 40.413 -3.140 -29.149 1.00 64.50 386 LYS A N 1
ATOM 3033 C CA . LYS A 1 386 ? 41.829 -3.109 -29.519 1.00 64.50 386 LYS A CA 1
ATOM 3034 C C . LYS A 1 386 ? 42.080 -4.307 -30.435 1.00 64.50 386 LYS A C 1
ATOM 3036 O O . LYS A 1 386 ? 41.792 -5.432 -30.027 1.00 64.50 386 LYS A O 1
ATOM 3041 N N . VAL A 1 387 ? 42.515 -4.014 -31.662 1.00 51.59 387 VAL A N 1
ATOM 3042 C CA . VAL A 1 387 ? 42.875 -4.994 -32.701 1.00 51.59 387 VAL A CA 1
ATOM 3043 C C . VAL A 1 387 ? 43.890 -5.994 -32.169 1.00 51.59 387 VAL A C 1
ATOM 3045 O O . VAL A 1 387 ? 44.831 -5.542 -31.473 1.00 51.59 387 VAL A O 1
#

Mean predicted aligned error: 9.85 Å

pLDDT: mean 87.62, std 9.06, range [44.81, 98.12]

Radius of gyration: 28.78 Å; Cα contacts (8 Å, |Δi|>4): 747; chains: 1; bounding box: 74×43×85 Å

Sequence (387 aa):
FCVMQGNPGALMYIIDHGSVEVLIHNPSADGKRRAPGIRVATLNKRGIYFGEFTVLVEEPRGASVRATETTCLWALHKQALSFWISKLPPPLQVEAREVADERRRANLYKLFPLTARLLKEIPMFQMWSQDHCETLVAKCKPVIFNPGEVIMRQGAPGDFMYFLARGKVHVFSDYQDPSQKLLGSCVPPCVVGEVALLYKEVRSATVVADKIVETWALSTGDFHDLMMSVPEWFLAAKVIVNMQRAARLPPLPMRVVLDCPLVPPGFRTMEWGRKLTGLMQPRVCDVTYPVTQANLEVTEVIFCMQGTFGDEKNVFGKGSVVGIEELLEGVEHWPRTLKARTRVELWTLKIDVFKSYMKSNDKLCAAFYKSIGDEAAKNLGLPCPKV

Organism: NCBI:txid73025